Protein AF-A0A8H7N557-F1 (afdb_monomer)

Foldseek 3Di:
DAKQFFLAKAKDKDAAQKKKKWWPQAWFWKKFKWKADLQDRQWIFALVLQCVVVVDFFDDAQDFTGTVVRDGFKHFPDWPFPRAWGSPDAWDDPVNVVVLVDDDDDRTPLVRQQVNCCVPPVVRDDDNPDDHGTGIPQFHWDADPVRDTDGATGRTHRGTMIMMGGNHIIIMMMHRGNDQSTRGRPNHGGMMDMDIGRGPDDPDDPPDSPPVDPPPDDAADEAELQQQLCCVAPVPDPPDDPVRNVVSVCSLPPVLVVVLVVCVVVVCLLVYEYAYALCSCVVRVVSLLVSLVSNYAYAHEWHSLHAPVVDDLVRVLVRVVSRQVSNCVSNVDGHAEYEYRVLHDDPSNVVSCQVSHHAEYARDDPDDFDKDFDDPDDPDDDDPPVDPPVVPPDDDPVVPDDHDPPGDGYIYDHDDDYDPD

InterPro domains:
  IPR002509 NodB homology domain [PF01522] (258-358)
  IPR002509 NodB homology domain [PS51677] (242-421)
  IPR011330 Glycoside hydrolase/deacetylase, beta/alpha-barrel [SSF88713] (217-379)
  IPR018959 Domain of unknown function DUF1989 [PF09347] (3-171)

Secondary structure (DSSP, 8-state):
--EE-TT-EEEEEE-TT-EEEEE-SSS---EEEEEEETTEEEEEB-HHHHHHHHTSSS--TTPEEEBTTS-EEEEEEEE-S-S--BSSSPPP-HHHHHHTT--S----HHHHHHHHHHHH-TT----TT--PPPEEET-B--B-TTS-B--B-----TT-EEEEEESS-EEEEEEE----SSGGGTTS---EEEEEE------------------------EEE--TTHHHHTTT--TT--HHHHHHHHHIIIIIHHHHHHHHHHTT-GGG-EEEE-HHHHHHSHHHHHHHHHTT-EEEE--SSS--GGGS-HHHHHHHHHHHHHHHHHHHSS---EE--GGG---HHHHHHHHHTT--EE----SSSSS-EEPP-PPPPPPP-TTS-GGGT-S--GGGG--PPTTS---EE---------

Organism: Bionectria ochroleuca (NCBI:txid29856)

pLDDT: mean 89.38, std 15.56, range [27.75, 98.88]

Mean predicted aligned error: 15.0 Å

Nearest PDB structures (foldseek):
  3qbu-assembly1_B  TM=9.049E-01  e=1.544E-17  Helicobacter pylori G27
  3rxz-assembly1_B  TM=9.100E-01  e=2.858E-13  Mycolicibacterium smegmatis MC2 155
  7bkf-assembly1_A  TM=9.090E-01  e=1.576E-07  Bacillus anthracis
  6hm9-assembly1_A  TM=7.546E-01  e=8.687E-08  Bacillus anthracis
  2cc0-assembly1_B  TM=8.111E-01  e=2.040E-06  Streptomyces lividans

Sequence (421 aa):
MPIIPARQAVAFEVKAGQTVKVVNTFGQQVVDFWAFNPADPNDFLSMVHCRTILLKVAIAKGDKLYSTRRQPILTLVEDTSPGVHDMIWSACDKERYRMQGFQGYHDNCTDNMHKALKDNFPNFSIADDWVPDPLNLFMNIPIDHQGNISIKAPVSQKGQYVTFKAEKNLIIVMSSCPQDLDPVNGGTPMDCEYQIVDGDAPSTTLVPQLTLPSHKVKIAFSVDFDAVSHWLGTGCHKDNNMADYSSGVFAGQVGVFRLLRLFKKHDIANKMTWFIPGHTAETFPDAAKAVVEAGAEVALHGYAHEGIYQMTEEQEREVLLKCIDVATKLTGKKTKGYRAPMYTIRETTVKLLREHGFLYNSSLMHHDSQPYFTPNDPPINHIDWSRPASSWLQPSTIASRGYPEGQHPWLSYLAVGIMKI

Solvent-accessible surface area (backbone atoms only — not comparable to full-atom values): 23211 Å² total; per-residue (Å²): 119,58,68,24,50,48,46,30,37,43,50,49,79,43,50,51,44,24,30,44,35,45,29,26,55,73,12,28,45,24,32,38,34,46,40,31,32,83,85,38,75,81,37,25,50,25,38,74,48,28,31,68,72,70,71,44,72,60,69,53,72,73,38,67,37,22,18,67,78,73,42,70,40,36,29,33,72,39,61,69,44,90,62,52,37,32,46,77,65,67,64,47,38,67,64,57,44,43,76,73,66,52,83,83,89,62,73,26,36,46,61,24,47,54,50,24,40,47,75,70,35,76,90,59,69,73,62,94,94,60,75,75,54,23,41,27,39,38,25,32,64,56,67,50,100,85,68,51,74,47,84,34,50,26,82,38,46,64,62,28,34,40,29,32,34,26,66,35,58,28,35,39,35,39,19,19,38,40,52,55,90,50,42,47,14,64,48,51,50,40,50,30,32,40,47,80,42,86,45,96,56,74,89,70,75,78,70,73,80,70,70,69,69,88,71,84,78,86,82,85,62,56,42,59,51,41,34,54,21,33,52,69,23,71,59,50,54,95,82,69,49,72,69,58,53,48,49,14,49,40,28,45,76,48,44,50,66,52,51,50,52,53,29,51,75,66,76,38,32,53,73,28,39,34,30,36,12,35,48,30,41,70,74,29,47,69,44,48,46,50,44,49,75,47,50,24,47,68,22,42,17,43,31,38,24,46,39,55,90,81,48,56,74,66,53,48,52,53,41,50,53,52,29,52,51,49,49,28,71,74,66,77,43,88,62,42,42,37,31,46,26,92,45,40,79,53,74,66,51,55,51,52,42,55,77,72,59,36,47,35,37,49,36,53,75,94,38,84,80,50,73,42,68,67,76,93,68,77,81,84,79,75,84,63,83,92,52,65,66,83,81,64,78,62,84,79,75,79,88,76,69,80,84,73,86,94,62,84,81,40,35,29,28,37,75,79,69,78,68,83,107

Structure (mmCIF, N/CA/C/O backbone):
data_AF-A0A8H7N557-F1
#
_entry.id   AF-A0A8H7N557-F1
#
loop_
_atom_site.group_PDB
_atom_site.id
_atom_site.type_symbol
_atom_site.label_atom_id
_atom_site.label_alt_id
_atom_site.label_comp_id
_atom_site.label_asym_id
_atom_site.label_entity_id
_atom_site.label_seq_id
_atom_site.pdbx_PDB_ins_code
_atom_site.Cartn_x
_atom_site.Cartn_y
_atom_site.Cartn_z
_atom_site.occupancy
_atom_site.B_iso_or_equiv
_atom_site.auth_seq_id
_atom_site.auth_comp_id
_atom_site.auth_asym_id
_atom_site.auth_atom_id
_atom_site.pdbx_PDB_model_num
ATOM 1 N N . MET A 1 1 ? 4.904 -19.241 -35.740 1.00 73.44 1 MET A N 1
ATOM 2 C CA . MET A 1 1 ? 4.712 -19.531 -34.297 1.00 73.44 1 MET A CA 1
ATOM 3 C C . MET A 1 1 ? 3.747 -18.489 -33.732 1.00 73.44 1 MET A C 1
ATOM 5 O O . MET A 1 1 ? 3.387 -17.593 -34.491 1.00 73.44 1 MET A O 1
ATOM 9 N N . PRO A 1 2 ? 3.255 -18.585 -32.482 1.00 90.56 2 PRO A N 1
ATOM 10 C CA . PRO A 1 2 ? 2.623 -17.439 -31.829 1.00 90.56 2 PRO A CA 1
ATOM 11 C C . PRO A 1 2 ? 3.508 -16.189 -31.926 1.00 90.56 2 PRO A C 1
ATOM 13 O O . PRO A 1 2 ? 4.735 -16.290 -31.851 1.00 90.56 2 PRO A O 1
ATOM 16 N N . ILE A 1 3 ? 2.883 -15.028 -32.113 1.00 94.50 3 ILE A N 1
ATOM 17 C CA . ILE A 1 3 ? 3.573 -13.747 -32.296 1.00 94.50 3 ILE A CA 1
ATOM 18 C C . ILE A 1 3 ? 3.409 -12.854 -31.067 1.00 94.50 3 ILE A C 1
ATOM 20 O O . ILE A 1 3 ? 2.394 -12.922 -30.374 1.00 94.50 3 ILE A O 1
ATOM 24 N N . ILE A 1 4 ? 4.401 -12.002 -30.832 1.00 97.88 4 ILE A N 1
ATOM 25 C CA . ILE A 1 4 ? 4.341 -10.817 -29.979 1.00 97.88 4 ILE A CA 1
ATOM 26 C C . ILE A 1 4 ? 4.236 -9.631 -30.949 1.00 97.88 4 ILE A C 1
ATOM 28 O O . ILE A 1 4 ? 5.267 -9.227 -31.503 1.00 97.88 4 ILE A O 1
ATOM 32 N N . PRO A 1 5 ? 3.021 -9.123 -31.239 1.00 97.19 5 PRO A N 1
ATOM 33 C CA . PRO A 1 5 ? 2.847 -8.081 -32.244 1.00 97.19 5 PRO A CA 1
ATOM 34 C C . PRO A 1 5 ? 3.645 -6.828 -31.885 1.00 97.19 5 PRO A C 1
ATOM 36 O O . PRO A 1 5 ? 3.754 -6.474 -30.708 1.00 97.19 5 PRO A O 1
ATOM 39 N N . ALA A 1 6 ? 4.179 -6.145 -32.893 1.00 97.62 6 ALA A N 1
ATOM 40 C CA . ALA A 1 6 ? 4.882 -4.886 -32.730 1.00 97.62 6 ALA A CA 1
ATOM 41 C C . ALA A 1 6 ? 4.041 -3.921 -31.890 1.00 97.62 6 ALA A C 1
ATOM 43 O O . ALA A 1 6 ? 2.836 -3.766 -32.117 1.00 97.62 6 ALA A O 1
ATOM 44 N N . ARG A 1 7 ? 4.692 -3.251 -30.932 1.00 98.06 7 ARG A N 1
ATOM 45 C CA . ARG A 1 7 ? 4.076 -2.253 -30.045 1.00 98.06 7 ARG A CA 1
ATOM 46 C C . ARG A 1 7 ? 3.023 -2.808 -29.082 1.00 98.06 7 ARG A C 1
ATOM 48 O O . ARG A 1 7 ? 2.361 -2.016 -28.423 1.00 98.06 7 ARG A O 1
ATOM 55 N N . GLN A 1 8 ? 2.874 -4.127 -28.965 1.00 98.06 8 GLN A N 1
ATOM 56 C CA . GLN A 1 8 ? 1.914 -4.780 -28.072 1.00 98.06 8 GLN A CA 1
ATOM 57 C C . GLN A 1 8 ? 2.606 -5.796 -27.159 1.00 98.06 8 GLN A C 1
ATOM 59 O O . GLN A 1 8 ? 3.792 -6.098 -27.311 1.00 98.06 8 GLN A O 1
ATOM 64 N N . ALA A 1 9 ? 1.843 -6.343 -26.211 1.00 98.25 9 ALA A N 1
ATOM 65 C CA . ALA A 1 9 ? 2.292 -7.417 -25.339 1.00 98.25 9 ALA A CA 1
ATOM 66 C C . ALA A 1 9 ? 1.387 -8.646 -25.395 1.00 98.25 9 ALA A C 1
ATOM 68 O O . ALA A 1 9 ? 0.194 -8.563 -25.689 1.00 98.25 9 ALA A O 1
ATOM 69 N N . VAL A 1 10 ? 1.974 -9.785 -25.044 1.00 98.06 10 VAL A N 1
ATOM 70 C CA . VAL A 1 10 ? 1.274 -11.045 -24.781 1.00 98.06 10 VAL A CA 1
ATOM 71 C C . VAL A 1 10 ? 1.507 -11.463 -23.335 1.00 98.06 10 VAL A C 1
ATOM 73 O O . VAL A 1 10 ? 2.567 -11.184 -22.772 1.00 98.06 10 VAL A O 1
ATOM 76 N N . ALA A 1 11 ? 0.530 -12.150 -22.745 1.00 97.88 11 ALA A N 1
ATOM 77 C CA . ALA A 1 11 ? 0.649 -12.748 -21.422 1.00 97.88 11 ALA A CA 1
ATOM 78 C C . ALA A 1 11 ? 0.100 -14.179 -21.434 1.00 97.88 11 ALA A C 1
ATOM 80 O O . ALA A 1 11 ? -0.950 -14.428 -22.023 1.00 97.88 11 ALA A O 1
ATOM 81 N N . PHE A 1 12 ? 0.802 -15.119 -20.802 1.00 97.31 12 PHE A N 1
ATOM 82 C CA . PHE A 1 12 ? 0.408 -16.532 -20.764 1.00 97.31 12 PHE A CA 1
ATOM 83 C C . PHE A 1 12 ? 1.028 -17.273 -19.573 1.00 97.31 12 PHE A C 1
ATOM 85 O O . PHE A 1 12 ? 2.021 -16.833 -18.993 1.00 97.31 12 PHE A O 1
ATOM 92 N N . GLU A 1 13 ? 0.443 -18.417 -19.210 1.00 97.06 13 GLU A N 1
ATOM 93 C CA . GLU A 1 13 ? 0.981 -19.287 -18.160 1.00 97.06 13 GLU A CA 1
ATOM 94 C C . GLU A 1 13 ? 2.072 -20.218 -18.690 1.00 97.06 13 GLU A C 1
ATOM 96 O O . GLU A 1 13 ? 1.995 -20.734 -19.806 1.00 97.06 13 GLU A O 1
ATOM 101 N N . VAL A 1 14 ? 3.059 -20.485 -17.838 1.00 96.00 14 VAL A N 1
ATOM 102 C CA . VAL A 1 14 ? 4.131 -21.452 -18.065 1.00 96.00 14 VAL A CA 1
ATOM 103 C C . VAL A 1 14 ? 4.297 -22.288 -16.808 1.00 96.00 14 VAL A C 1
ATOM 105 O O . VAL A 1 14 ? 4.428 -21.759 -15.706 1.00 96.00 14 VAL A O 1
ATOM 108 N N . LYS A 1 15 ? 4.283 -23.608 -16.955 1.00 96.19 15 LYS A N 1
ATOM 109 C CA . LYS A 1 15 ? 4.455 -24.559 -15.857 1.00 96.19 15 LYS A CA 1
ATOM 110 C C . LYS A 1 15 ? 5.932 -24.795 -15.568 1.00 96.19 15 LYS A C 1
ATOM 112 O O . LYS A 1 15 ? 6.773 -24.732 -16.464 1.00 96.19 15 LYS A O 1
ATOM 117 N N . ALA A 1 16 ? 6.239 -25.144 -14.322 1.00 96.25 16 ALA A N 1
ATOM 118 C CA . ALA A 1 16 ? 7.581 -25.563 -13.935 1.00 96.25 16 ALA A CA 1
ATOM 119 C C . ALA A 1 16 ? 8.090 -26.688 -14.858 1.00 96.25 16 ALA A C 1
ATOM 121 O O . ALA A 1 16 ? 7.379 -27.653 -15.132 1.00 96.25 16 ALA A O 1
ATOM 122 N N . GLY A 1 17 ? 9.325 -26.558 -15.336 1.00 94.69 17 GLY A N 1
ATOM 123 C CA . GLY A 1 17 ? 9.956 -27.491 -16.268 1.00 94.69 17 GLY A CA 1
ATOM 124 C C . GLY A 1 17 ? 9.735 -27.176 -17.749 1.00 94.69 17 GLY A C 1
ATOM 125 O O . GLY A 1 17 ? 10.570 -27.587 -18.555 1.00 94.69 17 GLY A O 1
ATOM 126 N N . GLN A 1 18 ? 8.691 -26.421 -18.116 1.00 96.94 18 GLN A N 1
ATOM 127 C CA . GLN A 1 18 ? 8.513 -25.951 -19.492 1.00 96.94 18 GLN A CA 1
ATOM 128 C C . GLN A 1 18 ? 9.581 -24.917 -19.860 1.00 96.94 18 GLN A C 1
ATOM 130 O O . GLN A 1 18 ? 10.182 -24.264 -18.999 1.00 96.94 18 GLN A O 1
ATOM 135 N N . THR A 1 19 ? 9.810 -24.763 -21.160 1.00 97.62 19 THR A N 1
ATOM 136 C CA . THR A 1 19 ? 10.711 -23.744 -21.698 1.00 97.62 19 THR A CA 1
ATOM 137 C C . THR A 1 19 ? 9.960 -22.724 -22.534 1.00 97.62 19 THR A C 1
ATOM 139 O O . THR A 1 19 ? 8.954 -23.038 -23.168 1.00 97.62 19 THR A O 1
ATOM 142 N N . VAL A 1 20 ? 10.459 -21.493 -22.519 1.00 98.00 20 VAL A N 1
ATOM 143 C CA . VAL A 1 20 ? 9.915 -20.346 -23.241 1.00 98.00 20 VAL A CA 1
ATOM 144 C C . VAL A 1 20 ? 11.024 -19.810 -24.118 1.00 98.00 20 VAL A C 1
ATOM 146 O O . VAL A 1 20 ? 12.033 -19.306 -23.624 1.00 98.00 20 VAL A O 1
ATOM 149 N N . LYS A 1 21 ? 10.840 -19.962 -25.424 1.00 98.25 21 LYS A N 1
ATOM 150 C CA . LYS A 1 21 ? 11.754 -19.492 -26.457 1.00 98.25 21 LYS A CA 1
ATOM 151 C C . LYS A 1 21 ? 11.218 -18.193 -27.040 1.00 98.25 21 LYS A C 1
ATOM 153 O O . LYS A 1 21 ? 10.074 -18.166 -27.483 1.00 98.25 21 LYS A O 1
ATOM 158 N N . VAL A 1 22 ? 12.043 -17.151 -27.067 1.00 98.44 22 VAL A N 1
ATOM 159 C CA . VAL A 1 22 ? 11.730 -15.837 -27.647 1.00 98.44 22 VAL A CA 1
ATOM 160 C C . VAL A 1 22 ? 12.644 -15.613 -28.841 1.00 98.44 22 VAL A C 1
ATOM 162 O O . VAL A 1 22 ? 13.864 -15.564 -28.688 1.00 98.44 22 VAL A O 1
ATOM 165 N N . VAL A 1 23 ? 12.058 -15.513 -30.030 1.00 98.31 23 VAL A N 1
ATOM 166 C CA . VAL A 1 23 ? 12.762 -15.405 -31.309 1.00 98.31 23 VAL A CA 1
ATOM 167 C C . VAL A 1 23 ? 12.662 -13.976 -31.823 1.00 98.31 23 VAL A C 1
ATOM 169 O O . VAL A 1 23 ? 11.571 -13.454 -32.061 1.00 98.31 23 VAL A O 1
ATOM 172 N N . ASN A 1 24 ? 13.815 -13.355 -32.059 1.00 97.25 24 ASN A N 1
ATOM 173 C CA . ASN A 1 24 ? 13.900 -12.065 -32.723 1.00 97.25 24 ASN A CA 1
ATOM 174 C C . ASN A 1 24 ? 13.736 -12.259 -34.239 1.00 97.25 24 ASN A C 1
ATOM 176 O O . ASN A 1 24 ? 14.709 -12.324 -34.994 1.00 97.25 24 ASN A O 1
ATOM 180 N N . THR A 1 25 ? 12.487 -12.426 -34.683 1.00 94.19 25 THR A N 1
ATOM 181 C CA . THR A 1 25 ? 12.127 -12.854 -36.047 1.00 94.19 25 THR A CA 1
ATOM 182 C C . THR A 1 25 ? 12.738 -11.977 -37.136 1.00 94.19 25 THR A C 1
ATOM 184 O O . THR A 1 25 ? 13.163 -12.502 -38.166 1.00 94.19 25 THR A O 1
ATOM 187 N N . PHE A 1 26 ? 12.852 -10.668 -36.894 1.00 94.44 26 PHE A N 1
ATOM 188 C CA . PHE A 1 26 ? 13.449 -9.704 -37.827 1.00 94.44 26 PHE A CA 1
ATOM 189 C C . PHE A 1 26 ? 14.821 -9.173 -37.385 1.00 94.44 26 PHE A C 1
ATOM 191 O O . PHE A 1 26 ? 15.549 -8.611 -38.199 1.00 94.44 26 PHE A O 1
ATOM 198 N N . GLY A 1 27 ? 15.223 -9.430 -36.140 1.00 93.56 27 GLY A N 1
ATOM 199 C CA . GLY A 1 27 ? 16.602 -9.334 -35.668 1.00 93.56 27 GLY A CA 1
ATOM 200 C C . GLY A 1 27 ? 16.908 -8.165 -34.741 1.00 93.56 27 GLY A C 1
ATOM 201 O O . GLY A 1 27 ? 17.786 -8.316 -33.906 1.00 93.56 27 GLY A O 1
ATOM 202 N N . GLN A 1 28 ? 16.208 -7.034 -34.837 1.00 95.94 28 GLN A N 1
ATOM 203 C CA . GLN A 1 28 ? 16.535 -5.826 -34.059 1.00 95.94 28 GLN A CA 1
ATOM 204 C C . GLN A 1 28 ? 15.443 -5.400 -33.071 1.00 95.94 28 GLN A C 1
ATOM 206 O O . GLN A 1 28 ? 15.520 -4.310 -32.521 1.00 95.94 28 GLN A O 1
ATOM 211 N N . GLN A 1 29 ? 14.434 -6.236 -32.818 1.00 98.38 29 GLN A N 1
ATOM 212 C CA . GLN A 1 29 ? 13.376 -5.901 -31.864 1.00 98.38 29 GLN A CA 1
ATOM 213 C C . GLN A 1 29 ? 13.836 -6.125 -30.416 1.00 98.38 29 GLN A C 1
ATOM 215 O O . GLN A 1 29 ? 14.365 -7.191 -30.101 1.00 98.38 29 GLN A O 1
ATOM 220 N N . VAL A 1 30 ? 13.584 -5.161 -29.530 1.00 98.56 30 VAL A N 1
ATOM 221 C CA . VAL A 1 30 ? 13.737 -5.325 -28.076 1.00 98.56 30 VAL A CA 1
ATOM 222 C C . VAL A 1 30 ? 12.443 -5.838 -27.463 1.00 98.56 30 VAL A C 1
ATOM 224 O O . VAL A 1 30 ? 11.353 -5.373 -27.802 1.00 98.56 30 VAL A O 1
ATOM 227 N N . VAL A 1 31 ? 12.559 -6.798 -26.548 1.00 98.75 31 VAL A N 1
ATOM 228 C CA . VAL A 1 31 ? 11.407 -7.372 -25.849 1.00 98.75 31 VAL A CA 1
ATOM 229 C C . VAL A 1 31 ? 11.569 -7.163 -24.352 1.00 98.75 31 VAL A C 1
ATOM 231 O O . VAL A 1 31 ? 12.451 -7.766 -23.740 1.00 98.75 31 VAL A O 1
ATOM 234 N N . ASP A 1 32 ? 10.701 -6.345 -23.764 1.00 98.81 32 ASP A N 1
ATOM 235 C CA . ASP A 1 32 ? 10.607 -6.222 -22.311 1.00 98.81 32 ASP A CA 1
ATOM 236 C C . ASP A 1 32 ? 9.924 -7.488 -21.782 1.00 98.81 32 ASP A C 1
ATOM 238 O O . ASP A 1 32 ? 8.830 -7.853 -22.228 1.00 98.81 32 ASP A O 1
ATOM 242 N N . PHE A 1 33 ? 10.588 -8.183 -20.861 1.00 98.88 33 PHE A N 1
ATOM 243 C CA . PHE A 1 33 ? 10.182 -9.490 -20.361 1.00 98.88 33 PHE A CA 1
ATOM 244 C C . PHE A 1 33 ? 9.956 -9.454 -18.846 1.00 98.88 33 PHE A C 1
ATOM 246 O O . PHE A 1 33 ? 10.840 -9.062 -18.078 1.00 98.88 33 PHE A O 1
ATOM 253 N N . TRP A 1 34 ? 8.805 -9.965 -18.408 1.00 98.81 34 TRP A N 1
ATOM 254 C CA . TRP A 1 34 ? 8.457 -10.155 -17.000 1.00 98.81 34 TRP A CA 1
ATOM 255 C C . TRP A 1 34 ? 7.987 -11.580 -16.730 1.00 98.81 34 TRP A C 1
ATOM 257 O O . TRP A 1 34 ? 7.427 -12.251 -17.597 1.00 98.81 34 TRP A O 1
ATOM 267 N N . ALA A 1 35 ? 8.152 -12.015 -15.482 1.00 98.69 35 ALA A N 1
ATOM 268 C CA . ALA A 1 35 ? 7.537 -13.236 -14.985 1.00 98.69 35 ALA A CA 1
ATOM 269 C C . ALA A 1 35 ? 7.020 -13.037 -13.559 1.00 98.69 35 ALA A C 1
ATOM 271 O O . ALA A 1 35 ? 7.739 -12.522 -12.704 1.00 98.69 35 ALA A O 1
ATOM 272 N N . PHE A 1 36 ? 5.798 -13.481 -13.298 1.00 98.50 36 PHE A N 1
ATOM 273 C CA . PHE A 1 36 ? 5.116 -13.345 -12.017 1.00 98.50 36 PHE A CA 1
ATOM 274 C C . PHE A 1 36 ? 4.739 -14.714 -11.462 1.00 98.50 36 PHE A C 1
ATOM 276 O O . PHE A 1 36 ? 4.391 -15.627 -12.211 1.00 98.50 36 PHE A O 1
ATOM 283 N N . ASN A 1 37 ? 4.759 -14.854 -10.142 1.00 97.12 37 ASN A N 1
ATOM 284 C CA . ASN A 1 37 ? 4.133 -15.976 -9.465 1.00 97.12 37 ASN A CA 1
ATOM 285 C C . ASN A 1 37 ? 2.600 -15.808 -9.534 1.00 97.12 37 ASN A C 1
ATOM 287 O O . ASN A 1 37 ? 2.085 -14.823 -9.005 1.00 97.12 37 ASN A O 1
ATOM 291 N N . PRO A 1 38 ? 1.844 -16.756 -10.121 1.00 95.12 38 PRO A N 1
ATOM 292 C CA . PRO A 1 38 ? 0.388 -16.639 -10.248 1.00 95.12 38 PRO A CA 1
ATOM 293 C C . PRO A 1 38 ? -0.349 -16.572 -8.900 1.00 95.12 38 PRO A C 1
ATOM 295 O O . PRO A 1 38 ? -1.495 -16.134 -8.857 1.00 95.12 38 PRO A O 1
ATOM 298 N N . ALA A 1 39 ? 0.281 -17.012 -7.804 1.00 91.75 39 ALA A N 1
ATOM 299 C CA . ALA A 1 39 ? -0.315 -17.031 -6.469 1.00 91.75 39 ALA A CA 1
ATOM 300 C C . ALA A 1 39 ? 0.038 -15.809 -5.595 1.00 91.75 39 ALA A C 1
ATOM 302 O O . ALA A 1 39 ? -0.631 -15.583 -4.589 1.00 91.75 39 ALA A O 1
ATOM 303 N N . ASP A 1 40 ? 1.071 -15.033 -5.943 1.00 93.50 40 ASP A N 1
ATOM 304 C CA . ASP A 1 40 ? 1.475 -13.820 -5.211 1.00 93.50 40 ASP A CA 1
ATOM 305 C C . ASP A 1 40 ? 1.978 -12.759 -6.205 1.00 93.50 40 ASP A C 1
ATOM 307 O O . ASP A 1 40 ? 3.104 -12.880 -6.693 1.00 93.50 40 ASP A O 1
ATOM 311 N N . PRO A 1 41 ? 1.206 -11.689 -6.484 1.00 91.56 41 PRO A N 1
ATOM 312 C CA . PRO A 1 41 ? 1.626 -10.637 -7.410 1.00 91.56 41 PRO A CA 1
ATOM 313 C C . PRO A 1 41 ? 2.858 -9.849 -6.940 1.00 91.56 41 PRO A C 1
ATOM 315 O O . PRO A 1 41 ? 3.460 -9.133 -7.737 1.00 91.56 41 PRO A O 1
ATOM 318 N N . ASN A 1 42 ? 3.273 -9.993 -5.674 1.00 94.88 42 ASN A N 1
ATOM 319 C CA . ASN A 1 42 ? 4.495 -9.386 -5.141 1.00 94.88 42 ASN A CA 1
ATOM 320 C C . ASN A 1 42 ? 5.734 -10.292 -5.281 1.00 94.88 42 ASN A C 1
ATOM 322 O O . ASN A 1 42 ? 6.845 -9.865 -4.950 1.00 94.88 42 ASN A O 1
ATOM 326 N N . ASP A 1 43 ? 5.568 -11.535 -5.745 1.00 97.31 43 ASP A N 1
ATOM 327 C CA . ASP A 1 43 ? 6.644 -12.483 -6.046 1.00 97.31 43 ASP A CA 1
ATOM 328 C C . ASP A 1 43 ? 6.859 -12.564 -7.564 1.00 97.31 43 ASP A C 1
ATOM 330 O O . ASP A 1 43 ? 6.173 -13.288 -8.279 1.00 97.31 43 ASP A O 1
ATOM 334 N N . PHE A 1 44 ? 7.806 -11.783 -8.077 1.00 98.38 44 PHE A N 1
ATOM 335 C CA . PHE A 1 44 ? 8.049 -11.628 -9.515 1.00 98.38 44 PHE A CA 1
ATOM 336 C C . PHE A 1 44 ? 9.542 -11.555 -9.831 1.00 98.38 44 PHE A C 1
ATOM 338 O O . PHE A 1 44 ? 10.362 -11.295 -8.945 1.00 98.38 44 PHE A O 1
ATOM 345 N N . LEU A 1 45 ? 9.891 -11.780 -11.100 1.00 98.75 45 LEU A N 1
ATOM 346 C CA . LEU A 1 45 ? 11.234 -11.640 -11.658 1.00 98.75 45 LEU A CA 1
ATOM 347 C C . LEU A 1 45 ? 11.813 -10.270 -11.331 1.00 98.75 45 LEU A C 1
ATOM 349 O O . LEU A 1 45 ? 11.284 -9.253 -11.760 1.00 98.75 45 LEU A O 1
ATOM 353 N N . SER A 1 46 ? 12.918 -10.238 -10.591 1.00 98.44 46 SER A N 1
ATOM 354 C CA . SER A 1 46 ? 13.427 -8.990 -10.038 1.00 98.44 46 SER A CA 1
ATOM 355 C C . SER A 1 46 ? 14.868 -8.735 -10.445 1.00 98.44 46 SER A C 1
ATOM 357 O O . SER A 1 46 ? 15.795 -9.379 -9.945 1.00 98.44 46 SER A O 1
ATOM 359 N N . MET A 1 47 ? 15.067 -7.744 -11.317 1.00 98.38 47 MET A N 1
ATOM 360 C CA . MET A 1 47 ? 16.393 -7.377 -11.814 1.00 98.38 47 MET A CA 1
ATOM 361 C C . MET A 1 47 ? 17.329 -6.917 -10.692 1.00 98.38 47 MET A C 1
ATOM 363 O O . MET A 1 47 ? 18.474 -7.362 -10.635 1.00 98.38 47 MET A O 1
ATOM 367 N N . VAL A 1 48 ? 16.842 -6.121 -9.730 1.00 97.81 48 VAL A N 1
ATOM 368 C CA . VAL A 1 48 ? 17.638 -5.701 -8.558 1.00 97.81 48 VAL A CA 1
ATOM 369 C C . VAL A 1 48 ? 18.174 -6.902 -7.764 1.00 97.81 48 VAL A C 1
ATOM 371 O O . VAL A 1 48 ? 19.348 -6.920 -7.394 1.00 97.81 48 VAL A O 1
ATOM 374 N N . HIS A 1 49 ? 17.361 -7.946 -7.567 1.00 98.56 49 HIS A N 1
ATOM 375 C CA . HIS A 1 49 ? 17.779 -9.160 -6.863 1.00 98.56 49 HIS A CA 1
ATOM 376 C C . HIS A 1 49 ? 18.712 -10.019 -7.720 1.00 98.56 49 HIS A C 1
ATOM 378 O O . HIS A 1 49 ? 19.696 -10.541 -7.195 1.00 98.56 49 HIS A O 1
ATOM 384 N N . CYS A 1 50 ? 18.452 -10.123 -9.029 1.00 98.56 50 CYS A N 1
ATOM 385 C CA . CYS A 1 50 ? 19.341 -10.806 -9.969 1.00 98.56 50 CYS A CA 1
ATOM 386 C C . CYS A 1 50 ? 20.745 -10.192 -9.943 1.00 98.56 50 CYS A C 1
ATOM 388 O O . CYS A 1 50 ? 21.713 -10.927 -9.768 1.00 98.56 50 CYS A O 1
ATOM 390 N N . ARG A 1 51 ? 20.867 -8.858 -10.009 1.00 98.12 51 ARG A N 1
ATOM 391 C CA . ARG A 1 51 ? 22.165 -8.163 -9.949 1.00 98.12 51 ARG A CA 1
ATOM 392 C C . ARG A 1 51 ? 22.913 -8.440 -8.645 1.00 98.12 51 ARG A C 1
ATOM 394 O O . ARG A 1 51 ? 24.111 -8.705 -8.676 1.00 98.12 51 ARG A O 1
ATOM 401 N N . THR A 1 52 ? 22.217 -8.431 -7.503 1.00 97.94 52 THR A N 1
ATOM 402 C CA . THR A 1 52 ? 22.830 -8.751 -6.201 1.00 97.94 52 THR A CA 1
ATOM 403 C C . THR A 1 52 ? 23.303 -10.201 -6.112 1.00 97.94 52 THR A C 1
ATOM 405 O O . THR A 1 52 ? 24.357 -10.455 -5.543 1.00 97.94 52 THR A O 1
ATOM 408 N N . ILE A 1 53 ? 22.530 -11.157 -6.631 1.00 98.25 53 ILE A N 1
ATOM 409 C CA . ILE A 1 53 ? 22.832 -12.586 -6.466 1.00 98.25 53 ILE A CA 1
ATOM 410 C C . ILE A 1 53 ? 23.867 -13.060 -7.490 1.00 98.25 53 ILE A C 1
ATOM 412 O O . ILE A 1 53 ? 24.779 -13.802 -7.138 1.00 98.25 53 ILE A O 1
ATOM 416 N N . LEU A 1 54 ? 23.746 -12.621 -8.743 1.00 97.94 54 LEU A N 1
ATOM 417 C CA . LEU A 1 54 ? 24.667 -12.987 -9.819 1.00 97.94 54 LEU A CA 1
ATOM 418 C C . LEU A 1 54 ? 25.964 -12.164 -9.800 1.00 97.94 54 LEU A C 1
ATOM 420 O O . LEU A 1 54 ? 26.911 -12.525 -10.493 1.00 97.94 54 LEU A O 1
ATOM 424 N N . LEU A 1 55 ? 25.999 -11.060 -9.041 1.00 97.50 55 LEU A N 1
ATOM 425 C CA . LEU A 1 55 ? 27.109 -10.099 -8.985 1.00 97.50 55 LEU A CA 1
ATOM 426 C C . LEU A 1 55 ? 27.506 -9.555 -10.369 1.00 97.50 55 LEU A C 1
ATOM 428 O O . LEU A 1 55 ? 28.680 -9.323 -10.652 1.00 97.50 55 LEU A O 1
ATOM 432 N N . LYS A 1 56 ? 26.515 -9.348 -11.242 1.00 95.56 56 LYS A N 1
ATOM 433 C CA . LYS A 1 56 ? 26.702 -8.828 -12.603 1.00 95.56 56 LYS A CA 1
ATOM 434 C C . LYS A 1 56 ? 25.464 -8.108 -13.122 1.00 95.56 56 LYS A C 1
ATOM 436 O O . LYS A 1 56 ? 24.366 -8.269 -12.596 1.00 95.56 56 LYS A O 1
ATOM 441 N N . VAL A 1 57 ? 25.664 -7.327 -14.180 1.00 94.12 57 VAL A N 1
ATOM 442 C CA . VAL A 1 57 ? 24.637 -6.487 -14.823 1.00 94.12 57 VAL A CA 1
ATOM 443 C C . VAL A 1 57 ? 24.129 -7.035 -16.159 1.00 94.12 57 VAL A C 1
ATOM 445 O O . VAL A 1 57 ? 23.195 -6.476 -16.717 1.00 94.12 57 VAL A O 1
ATOM 448 N N . ALA A 1 58 ? 24.692 -8.147 -16.636 1.00 91.94 58 ALA A N 1
ATOM 449 C CA . ALA A 1 58 ? 24.265 -8.841 -17.848 1.00 91.94 58 ALA A CA 1
ATOM 450 C C . ALA A 1 58 ? 24.061 -10.335 -17.566 1.00 91.94 58 ALA A C 1
ATOM 452 O O . ALA A 1 58 ? 24.803 -10.928 -16.775 1.00 91.94 58 ALA A O 1
ATOM 453 N N . ILE A 1 59 ? 23.060 -10.935 -18.208 1.00 96.88 59 ILE A N 1
ATOM 454 C CA . ILE A 1 59 ? 22.785 -12.373 -18.120 1.00 96.88 59 ILE A CA 1
ATOM 455 C C . ILE A 1 59 ? 23.627 -13.147 -19.138 1.00 96.88 59 ILE A C 1
ATOM 457 O O . ILE A 1 59 ? 24.025 -12.614 -20.168 1.00 96.88 59 ILE A O 1
ATOM 461 N N . ALA A 1 60 ? 23.894 -14.412 -18.850 1.00 96.69 60 ALA A N 1
ATOM 462 C CA . ALA A 1 60 ? 24.581 -15.345 -19.728 1.00 96.69 60 ALA A CA 1
ATOM 463 C C . ALA A 1 60 ? 23.955 -16.738 -19.613 1.00 96.69 60 ALA A C 1
ATOM 465 O O . ALA A 1 60 ? 23.325 -17.082 -18.608 1.00 96.69 60 ALA A O 1
ATOM 466 N N . LYS A 1 61 ? 24.150 -17.566 -20.644 1.00 97.69 61 LYS A N 1
ATOM 467 C CA . LYS A 1 61 ? 23.712 -18.966 -20.633 1.00 97.69 61 LYS A CA 1
ATOM 468 C C . LYS A 1 61 ? 24.178 -19.677 -19.355 1.00 97.69 61 LYS A C 1
ATOM 470 O O . LYS A 1 61 ? 25.355 -19.642 -19.008 1.00 97.69 61 LYS A O 1
ATOM 475 N N . GLY A 1 62 ? 23.248 -20.367 -18.701 1.00 97.31 62 GLY A N 1
ATOM 476 C CA . GLY A 1 62 ? 23.445 -21.077 -17.438 1.00 97.31 62 GLY A CA 1
ATOM 477 C C . GLY A 1 62 ? 23.021 -20.284 -16.201 1.00 97.31 62 GLY A C 1
ATOM 478 O O . GLY A 1 62 ? 22.860 -20.884 -15.137 1.00 97.31 62 GLY A O 1
ATOM 479 N N . ASP A 1 63 ? 22.793 -18.975 -16.317 1.00 98.44 63 ASP A N 1
ATOM 480 C CA . ASP A 1 63 ? 22.322 -18.177 -15.190 1.00 98.44 63 ASP A CA 1
ATOM 481 C C . ASP A 1 63 ? 20.915 -18.558 -14.758 1.00 98.44 63 ASP A C 1
ATOM 483 O O . ASP A 1 63 ? 20.007 -18.735 -15.576 1.00 98.44 63 ASP A O 1
ATOM 487 N N . LYS A 1 64 ? 20.726 -18.561 -13.441 1.00 98.69 64 LYS A N 1
ATOM 488 C CA . LYS A 1 64 ? 19.405 -18.536 -12.824 1.00 98.69 64 LYS A CA 1
ATOM 489 C C . LYS A 1 64 ? 18.986 -17.091 -12.603 1.00 98.69 64 LYS A C 1
ATOM 491 O O . LYS A 1 64 ? 19.776 -16.277 -12.136 1.00 98.69 64 LYS A O 1
ATOM 496 N N . LEU A 1 65 ? 17.733 -16.789 -12.899 1.00 98.69 65 LEU A N 1
ATOM 497 C CA . LEU A 1 65 ? 17.099 -15.517 -12.595 1.00 98.69 65 LEU A CA 1
ATOM 498 C C . LEU A 1 65 ? 16.197 -15.675 -11.378 1.00 98.69 65 LEU A C 1
ATOM 500 O O . LEU A 1 65 ? 15.585 -16.726 -11.155 1.00 98.69 65 LEU A O 1
ATOM 504 N N . TYR A 1 66 ? 16.132 -14.617 -10.581 1.00 98.69 66 TYR A N 1
ATOM 505 C CA . TYR A 1 66 ? 15.605 -14.655 -9.228 1.00 98.69 66 TYR A CA 1
ATOM 506 C C . TYR A 1 66 ? 14.412 -13.727 -9.060 1.00 98.69 66 TYR A C 1
ATOM 508 O O . TYR A 1 66 ? 14.324 -12.652 -9.656 1.00 98.69 66 TYR A O 1
ATOM 516 N N . SER A 1 67 ? 13.505 -14.154 -8.193 1.00 98.56 67 SER A N 1
ATOM 517 C CA . SER A 1 67 ? 12.364 -13.357 -7.762 1.00 98.56 67 SER A CA 1
ATOM 518 C C . SER A 1 67 ? 12.707 -12.351 -6.658 1.00 98.56 67 SER A C 1
ATOM 520 O O . SER A 1 67 ? 13.790 -12.400 -6.064 1.00 98.56 67 SER A O 1
ATOM 522 N N . THR A 1 68 ? 11.742 -11.502 -6.289 1.00 98.31 68 THR A N 1
ATOM 523 C CA . THR A 1 68 ? 11.777 -10.677 -5.062 1.00 98.31 68 THR A CA 1
ATOM 524 C C . THR A 1 68 ? 11.981 -11.491 -3.779 1.00 98.31 68 THR A C 1
ATOM 526 O O . THR A 1 68 ? 12.450 -10.959 -2.774 1.00 98.31 68 THR A O 1
ATOM 529 N N . ARG A 1 69 ? 11.693 -12.800 -3.797 1.00 97.81 69 ARG A N 1
ATOM 530 C CA . ARG A 1 69 ? 11.938 -13.730 -2.681 1.00 97.81 69 ARG A CA 1
ATOM 531 C C . ARG A 1 69 ? 13.317 -14.394 -2.728 1.00 97.81 69 ARG A C 1
ATOM 533 O O . ARG A 1 69 ? 13.579 -15.310 -1.950 1.00 97.81 69 ARG A O 1
ATOM 540 N N . ARG A 1 70 ? 14.203 -13.962 -3.637 1.00 97.94 70 ARG A N 1
ATOM 541 C CA . ARG A 1 70 ? 15.555 -14.520 -3.850 1.00 97.94 70 ARG A CA 1
ATOM 542 C C . ARG A 1 70 ? 15.553 -16.013 -4.196 1.00 97.94 70 ARG A C 1
ATOM 544 O O . ARG A 1 70 ? 16.542 -16.707 -3.982 1.00 97.94 70 ARG A O 1
ATOM 551 N N . GLN A 1 71 ? 14.447 -16.510 -4.742 1.00 97.69 71 GLN A N 1
ATOM 552 C CA . GLN A 1 71 ? 14.325 -17.886 -5.217 1.00 97.69 71 GLN A CA 1
ATOM 553 C C . GLN A 1 71 ? 14.508 -17.921 -6.738 1.00 97.69 71 GLN A C 1
ATOM 555 O O . GLN A 1 71 ? 13.960 -17.034 -7.402 1.00 97.69 71 GLN A O 1
ATOM 560 N N . PRO A 1 72 ? 15.215 -18.921 -7.297 1.00 98.25 72 PRO A N 1
ATOM 561 C CA . PRO A 1 72 ? 15.251 -19.139 -8.739 1.00 98.25 72 PRO A CA 1
ATOM 562 C C . PRO A 1 72 ? 13.837 -19.303 -9.302 1.00 98.25 72 PRO A C 1
ATOM 564 O O . PRO A 1 72 ? 13.024 -20.033 -8.727 1.00 98.25 72 PRO A O 1
ATOM 567 N N . ILE A 1 73 ? 13.547 -18.626 -10.409 1.00 98.38 73 ILE A N 1
ATOM 568 C CA . ILE A 1 73 ? 12.263 -18.740 -11.118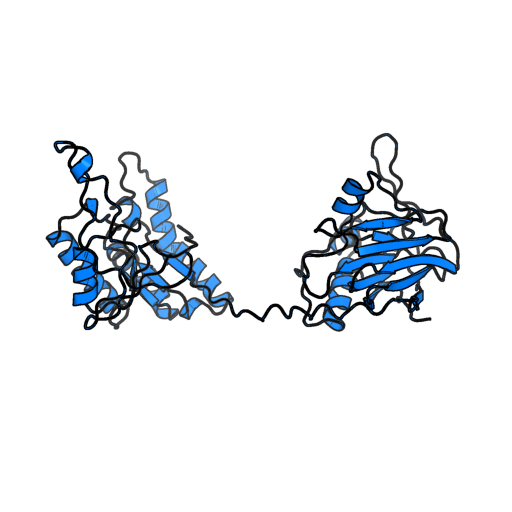 1.00 98.38 73 ILE A CA 1
ATOM 569 C C . ILE A 1 73 ? 12.434 -19.047 -12.607 1.00 98.38 73 ILE A C 1
ATOM 571 O O . ILE A 1 73 ? 11.573 -19.701 -13.187 1.00 98.38 73 ILE A O 1
ATOM 575 N N . LEU A 1 74 ? 13.553 -18.647 -13.211 1.00 98.75 74 LEU A N 1
ATOM 576 C CA . LEU A 1 74 ? 13.903 -18.950 -14.598 1.00 98.75 74 LEU A CA 1
ATOM 577 C C . LEU A 1 74 ? 15.382 -19.329 -14.679 1.00 98.75 74 LEU A C 1
ATOM 579 O O . LEU A 1 74 ? 16.180 -18.844 -13.881 1.00 98.75 74 LEU A O 1
ATOM 583 N N . THR A 1 75 ? 15.756 -20.127 -15.671 1.00 98.75 75 THR A N 1
ATOM 584 C CA . THR A 1 75 ? 17.156 -20.377 -16.042 1.00 98.75 75 THR A CA 1
ATOM 585 C C . THR A 1 75 ? 17.341 -20.083 -17.524 1.00 98.75 75 THR A C 1
ATOM 587 O O . THR A 1 75 ? 16.603 -20.633 -18.341 1.00 98.75 75 THR A O 1
ATOM 590 N N . LEU A 1 76 ? 18.318 -19.250 -17.893 1.00 98.62 76 LEU A N 1
ATOM 591 C CA . LEU A 1 76 ? 18.673 -19.017 -19.297 1.00 98.62 76 LEU A CA 1
ATOM 592 C C . LEU A 1 76 ? 19.411 -20.251 -19.829 1.00 98.62 76 LEU A C 1
ATOM 594 O O . LEU A 1 76 ? 20.587 -20.456 -19.533 1.00 98.62 76 LEU A O 1
ATOM 598 N N . VAL A 1 77 ? 18.724 -21.104 -20.588 1.00 98.25 77 VAL A N 1
ATOM 599 C CA . VAL A 1 77 ? 19.291 -22.376 -21.072 1.00 98.25 77 VAL A CA 1
ATOM 600 C C . VAL A 1 77 ? 19.956 -22.243 -22.436 1.00 98.25 77 VAL A C 1
ATOM 602 O O . VAL A 1 77 ? 20.855 -23.021 -22.762 1.00 98.25 77 VAL A O 1
ATOM 605 N N . GLU A 1 78 ? 19.564 -21.244 -23.221 1.00 98.25 78 GLU A N 1
ATOM 606 C CA . GLU A 1 78 ? 20.132 -20.998 -24.539 1.00 98.25 78 GLU A CA 1
ATOM 607 C C . GLU A 1 78 ? 20.014 -19.526 -24.921 1.00 98.25 78 GLU A C 1
ATOM 609 O O . GLU A 1 78 ? 19.007 -18.886 -24.637 1.00 98.25 78 GLU A O 1
ATOM 614 N N . ASP A 1 7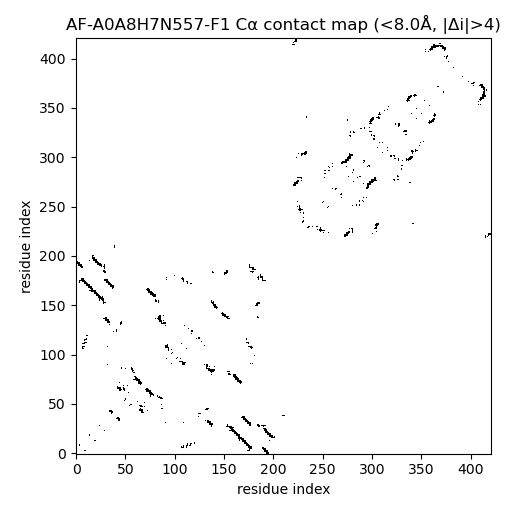9 ? 21.045 -19.018 -25.583 1.00 98.38 79 ASP A N 1
ATOM 615 C CA . ASP A 1 79 ? 21.077 -17.703 -26.206 1.00 98.38 79 ASP A CA 1
ATOM 616 C C . ASP A 1 79 ? 21.956 -17.819 -27.452 1.00 98.38 79 ASP A C 1
ATOM 618 O O . ASP A 1 79 ? 23.126 -18.198 -27.359 1.00 98.38 79 ASP A O 1
ATOM 622 N N . THR A 1 80 ? 21.369 -17.585 -28.623 1.00 98.25 80 THR A N 1
ATOM 623 C CA . THR A 1 80 ? 22.086 -17.640 -29.905 1.00 98.25 80 THR A CA 1
ATOM 624 C C . THR A 1 80 ? 22.541 -16.263 -30.377 1.00 98.25 80 THR A C 1
ATOM 626 O O . THR A 1 80 ? 23.070 -16.147 -31.484 1.00 98.25 80 THR A O 1
ATOM 629 N N . SER A 1 81 ? 22.258 -15.213 -29.605 1.00 97.44 81 SER A N 1
ATOM 630 C CA . SER A 1 81 ? 22.711 -13.850 -29.855 1.00 97.44 81 SER A CA 1
ATOM 631 C C . SER A 1 81 ? 24.131 -13.631 -29.308 1.00 97.44 81 SER A C 1
ATOM 633 O O . SER A 1 81 ? 24.704 -14.520 -28.676 1.00 97.44 81 SER A O 1
ATOM 635 N N . PRO A 1 82 ? 24.734 -12.449 -29.522 1.00 96.75 82 PRO A N 1
ATOM 636 C CA . PRO A 1 82 ? 25.992 -12.081 -28.871 1.00 96.75 82 PRO A CA 1
ATOM 637 C C . PRO A 1 82 ? 25.934 -11.927 -27.334 1.00 96.75 82 PRO A C 1
ATOM 639 O O . PRO A 1 82 ? 26.947 -11.542 -26.752 1.00 96.75 82 PRO A O 1
ATOM 642 N N . GLY A 1 83 ? 24.795 -12.179 -26.672 1.00 96.19 83 GLY A N 1
ATOM 643 C CA . GLY A 1 83 ? 24.663 -12.085 -25.211 1.00 96.19 83 GLY A CA 1
ATOM 644 C C . GLY A 1 83 ? 24.369 -10.685 -24.680 1.00 96.19 83 GLY A C 1
ATOM 645 O O . GLY A 1 83 ? 24.665 -10.387 -23.524 1.00 96.19 83 GLY A O 1
ATOM 646 N N . VAL A 1 84 ? 23.829 -9.797 -25.519 1.00 97.81 84 VAL A N 1
ATOM 647 C CA . VAL A 1 84 ? 23.552 -8.403 -25.151 1.00 97.81 84 VAL A CA 1
ATOM 648 C C . VAL A 1 84 ? 22.079 -8.249 -24.784 1.00 97.81 84 VAL A C 1
ATOM 650 O O . VAL A 1 84 ? 21.209 -8.174 -25.650 1.00 97.81 84 VAL A O 1
ATOM 653 N N . HIS A 1 85 ? 21.831 -8.206 -23.477 1.00 98.25 85 HIS A N 1
ATOM 654 C CA . HIS A 1 85 ? 20.533 -7.968 -22.846 1.00 98.25 85 HIS A CA 1
ATOM 655 C C . HIS A 1 85 ? 20.733 -6.989 -21.692 1.00 98.25 85 HIS A C 1
ATOM 657 O O . HIS A 1 85 ? 21.795 -6.992 -21.061 1.00 98.25 85 HIS A O 1
ATOM 663 N N . ASP A 1 86 ? 19.714 -6.198 -21.380 1.00 97.94 86 ASP A N 1
ATOM 664 C CA . ASP A 1 86 ? 19.786 -5.209 -20.310 1.00 97.94 86 ASP A CA 1
ATOM 665 C C . ASP A 1 86 ? 18.918 -5.601 -19.101 1.00 97.94 86 ASP A C 1
ATOM 667 O O . ASP A 1 86 ? 17.830 -6.159 -19.233 1.00 97.94 86 ASP A O 1
ATOM 671 N N . MET A 1 87 ? 19.442 -5.318 -17.906 1.00 96.75 87 MET A N 1
ATOM 672 C CA . MET A 1 87 ? 18.770 -5.524 -16.618 1.00 96.75 87 MET A CA 1
ATOM 673 C C . MET A 1 87 ? 18.636 -4.220 -15.818 1.00 96.75 87 MET A C 1
ATOM 675 O O . MET A 1 87 ? 18.388 -4.286 -14.615 1.00 96.75 87 MET A O 1
ATOM 679 N N . ILE A 1 88 ? 18.930 -3.051 -16.391 1.00 95.38 88 ILE A N 1
ATOM 680 C CA . ILE A 1 88 ? 19.052 -1.788 -15.641 1.00 95.38 88 ILE A CA 1
ATOM 681 C C . ILE A 1 88 ? 18.030 -0.759 -16.102 1.00 95.38 88 ILE A C 1
ATOM 683 O O . ILE A 1 88 ? 17.534 0.009 -15.280 1.00 95.38 88 ILE A O 1
ATOM 687 N N . TRP A 1 89 ? 17.747 -0.714 -17.397 1.00 94.81 89 TRP A N 1
ATOM 688 C CA . TRP A 1 89 ? 16.869 0.276 -17.986 1.00 94.81 89 TRP A CA 1
ATOM 689 C C . TRP A 1 89 ? 15.409 -0.023 -17.642 1.00 94.81 89 TRP A C 1
ATOM 691 O O . TRP A 1 89 ? 14.950 -1.164 -17.719 1.00 94.81 89 TRP A O 1
ATOM 701 N N . SER A 1 90 ? 14.666 1.010 -17.253 1.00 96.12 90 SER A N 1
ATOM 702 C CA . SER A 1 90 ? 13.241 0.872 -16.960 1.00 96.12 90 SER A CA 1
ATOM 703 C C . SER A 1 90 ? 12.447 0.586 -18.235 1.00 96.12 90 SER A C 1
ATOM 705 O O . SER A 1 90 ? 12.848 0.984 -19.334 1.00 96.12 90 SER A O 1
ATOM 707 N N . ALA A 1 91 ? 11.271 -0.022 -18.080 1.00 97.50 91 ALA A N 1
ATOM 708 C CA . ALA A 1 91 ? 10.298 -0.101 -19.163 1.00 97.50 91 ALA A CA 1
ATOM 709 C C . ALA A 1 91 ? 9.965 1.307 -19.682 1.00 97.50 91 ALA A C 1
ATOM 711 O O . ALA A 1 91 ? 9.954 2.277 -18.917 1.00 97.50 91 ALA A O 1
ATOM 712 N N . CYS A 1 92 ? 9.698 1.439 -20.984 1.00 97.31 92 CYS A N 1
ATOM 713 C CA . CYS A 1 92 ? 9.223 2.717 -21.507 1.00 97.31 92 CYS A CA 1
ATOM 714 C C . CYS A 1 92 ? 7.789 3.001 -21.037 1.00 97.31 92 CYS A C 1
ATOM 716 O O . CYS A 1 92 ? 6.952 2.098 -20.974 1.00 97.31 92 CYS A O 1
ATOM 718 N N . ASP A 1 93 ? 7.511 4.272 -20.757 1.00 97.00 93 ASP A N 1
ATOM 719 C CA . ASP A 1 93 ? 6.216 4.774 -20.306 1.00 97.00 93 ASP A CA 1
ATOM 720 C C . ASP A 1 93 ? 5.862 6.101 -21.000 1.00 97.00 93 ASP A C 1
ATOM 722 O O . ASP A 1 93 ? 6.659 6.684 -21.745 1.00 97.00 93 ASP A O 1
ATOM 726 N N . LYS A 1 94 ? 4.648 6.598 -20.748 1.00 95.38 94 LYS A N 1
ATOM 727 C CA . LYS A 1 94 ? 4.155 7.874 -21.290 1.00 95.38 94 LYS A CA 1
ATOM 728 C C . LYS A 1 94 ? 5.077 9.067 -20.999 1.00 95.38 94 LYS A C 1
ATOM 730 O O . LYS A 1 94 ? 5.177 9.972 -21.827 1.00 95.38 94 LYS A O 1
ATOM 735 N N . GLU A 1 95 ? 5.734 9.099 -19.840 1.00 95.62 95 GLU A N 1
ATOM 736 C CA . GLU A 1 95 ? 6.588 10.219 -19.446 1.00 95.62 95 GLU A CA 1
ATOM 737 C C . GLU A 1 95 ? 7.934 10.149 -20.172 1.00 95.62 95 GLU A C 1
ATOM 739 O O . GLU A 1 95 ? 8.438 11.182 -20.615 1.00 95.62 95 GLU A O 1
ATOM 744 N N . ARG A 1 96 ? 8.466 8.945 -20.424 1.00 95.38 96 ARG A N 1
ATOM 745 C CA . ARG A 1 96 ? 9.659 8.750 -21.257 1.00 95.38 96 ARG A CA 1
ATOM 746 C C . ARG A 1 96 ? 9.472 9.339 -22.656 1.00 95.38 96 ARG A C 1
ATOM 748 O O . ARG A 1 96 ? 10.345 10.077 -23.111 1.00 95.38 96 ARG A O 1
ATOM 755 N N . TYR A 1 97 ? 8.340 9.077 -23.310 1.00 97.25 97 TYR A N 1
ATOM 756 C CA . TYR A 1 97 ? 8.061 9.640 -24.639 1.00 97.25 97 TYR A CA 1
ATOM 757 C C . TYR A 1 97 ? 7.892 11.164 -24.607 1.00 97.25 97 TYR A C 1
ATOM 759 O O . TYR A 1 97 ? 8.384 11.861 -25.496 1.00 97.25 97 TYR A O 1
ATOM 767 N N . ARG A 1 98 ? 7.280 11.716 -23.550 1.00 96.25 98 ARG A N 1
ATOM 768 C CA . ARG A 1 98 ? 7.202 13.175 -23.359 1.00 96.25 98 ARG A CA 1
ATOM 769 C C . ARG A 1 98 ? 8.575 13.813 -23.175 1.00 96.25 98 ARG A C 1
ATOM 771 O O . ARG A 1 98 ? 8.828 14.866 -23.754 1.00 96.25 98 ARG A O 1
ATOM 778 N N . MET A 1 99 ? 9.477 13.177 -22.423 1.00 95.81 99 MET A N 1
ATOM 779 C CA . MET A 1 99 ? 10.865 13.639 -22.271 1.00 95.81 99 MET A CA 1
ATOM 780 C C . MET A 1 99 ? 11.619 13.668 -23.607 1.00 95.81 99 MET A C 1
ATOM 782 O O . MET A 1 99 ? 12.511 14.492 -23.783 1.00 95.81 99 MET A O 1
ATOM 786 N N . GLN A 1 100 ? 11.252 12.796 -24.548 1.00 95.69 100 GLN A N 1
ATOM 787 C CA . GLN A 1 100 ? 11.788 12.757 -25.914 1.00 95.69 100 GLN A CA 1
ATOM 788 C C . GLN A 1 100 ? 11.071 13.733 -26.871 1.00 95.69 100 GLN A C 1
ATOM 790 O O . GLN A 1 100 ? 11.392 13.786 -28.054 1.00 95.69 100 GLN A O 1
ATOM 795 N N . GLY A 1 101 ? 10.115 14.527 -26.373 1.00 95.38 101 GLY A N 1
ATOM 796 C CA . GLY A 1 101 ? 9.407 15.557 -27.136 1.00 95.38 101 GLY A CA 1
ATOM 797 C C . GLY A 1 101 ? 8.128 15.090 -27.836 1.00 95.38 101 GLY A C 1
ATOM 798 O O . GLY A 1 101 ? 7.475 15.908 -28.490 1.00 95.38 101 GLY A O 1
ATOM 799 N N . PHE A 1 102 ? 7.726 13.823 -27.688 1.00 95.56 102 PHE A N 1
ATOM 800 C CA . PHE A 1 102 ? 6.500 13.311 -28.300 1.00 95.56 102 PHE A CA 1
ATOM 801 C C . PHE A 1 102 ? 5.256 13.999 -27.719 1.00 95.56 102 PHE A C 1
ATOM 803 O O . PHE A 1 102 ? 5.134 14.181 -26.505 1.00 95.56 102 PHE A O 1
ATOM 810 N N . GLN A 1 103 ? 4.316 1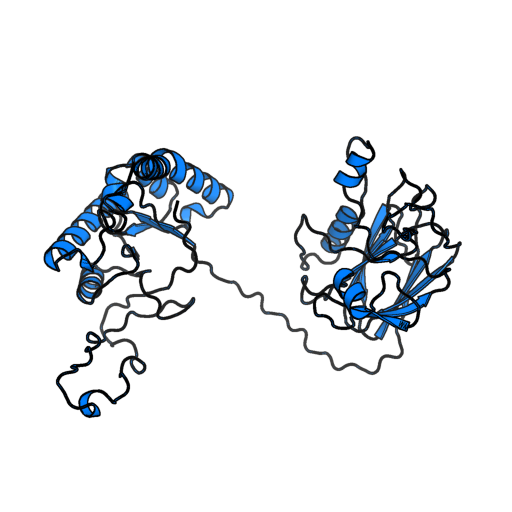4.372 -28.590 1.00 94.88 103 GLN A N 1
ATOM 811 C CA . GLN A 1 103 ? 3.061 15.018 -28.205 1.00 94.88 103 GLN A CA 1
ATOM 812 C C . GLN A 1 103 ? 1.903 14.024 -28.296 1.00 94.88 103 GLN A C 1
ATOM 814 O O . GLN A 1 103 ? 1.665 13.433 -29.345 1.00 94.88 103 GLN A O 1
ATOM 819 N N . GLY A 1 104 ? 1.142 13.884 -27.211 1.00 94.06 104 GLY A N 1
ATOM 820 C CA . GLY A 1 104 ? -0.008 12.980 -27.146 1.00 94.06 104 GLY A CA 1
ATOM 821 C C . GLY A 1 104 ? 0.332 11.603 -26.579 1.00 94.06 104 GLY A C 1
ATOM 822 O O . GLY A 1 104 ? 1.247 11.462 -25.767 1.00 94.06 104 GLY A O 1
ATOM 823 N N . TYR A 1 105 ? -0.470 10.606 -26.948 1.00 96.12 105 TYR A N 1
ATOM 824 C CA . TYR A 1 105 ? -0.297 9.224 -26.508 1.00 96.12 105 TYR A CA 1
ATOM 825 C C . TYR A 1 105 ? 0.644 8.471 -27.445 1.00 96.12 105 TYR A C 1
ATOM 827 O O . TYR A 1 105 ? 0.488 8.545 -28.663 1.00 96.12 105 TYR A O 1
ATOM 835 N N . HIS A 1 106 ? 1.566 7.713 -26.861 1.00 97.56 106 HIS A N 1
ATOM 836 C CA . HIS A 1 106 ? 2.411 6.768 -27.570 1.00 97.56 106 HIS A CA 1
ATOM 837 C C . HIS A 1 106 ? 2.323 5.412 -26.869 1.00 97.56 106 HIS A C 1
ATOM 839 O O . HIS A 1 106 ? 2.387 5.356 -25.634 1.00 97.56 106 HIS A O 1
ATOM 845 N N . ASP A 1 107 ? 2.198 4.334 -27.648 1.00 97.94 107 ASP A N 1
ATOM 846 C CA . ASP A 1 107 ? 2.247 2.973 -27.106 1.00 97.94 107 ASP A CA 1
ATOM 847 C C . ASP A 1 107 ? 3.528 2.804 -26.288 1.00 97.94 107 ASP A C 1
ATOM 849 O O . ASP A 1 107 ? 4.589 3.329 -26.642 1.00 97.94 107 ASP A O 1
ATOM 853 N N . ASN A 1 108 ? 3.447 2.093 -25.173 1.00 98.19 108 ASN A N 1
ATOM 854 C CA . ASN A 1 108 ? 4.574 1.941 -24.266 1.00 98.19 108 ASN A CA 1
ATOM 855 C C . ASN A 1 108 ? 4.499 0.608 -23.516 1.00 98.19 108 ASN A C 1
ATOM 857 O O . ASN A 1 108 ? 3.428 0.028 -23.350 1.00 98.19 108 ASN A O 1
ATOM 861 N N . CYS A 1 109 ? 5.658 0.103 -23.099 1.00 98.38 109 CYS A N 1
ATOM 862 C CA . CYS A 1 109 ? 5.792 -1.219 -22.496 1.00 98.38 109 CYS A CA 1
ATOM 863 C C . CYS A 1 109 ? 5.038 -1.340 -21.169 1.00 98.38 109 CYS A C 1
ATOM 865 O O . CYS A 1 109 ? 4.456 -2.393 -20.908 1.00 98.38 109 CYS A O 1
ATOM 867 N N . THR A 1 110 ? 5.004 -0.270 -20.371 1.00 97.81 110 THR A N 1
ATOM 868 C CA . THR A 1 110 ? 4.238 -0.217 -19.120 1.00 97.81 110 THR A CA 1
ATOM 869 C C . THR A 1 110 ? 2.748 -0.455 -19.375 1.00 97.81 110 THR A C 1
ATOM 871 O O . THR A 1 110 ? 2.177 -1.412 -18.848 1.00 97.81 110 THR A O 1
ATOM 874 N N . ASP A 1 111 ? 2.125 0.338 -20.252 1.00 97.38 111 ASP A N 1
ATOM 875 C CA . ASP A 1 111 ? 0.709 0.181 -20.604 1.00 97.38 111 ASP A CA 1
ATOM 876 C C . ASP A 1 111 ? 0.429 -1.184 -21.245 1.00 97.38 111 ASP A C 1
ATOM 878 O O . ASP A 1 111 ? -0.571 -1.833 -20.925 1.00 97.38 111 ASP A O 1
ATOM 882 N N . ASN A 1 112 ? 1.327 -1.649 -22.119 1.00 98.06 112 ASN A N 1
ATOM 883 C CA . ASN A 1 112 ? 1.211 -2.946 -22.779 1.00 98.06 112 ASN A CA 1
ATOM 884 C C . ASN A 1 112 ? 1.180 -4.096 -21.769 1.00 98.06 112 ASN A C 1
ATOM 886 O O . ASN A 1 112 ? 0.320 -4.973 -21.867 1.00 98.06 112 ASN A O 1
ATOM 890 N N . MET A 1 113 ? 2.083 -4.089 -20.784 1.00 97.62 113 MET A N 1
ATOM 891 C CA . MET A 1 113 ? 2.125 -5.112 -19.741 1.00 97.62 113 MET A CA 1
ATOM 892 C C . MET A 1 113 ? 0.847 -5.088 -18.891 1.00 97.62 113 MET A C 1
ATOM 894 O O . MET A 1 113 ? 0.238 -6.143 -18.692 1.00 97.62 113 MET A O 1
ATOM 898 N N . HIS A 1 114 ? 0.388 -3.910 -18.451 1.00 97.19 114 HIS A N 1
ATOM 899 C CA . HIS A 1 114 ? -0.851 -3.798 -17.670 1.00 97.19 114 HIS A CA 1
ATOM 900 C C . HIS A 1 114 ? -2.063 -4.287 -18.463 1.00 97.19 114 HIS A C 1
ATOM 902 O O . HIS A 1 114 ? -2.884 -5.047 -17.942 1.00 97.19 114 HIS A O 1
ATOM 908 N N . LYS A 1 115 ? -2.160 -3.901 -19.739 1.00 96.06 115 LYS A N 1
ATOM 909 C CA . LYS A 1 115 ? -3.228 -4.346 -20.632 1.00 96.06 115 LYS A CA 1
ATOM 910 C C . LYS A 1 115 ? -3.206 -5.864 -20.825 1.00 96.06 115 LYS A C 1
ATOM 912 O O . LYS A 1 115 ? -4.245 -6.501 -20.667 1.00 96.06 115 LYS A O 1
ATOM 917 N N . ALA A 1 116 ? -2.044 -6.452 -21.110 1.00 96.56 116 ALA A N 1
ATOM 918 C CA . ALA A 1 116 ? -1.917 -7.892 -21.323 1.00 96.56 116 ALA A CA 1
ATOM 919 C C . ALA A 1 116 ? -2.274 -8.703 -20.067 1.00 96.56 116 ALA A C 1
ATOM 921 O O . ALA A 1 116 ? -2.981 -9.706 -20.176 1.00 96.56 116 ALA A O 1
ATOM 922 N N . LEU A 1 117 ? -1.847 -8.259 -18.878 1.00 96.44 117 LEU A N 1
ATOM 923 C CA . LEU A 1 117 ? -2.236 -8.886 -17.610 1.00 96.44 117 LEU A CA 1
ATOM 924 C C . LEU A 1 117 ? -3.743 -8.787 -17.373 1.00 96.44 117 LEU A C 1
ATOM 926 O O . LEU A 1 117 ? -4.379 -9.797 -17.091 1.00 96.44 117 LEU A O 1
ATOM 930 N N . LYS A 1 118 ? -4.331 -7.600 -17.543 1.00 94.50 118 LYS A N 1
ATOM 931 C CA . LYS A 1 118 ? -5.765 -7.377 -17.324 1.00 94.50 118 LYS A CA 1
ATOM 932 C C . LYS A 1 118 ? -6.642 -8.216 -18.254 1.00 94.50 118 LYS A C 1
ATOM 934 O O . LYS A 1 118 ? -7.643 -8.771 -17.806 1.00 94.50 118 LYS A O 1
ATOM 939 N N . ASP A 1 119 ? -6.270 -8.302 -19.529 1.00 93.94 119 ASP A N 1
ATOM 940 C CA . ASP A 1 119 ? -7.060 -9.001 -20.543 1.00 93.94 119 ASP A CA 1
ATOM 941 C C . ASP A 1 119 ? -7.006 -10.530 -20.374 1.00 93.94 119 ASP A C 1
ATOM 943 O O . ASP A 1 119 ? -8.008 -11.205 -20.608 1.00 93.94 119 ASP A O 1
ATOM 947 N N . ASN A 1 120 ? -5.861 -11.082 -19.952 1.00 94.81 120 ASN A N 1
ATOM 948 C CA . ASN A 1 120 ? -5.649 -12.537 -19.878 1.00 94.81 120 ASN A CA 1
ATOM 949 C C . ASN A 1 120 ? -5.792 -13.108 -18.458 1.00 94.81 120 ASN A C 1
ATOM 951 O O . ASN A 1 120 ? -6.129 -14.279 -18.292 1.00 94.81 120 ASN A O 1
ATOM 955 N N . PHE A 1 121 ? -5.569 -12.288 -17.430 1.00 94.81 121 PHE A N 1
ATOM 956 C CA . PHE A 1 121 ? -5.575 -12.678 -16.020 1.00 94.81 121 PHE A CA 1
ATOM 957 C C . PHE A 1 121 ? -6.371 -11.670 -15.175 1.00 94.81 121 PHE A C 1
ATOM 959 O O . PHE A 1 121 ? -5.814 -11.036 -14.283 1.00 94.81 121 PHE A O 1
ATOM 966 N N . PRO A 1 122 ? -7.694 -11.530 -15.377 1.00 90.75 122 PRO A N 1
ATOM 967 C CA . PRO A 1 122 ? -8.503 -10.491 -14.723 1.00 90.75 122 PRO A CA 1
ATOM 968 C C . PRO A 1 122 ? -8.552 -10.586 -13.187 1.00 90.75 122 PRO A C 1
ATOM 970 O O . PRO A 1 122 ? -8.916 -9.621 -12.522 1.00 90.75 122 PRO A O 1
ATOM 973 N N . ASN A 1 123 ? -8.193 -11.743 -12.618 1.00 90.69 123 ASN A N 1
ATOM 974 C CA . ASN A 1 123 ? -8.101 -11.957 -11.169 1.00 90.69 123 ASN A CA 1
ATOM 975 C C . ASN A 1 123 ? -6.683 -11.730 -10.612 1.00 90.69 123 ASN A C 1
ATOM 977 O O . ASN A 1 123 ? -6.478 -11.847 -9.405 1.00 90.69 123 ASN A O 1
ATOM 981 N N . PHE A 1 124 ? -5.706 -11.446 -11.474 1.00 91.94 124 PHE A N 1
ATOM 982 C CA . PHE A 1 124 ? -4.335 -11.134 -11.102 1.00 91.94 124 PHE A CA 1
ATOM 983 C C . PHE A 1 124 ? -4.133 -9.620 -11.194 1.00 91.94 124 PHE A C 1
ATOM 985 O O . PHE A 1 124 ? -4.234 -9.035 -12.269 1.00 91.94 124 PHE A O 1
ATOM 992 N N . SER A 1 125 ? -3.860 -8.978 -10.058 1.00 85.81 125 SER A N 1
ATOM 993 C CA . SER A 1 125 ? -3.720 -7.523 -9.982 1.00 85.81 125 SER A CA 1
ATOM 994 C C . SER A 1 125 ? -2.346 -7.146 -9.451 1.00 85.81 125 SER A C 1
ATOM 996 O O . SER A 1 125 ? -1.932 -7.606 -8.388 1.00 85.81 125 SER A O 1
ATOM 998 N N . ILE A 1 126 ? -1.689 -6.245 -10.170 1.00 91.00 126 ILE A N 1
ATOM 999 C CA . ILE A 1 126 ? -0.574 -5.425 -9.684 1.00 91.00 126 ILE A CA 1
ATOM 1000 C C . ILE A 1 126 ? -1.071 -3.978 -9.546 1.00 91.00 126 ILE A C 1
ATOM 1002 O O . ILE A 1 126 ? -2.174 -3.671 -9.998 1.00 91.00 126 ILE A O 1
ATOM 1006 N N . ALA A 1 127 ? -0.317 -3.102 -8.882 1.00 89.62 127 ALA A N 1
ATOM 1007 C CA . ALA A 1 127 ? -0.721 -1.703 -8.722 1.00 89.62 127 ALA A CA 1
ATOM 1008 C C . ALA A 1 127 ? -0.711 -0.964 -10.077 1.00 89.62 127 ALA A C 1
ATOM 1010 O O . ALA A 1 127 ? 0.273 -1.058 -10.800 1.00 89.62 127 ALA A O 1
ATOM 1011 N N . ASP A 1 128 ? -1.782 -0.227 -10.399 1.00 79.94 128 ASP A N 1
ATOM 1012 C CA . ASP A 1 128 ? -2.028 0.354 -11.738 1.00 79.94 128 ASP A CA 1
ATOM 1013 C C . ASP A 1 128 ? -0.962 1.359 -12.221 1.00 79.94 128 ASP A C 1
ATOM 1015 O O . ASP A 1 128 ? -0.765 1.507 -13.421 1.00 79.94 128 ASP A O 1
ATOM 1019 N N . ASP A 1 129 ? -0.269 2.038 -11.303 1.00 81.00 129 ASP A N 1
ATOM 1020 C CA . ASP A 1 129 ? 0.771 3.036 -11.611 1.00 81.00 129 ASP A CA 1
ATOM 1021 C C . ASP A 1 129 ? 2.191 2.504 -11.332 1.00 81.00 129 ASP A C 1
ATOM 1023 O O . ASP A 1 129 ? 3.112 3.267 -11.027 1.00 81.00 129 ASP A O 1
ATOM 1027 N N . TRP A 1 130 ? 2.377 1.182 -11.353 1.00 90.88 130 TRP A N 1
ATOM 1028 C CA . TRP A 1 130 ? 3.646 0.560 -10.996 1.00 90.88 130 TRP A CA 1
ATOM 1029 C C . TRP A 1 130 ? 3.992 -0.619 -11.903 1.00 90.88 130 TRP A C 1
ATOM 1031 O O . TRP A 1 130 ? 3.194 -1.532 -12.104 1.00 90.88 130 TRP A O 1
ATOM 1041 N N . VAL A 1 131 ? 5.240 -0.634 -12.372 1.00 93.31 131 VAL A N 1
ATOM 1042 C CA . VAL A 1 131 ? 5.805 -1.692 -13.210 1.00 93.31 131 VAL A CA 1
ATOM 1043 C C . VAL A 1 131 ? 7.110 -2.202 -12.583 1.00 93.31 131 VAL A C 1
ATOM 1045 O O . VAL A 1 131 ? 7.935 -1.389 -12.155 1.00 93.31 131 VAL A O 1
ATOM 1048 N N . PRO A 1 132 ? 7.332 -3.527 -12.492 1.00 95.50 132 PRO A N 1
ATOM 1049 C CA . PRO A 1 132 ? 8.651 -4.052 -12.160 1.00 95.50 132 PRO A CA 1
ATOM 1050 C C . PRO A 1 132 ? 9.671 -3.710 -13.251 1.00 95.50 132 PRO A C 1
ATOM 1052 O O . PRO A 1 132 ? 9.319 -3.698 -14.430 1.00 95.50 132 PRO A O 1
ATOM 1055 N N . ASP A 1 133 ? 10.946 -3.546 -12.886 1.00 96.44 133 ASP A N 1
ATOM 1056 C CA . ASP A 1 133 ? 12.027 -3.459 -13.877 1.00 96.44 133 ASP A CA 1
ATOM 1057 C C . ASP A 1 133 ? 11.980 -4.690 -14.811 1.00 96.44 133 ASP A C 1
ATOM 1059 O O . ASP A 1 133 ? 12.076 -5.822 -14.312 1.00 96.44 133 ASP A O 1
ATOM 1063 N N . PRO A 1 134 ? 11.823 -4.505 -16.136 1.00 98.25 134 PRO A N 1
ATOM 1064 C CA . PRO A 1 134 ? 11.848 -5.608 -17.088 1.00 98.25 134 PRO A CA 1
ATOM 1065 C C . PRO A 1 134 ? 13.245 -6.217 -17.203 1.00 98.25 134 PRO A C 1
ATOM 1067 O O . PRO A 1 134 ? 14.262 -5.568 -16.957 1.00 98.25 134 PRO A O 1
ATOM 1070 N N . LEU A 1 135 ? 13.299 -7.464 -17.666 1.00 98.69 135 LEU A N 1
ATOM 1071 C CA . LEU A 1 135 ? 14.471 -7.948 -18.385 1.00 98.69 135 LEU A CA 1
ATOM 1072 C C . LEU A 1 135 ? 14.338 -7.510 -19.849 1.00 98.69 135 LEU A C 1
ATOM 1074 O O . LEU A 1 135 ? 13.465 -8.005 -20.559 1.00 98.69 135 LEU A O 1
ATOM 1078 N N . ASN A 1 136 ? 15.200 -6.609 -20.312 1.00 98.62 136 ASN A N 1
ATOM 1079 C CA . ASN A 1 136 ? 15.141 -6.067 -21.668 1.00 98.62 136 ASN A CA 1
ATOM 1080 C C . ASN A 1 136 ? 15.939 -6.960 -22.627 1.00 98.62 136 ASN A C 1
ATOM 1082 O O . ASN A 1 136 ? 17.158 -6.822 -22.795 1.00 98.62 136 ASN A O 1
ATOM 1086 N N . LEU A 1 137 ? 15.262 -7.918 -23.260 1.00 98.69 137 LEU A N 1
ATOM 1087 C CA . LEU A 1 137 ? 15.900 -8.858 -24.176 1.00 98.69 137 LEU A CA 1
ATOM 1088 C C . LEU A 1 137 ? 16.376 -8.143 -25.447 1.00 98.69 137 LEU A C 1
ATOM 1090 O O . LEU A 1 137 ? 15.622 -7.381 -26.049 1.00 98.69 137 LEU A O 1
ATOM 1094 N N . PHE A 1 138 ? 17.615 -8.431 -25.867 1.00 98.44 138 PHE A N 1
ATOM 1095 C CA . PHE A 1 138 ? 18.285 -7.885 -27.054 1.00 98.44 138 PHE A CA 1
ATOM 1096 C C . PHE A 1 138 ? 18.630 -6.388 -26.977 1.00 98.44 138 PHE A C 1
ATOM 1098 O O . PHE A 1 138 ? 19.233 -5.841 -27.902 1.00 98.44 138 PHE A O 1
ATOM 1105 N N . MET A 1 139 ? 18.285 -5.718 -25.875 1.00 98.12 139 MET A N 1
ATOM 1106 C CA . MET A 1 139 ? 18.533 -4.294 -25.694 1.00 98.12 139 MET A CA 1
ATOM 1107 C C . MET A 1 139 ? 20.018 -4.014 -25.441 1.00 98.12 139 MET A C 1
ATOM 1109 O O . MET A 1 139 ? 20.652 -4.647 -24.598 1.00 98.12 139 MET A O 1
ATOM 1113 N N . ASN A 1 140 ? 20.571 -3.038 -26.165 1.00 97.62 140 ASN A N 1
ATOM 1114 C CA . ASN A 1 140 ? 21.989 -2.690 -26.111 1.00 97.62 140 ASN A CA 1
ATOM 1115 C C . ASN A 1 140 ? 22.216 -1.362 -25.380 1.00 97.62 140 ASN A C 1
ATOM 1117 O O . ASN A 1 140 ? 22.193 -0.282 -25.978 1.00 97.62 140 ASN A O 1
ATOM 1121 N N . ILE A 1 141 ? 22.442 -1.477 -24.072 1.00 96.06 141 ILE A N 1
ATOM 1122 C CA . ILE A 1 141 ? 22.607 -0.360 -23.138 1.00 96.06 141 ILE A CA 1
ATOM 1123 C C . ILE A 1 141 ? 23.954 -0.508 -22.411 1.00 96.06 141 ILE A C 1
ATOM 1125 O O . ILE A 1 141 ? 24.009 -0.948 -21.263 1.00 96.06 141 ILE A O 1
ATOM 1129 N N . PRO A 1 142 ? 25.093 -0.238 -23.081 1.00 95.69 142 PRO A N 1
ATOM 1130 C CA . PRO A 1 142 ? 26.397 -0.437 -22.467 1.00 95.69 142 PRO A CA 1
ATOM 1131 C C . PRO A 1 142 ? 26.688 0.631 -21.412 1.00 95.69 142 PRO A C 1
ATOM 1133 O O . PRO A 1 142 ? 26.368 1.811 -21.594 1.00 95.69 142 PRO A O 1
ATOM 1136 N N . ILE A 1 143 ? 27.371 0.192 -20.355 1.00 96.12 143 ILE A N 1
ATOM 1137 C CA . ILE A 1 143 ? 27.876 1.020 -19.260 1.00 96.12 143 ILE A CA 1
ATOM 1138 C C . ILE A 1 143 ? 29.379 1.210 -19.458 1.00 96.12 143 ILE A C 1
ATOM 1140 O O . ILE A 1 143 ? 30.107 0.231 -19.646 1.00 96.12 143 ILE A O 1
ATOM 1144 N N . ASP A 1 144 ? 29.854 2.452 -19.435 1.00 95.19 144 ASP A N 1
ATOM 1145 C CA . ASP A 1 144 ? 31.285 2.741 -19.515 1.00 95.19 144 ASP A CA 1
ATOM 1146 C C . ASP A 1 144 ? 31.988 2.664 -18.143 1.00 95.19 144 ASP A C 1
ATOM 1148 O O . ASP A 1 144 ? 31.378 2.444 -17.097 1.00 95.19 144 ASP A O 1
ATOM 1152 N N . HIS A 1 145 ? 33.309 2.854 -18.136 1.00 94.56 145 HIS A N 1
ATOM 1153 C CA . HIS A 1 145 ? 34.139 2.806 -16.925 1.00 94.56 145 HIS A CA 1
ATOM 1154 C C . HIS A 1 145 ? 33.844 3.927 -15.908 1.00 94.56 145 HIS A C 1
ATOM 1156 O O . HIS A 1 145 ? 34.339 3.863 -14.786 1.00 94.56 145 HIS A O 1
ATOM 1162 N N . GLN A 1 146 ? 33.069 4.947 -16.288 1.00 95.94 146 GLN A N 1
ATOM 1163 C CA . GLN A 1 146 ? 32.616 6.032 -15.412 1.00 95.94 146 GLN A CA 1
ATOM 1164 C C . GLN A 1 146 ? 31.179 5.807 -14.920 1.00 95.94 146 GLN A C 1
ATOM 1166 O O . GLN A 1 146 ? 30.682 6.588 -14.113 1.00 95.94 146 GLN A O 1
ATOM 1171 N N . GLY A 1 147 ? 30.516 4.740 -15.376 1.00 92.81 147 GLY A N 1
ATOM 1172 C CA . GLY A 1 147 ? 29.125 4.449 -15.053 1.00 92.81 147 GLY A CA 1
ATOM 1173 C C . GLY A 1 147 ? 28.116 5.157 -15.959 1.00 92.81 147 GLY A C 1
ATOM 1174 O O . GLY A 1 147 ? 26.921 5.094 -15.671 1.00 92.81 147 GLY A O 1
ATOM 1175 N N . ASN A 1 148 ? 28.549 5.809 -17.045 1.00 96.12 148 ASN A N 1
ATOM 1176 C CA . ASN A 1 148 ? 27.615 6.403 -17.998 1.00 96.12 148 ASN A CA 1
ATOM 1177 C C . ASN A 1 148 ? 26.967 5.318 -18.849 1.00 96.12 148 ASN A C 1
ATOM 1179 O O . ASN A 1 148 ? 27.603 4.335 -19.232 1.00 96.12 148 ASN A O 1
ATOM 1183 N N . ILE A 1 149 ? 25.709 5.555 -19.202 1.00 95.19 149 ILE A N 1
ATOM 1184 C CA . ILE A 1 149 ? 24.906 4.653 -20.014 1.00 95.19 149 ILE A CA 1
ATOM 1185 C C . ILE A 1 149 ? 24.655 5.294 -21.381 1.00 95.19 149 ILE A C 1
ATOM 1187 O O . ILE A 1 149 ? 24.393 6.493 -21.470 1.00 95.19 149 ILE A O 1
ATOM 1191 N N . SER A 1 150 ? 24.715 4.500 -22.451 1.00 94.88 150 SER A N 1
ATOM 1192 C CA . SER A 1 150 ? 24.384 4.954 -23.809 1.00 94.88 150 SER A CA 1
ATOM 1193 C C . SER A 1 150 ? 23.349 4.051 -24.465 1.00 94.88 150 SER A C 1
ATOM 1195 O O . SER A 1 150 ? 23.320 2.854 -24.206 1.00 94.88 150 SER A O 1
ATOM 1197 N N . ILE A 1 151 ? 22.509 4.622 -25.329 1.00 95.12 151 ILE A N 1
ATOM 1198 C CA . ILE A 1 151 ? 21.506 3.875 -26.091 1.00 95.12 151 ILE A CA 1
ATOM 1199 C C . ILE A 1 151 ? 22.095 3.518 -27.452 1.00 95.12 151 ILE A C 1
ATOM 1201 O O . ILE A 1 151 ? 22.482 4.407 -28.213 1.00 95.12 151 ILE A O 1
ATOM 1205 N N . LYS A 1 152 ? 22.178 2.222 -27.764 1.00 96.62 152 LYS A N 1
ATOM 1206 C CA . LYS A 1 152 ? 22.682 1.721 -29.048 1.00 96.62 152 LYS A CA 1
ATOM 1207 C C . LYS A 1 152 ? 21.679 0.774 -29.695 1.00 96.62 152 LYS A C 1
ATOM 1209 O O . LYS A 1 152 ? 20.817 0.212 -29.027 1.00 96.62 152 LYS A O 1
ATOM 1214 N N . ALA A 1 153 ? 21.827 0.584 -31.003 1.00 96.94 153 ALA A N 1
ATOM 1215 C CA . ALA A 1 153 ? 21.058 -0.421 -31.721 1.00 96.94 153 ALA A CA 1
ATOM 1216 C C . ALA A 1 153 ? 21.378 -1.839 -31.206 1.00 96.94 153 ALA A C 1
ATOM 1218 O O . ALA A 1 153 ? 22.539 -2.110 -30.854 1.00 96.94 153 ALA A O 1
ATOM 1219 N N . PRO A 1 154 ? 20.387 -2.748 -31.174 1.00 97.75 154 PRO A N 1
ATOM 1220 C CA . PRO A 1 154 ? 20.599 -4.157 -30.882 1.00 97.75 154 PRO A CA 1
ATOM 1221 C C . PRO A 1 154 ? 21.646 -4.777 -31.798 1.00 97.75 154 PRO A C 1
ATOM 1223 O O . PRO A 1 154 ? 21.759 -4.437 -32.976 1.00 97.75 154 PRO A O 1
ATOM 1226 N N . VAL A 1 155 ? 22.409 -5.716 -31.246 1.00 97.75 155 VAL A N 1
ATOM 1227 C CA . VAL A 1 155 ? 23.407 -6.496 -31.999 1.00 97.75 155 VAL A CA 1
ATOM 1228 C C . VAL A 1 155 ? 22.884 -7.872 -32.409 1.00 97.75 155 VAL A C 1
ATOM 1230 O O . VAL A 1 155 ? 23.608 -8.648 -33.035 1.00 97.75 155 VAL A O 1
ATOM 1233 N N . SER A 1 156 ? 21.641 -8.189 -32.043 1.00 97.25 156 SER A N 1
ATOM 1234 C CA . SER A 1 156 ? 20.964 -9.400 -32.484 1.00 97.25 156 SER A CA 1
ATOM 1235 C C . SER A 1 156 ? 20.697 -9.370 -33.992 1.00 97.25 156 SER A C 1
ATOM 1237 O O . SER A 1 156 ? 20.595 -8.321 -34.630 1.00 97.25 156 SER A O 1
ATOM 1239 N N . GLN A 1 157 ? 20.614 -10.559 -34.575 1.00 96.81 157 GLN A N 1
ATOM 1240 C CA . GLN A 1 157 ? 20.354 -10.788 -35.989 1.00 96.81 157 GLN A CA 1
ATOM 1241 C C . GLN A 1 157 ? 19.066 -11.581 -36.175 1.00 96.81 157 GLN A C 1
ATOM 1243 O O . GLN A 1 157 ? 18.556 -12.222 -35.254 1.00 96.81 157 GLN A O 1
ATOM 1248 N N . LYS A 1 158 ? 18.549 -11.544 -37.404 1.00 97.81 158 LYS A N 1
ATOM 1249 C CA . LYS A 1 158 ? 17.323 -12.232 -37.806 1.00 97.81 158 LYS A CA 1
ATOM 1250 C C . LYS A 1 158 ? 17.318 -13.694 -37.346 1.00 97.81 158 LYS A C 1
ATOM 1252 O O . LYS A 1 158 ? 18.212 -14.460 -37.698 1.00 97.81 158 LYS A O 1
ATOM 1257 N N . GLY A 1 159 ? 16.277 -14.082 -36.613 1.00 96.19 159 GLY A N 1
ATOM 1258 C CA . GLY A 1 159 ? 16.043 -15.457 -36.173 1.00 96.19 159 GLY A CA 1
ATOM 1259 C C . GLY A 1 159 ? 16.865 -15.898 -34.960 1.00 96.19 159 GLY A C 1
ATOM 1260 O O . GLY A 1 159 ? 16.682 -17.028 -34.508 1.00 96.19 159 GLY A O 1
ATOM 1261 N N . GLN A 1 160 ? 17.736 -15.043 -34.410 1.00 98.31 160 GLN A N 1
ATOM 1262 C CA . GLN A 1 160 ? 18.383 -15.331 -33.130 1.00 98.31 160 GLN A CA 1
ATOM 1263 C C . GLN A 1 160 ? 17.358 -15.322 -31.996 1.00 98.31 160 GLN A C 1
ATOM 1265 O O . GLN A 1 160 ? 16.340 -14.630 -32.061 1.00 98.31 160 GLN A O 1
ATOM 1270 N N . TYR A 1 161 ? 17.616 -16.111 -30.960 1.00 98.50 161 TYR A N 1
ATOM 1271 C CA . TYR A 1 161 ? 16.659 -16.335 -29.891 1.00 98.50 161 TYR A CA 1
ATOM 1272 C C . TYR A 1 161 ? 17.329 -16.548 -28.540 1.00 98.50 161 TYR A C 1
ATOM 1274 O O . TYR A 1 161 ? 18.508 -16.895 -28.454 1.00 98.50 161 TYR A O 1
ATOM 1282 N N . VAL A 1 162 ? 16.517 -16.406 -27.497 1.00 98.50 162 VAL A N 1
ATOM 1283 C CA . VAL A 1 162 ? 16.817 -16.857 -26.137 1.00 98.50 162 VAL A CA 1
ATOM 1284 C C . VAL A 1 162 ? 15.788 -17.886 -25.696 1.00 98.50 162 VAL A C 1
ATOM 1286 O O . VAL A 1 162 ? 14.628 -17.823 -26.106 1.00 98.50 162 VAL A O 1
ATOM 1289 N N . THR A 1 163 ? 16.198 -18.820 -24.845 1.00 98.62 163 THR A N 1
ATOM 1290 C CA . THR A 1 163 ? 15.316 -19.832 -24.261 1.00 98.62 163 THR A CA 1
ATOM 1291 C C . THR A 1 163 ? 15.489 -19.851 -22.751 1.00 98.62 163 THR A C 1
ATOM 1293 O O . THR A 1 163 ? 16.592 -20.076 -22.245 1.00 98.62 163 THR A O 1
ATOM 1296 N N . PHE A 1 164 ? 14.389 -19.677 -22.022 1.00 98.69 164 PHE A N 1
ATOM 1297 C CA . PHE A 1 164 ? 14.348 -19.801 -20.569 1.00 98.69 164 PHE A CA 1
ATOM 1298 C C . PHE A 1 164 ? 13.629 -21.079 -20.156 1.00 98.69 164 PHE A C 1
ATOM 1300 O O . PHE A 1 164 ? 12.561 -21.381 -20.676 1.00 98.69 164 PHE A O 1
ATOM 1307 N N . LYS A 1 165 ? 14.174 -21.809 -19.185 1.00 98.50 165 LYS A N 1
ATOM 1308 C CA . LYS A 1 165 ? 13.456 -22.869 -18.473 1.00 98.50 165 LYS A CA 1
ATOM 1309 C C . LYS A 1 165 ? 12.761 -22.275 -17.254 1.00 98.50 165 LYS A C 1
ATOM 1311 O O . LYS A 1 165 ? 13.407 -21.588 -16.467 1.00 98.50 165 LYS A O 1
ATOM 1316 N N . ALA A 1 166 ? 11.476 -22.560 -17.080 1.00 98.38 166 ALA A N 1
ATOM 1317 C CA . ALA A 1 166 ? 10.729 -22.180 -15.892 1.00 98.38 166 ALA A CA 1
ATOM 1318 C C . ALA A 1 166 ? 11.082 -23.101 -14.715 1.00 98.38 166 ALA A C 1
ATOM 1320 O O . ALA A 1 166 ? 10.931 -24.320 -14.794 1.00 98.38 166 ALA A O 1
ATOM 1321 N N . GLU A 1 167 ? 11.536 -22.525 -13.605 1.00 98.00 167 GLU A N 1
ATOM 1322 C CA . GLU A 1 167 ? 11.814 -23.262 -12.360 1.00 98.00 167 GLU A CA 1
ATOM 1323 C C . GLU A 1 167 ? 10.558 -23.384 -11.479 1.00 98.00 167 GLU A C 1
ATOM 1325 O O . GLU A 1 167 ? 10.519 -24.170 -10.534 1.00 98.00 167 GLU A O 1
ATOM 1330 N N . LYS A 1 168 ? 9.515 -22.605 -11.790 1.00 96.19 168 LYS A N 1
ATOM 1331 C CA . LYS A 1 168 ? 8.220 -22.570 -11.101 1.00 96.19 168 LYS A CA 1
ATOM 1332 C C . LYS A 1 168 ? 7.085 -22.377 -12.108 1.00 96.19 168 LYS A C 1
ATOM 1334 O O . LYS A 1 168 ? 7.339 -22.082 -13.271 1.00 96.19 168 LYS A O 1
ATOM 1339 N N . ASN A 1 169 ? 5.841 -22.512 -11.651 1.00 97.50 169 ASN A N 1
ATOM 1340 C CA . ASN A 1 169 ? 4.690 -22.032 -12.415 1.00 97.50 169 ASN A CA 1
ATOM 1341 C C . ASN A 1 169 ? 4.709 -20.499 -12.429 1.00 97.50 169 ASN A C 1
ATOM 1343 O O . ASN A 1 169 ? 4.882 -19.887 -11.374 1.00 97.50 169 ASN A O 1
ATOM 1347 N N . LEU A 1 170 ? 4.552 -19.901 -13.604 1.00 98.44 170 LEU A N 1
ATOM 1348 C CA . LEU A 1 170 ? 4.710 -18.470 -13.835 1.00 98.44 170 LEU A CA 1
ATOM 1349 C C . LEU A 1 170 ? 3.633 -17.946 -14.783 1.00 98.44 170 LEU A C 1
ATOM 1351 O O . LEU A 1 170 ? 3.211 -18.648 -15.698 1.00 98.44 170 LEU A O 1
ATOM 1355 N N . ILE A 1 171 ? 3.262 -16.683 -14.603 1.00 98.56 171 ILE A N 1
ATOM 1356 C CA . ILE A 1 171 ? 2.651 -15.859 -15.648 1.00 98.56 171 ILE A CA 1
ATOM 1357 C C . ILE A 1 171 ? 3.788 -15.086 -16.307 1.00 98.56 171 ILE A C 1
ATOM 1359 O O . ILE A 1 171 ? 4.469 -14.314 -15.633 1.00 98.56 171 ILE A O 1
ATOM 1363 N N . ILE A 1 172 ? 4.013 -15.296 -17.600 1.00 98.56 172 ILE A N 1
ATOM 1364 C CA . ILE A 1 172 ? 5.000 -14.543 -18.378 1.00 98.56 172 ILE A CA 1
ATOM 1365 C C . ILE A 1 172 ? 4.288 -13.446 -19.150 1.00 98.56 172 ILE A C 1
ATOM 1367 O O . ILE A 1 172 ? 3.237 -13.691 -19.739 1.00 98.56 172 ILE A O 1
ATOM 1371 N N . VAL A 1 173 ? 4.887 -12.257 -19.163 1.00 98.62 173 VAL A N 1
ATOM 1372 C CA . VAL A 1 173 ? 4.454 -11.126 -19.984 1.00 98.62 173 VAL A CA 1
ATOM 1373 C C . VAL A 1 173 ? 5.627 -10.679 -20.840 1.00 98.62 173 VAL A C 1
ATOM 1375 O O . VAL A 1 173 ? 6.740 -10.531 -20.337 1.00 98.62 173 VAL A O 1
ATOM 1378 N N . MET A 1 174 ? 5.387 -10.471 -22.130 1.00 98.75 174 MET A N 1
ATOM 1379 C CA . MET A 1 174 ? 6.399 -9.980 -23.062 1.00 98.75 174 MET A CA 1
ATOM 1380 C C . MET A 1 174 ? 5.816 -8.869 -23.918 1.00 98.75 174 MET A C 1
ATOM 1382 O O . MET A 1 174 ? 4.788 -9.084 -24.558 1.00 98.75 174 MET A O 1
ATOM 1386 N N . SER A 1 175 ? 6.479 -7.715 -23.943 1.00 98.75 175 SER A N 1
ATOM 1387 C CA . SER A 1 175 ? 6.107 -6.559 -24.762 1.00 98.75 175 SER A CA 1
ATOM 1388 C C . SER A 1 175 ? 7.144 -6.335 -25.855 1.00 98.75 175 SER A C 1
ATOM 1390 O O . SER A 1 175 ? 8.313 -6.104 -25.550 1.00 98.75 175 SER A O 1
ATOM 1392 N N . SER A 1 176 ? 6.722 -6.344 -27.121 1.00 98.56 176 SER A N 1
ATOM 1393 C CA . SER A 1 176 ? 7.560 -5.866 -28.226 1.00 98.56 176 SER A CA 1
ATOM 1394 C C . SER A 1 176 ? 7.656 -4.346 -28.120 1.00 98.56 176 SER A C 1
ATOM 1396 O O . SER A 1 176 ? 6.709 -3.629 -28.458 1.00 98.56 176 SER A O 1
ATOM 1398 N N . CYS A 1 177 ? 8.786 -3.861 -27.595 1.00 98.44 177 CYS A N 1
ATOM 1399 C CA . CYS A 1 177 ? 8.999 -2.459 -27.262 1.00 98.44 177 CYS A CA 1
ATOM 1400 C C . CYS A 1 177 ? 8.658 -1.523 -28.439 1.00 98.44 177 CYS A C 1
ATOM 1402 O O . CYS A 1 177 ? 9.199 -1.704 -29.531 1.00 98.44 177 CYS A O 1
ATOM 1404 N N . PRO A 1 178 ? 7.796 -0.508 -28.238 1.00 98.12 178 PRO A N 1
ATOM 1405 C CA . PRO A 1 178 ? 7.374 0.410 -29.295 1.00 98.12 178 PRO A CA 1
ATOM 1406 C C . PRO A 1 178 ? 8.355 1.552 -29.593 1.00 98.12 178 PRO A C 1
ATOM 1408 O O . PRO A 1 178 ? 8.048 2.374 -30.447 1.00 98.12 178 PRO A O 1
ATOM 1411 N N . GLN A 1 179 ? 9.508 1.629 -28.919 1.00 97.44 179 GLN A N 1
ATOM 1412 C CA . GLN A 1 179 ? 10.441 2.753 -29.054 1.00 97.44 179 GLN A CA 1
ATOM 1413 C C . GLN A 1 179 ? 10.917 2.950 -30.504 1.00 97.44 179 GLN A C 1
ATOM 1415 O O . GLN A 1 179 ? 11.573 2.081 -31.079 1.00 97.44 179 GLN A O 1
ATOM 1420 N N . ASP A 1 180 ? 10.617 4.113 -31.072 1.00 96.06 180 ASP A N 1
ATOM 1421 C CA . ASP A 1 180 ? 10.904 4.502 -32.457 1.00 96.06 180 ASP A CA 1
ATOM 1422 C C . ASP A 1 180 ? 11.578 5.886 -32.576 1.00 96.06 180 ASP A C 1
ATOM 1424 O O . ASP A 1 180 ? 11.898 6.325 -33.680 1.00 96.06 180 ASP A O 1
ATOM 1428 N N . LEU A 1 181 ? 11.857 6.551 -31.449 1.00 93.62 181 LEU A N 1
ATOM 1429 C CA . LEU A 1 181 ? 12.532 7.854 -31.375 1.00 93.62 181 LEU A CA 1
ATOM 1430 C C . LEU A 1 181 ? 14.037 7.741 -31.085 1.00 93.62 181 LEU A C 1
ATOM 1432 O O . LEU A 1 181 ? 14.779 8.689 -31.323 1.00 93.62 181 LEU A O 1
ATOM 1436 N N . ASP A 1 182 ? 14.483 6.584 -30.591 1.00 90.44 182 ASP A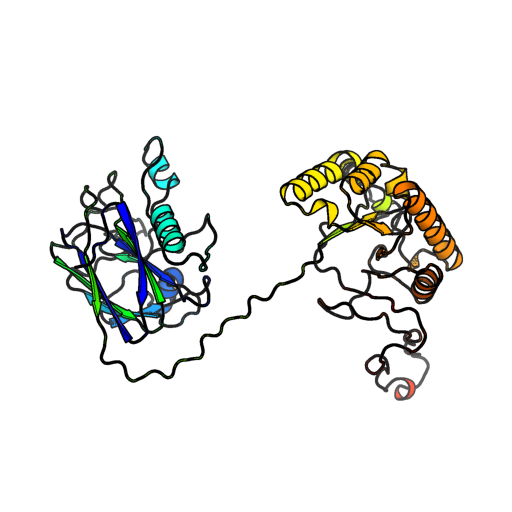 N 1
ATOM 1437 C CA . ASP A 1 182 ? 15.874 6.280 -30.245 1.00 90.44 182 ASP A CA 1
ATOM 1438 C C . ASP A 1 182 ? 16.328 4.955 -30.900 1.00 90.44 182 ASP A C 1
ATOM 1440 O O . ASP A 1 182 ? 15.496 4.149 -31.323 1.00 90.44 182 ASP A O 1
ATOM 1444 N N . PRO A 1 183 ? 17.640 4.643 -30.930 1.00 92.62 183 PRO A N 1
ATOM 1445 C CA . PRO A 1 183 ? 18.165 3.441 -31.591 1.00 92.62 183 PRO A CA 1
ATOM 1446 C C . PRO A 1 183 ? 17.705 2.070 -31.047 1.00 92.62 183 PRO A C 1
ATOM 1448 O O . PRO A 1 183 ? 18.093 1.059 -31.624 1.00 92.62 183 PRO A O 1
ATOM 1451 N N . VAL A 1 184 ? 16.910 2.001 -29.969 1.00 91.00 184 VAL A N 1
ATOM 1452 C CA . VAL A 1 184 ? 16.574 0.776 -29.203 1.00 91.00 184 VAL A CA 1
ATOM 1453 C C . VAL A 1 184 ? 16.084 -0.390 -30.067 1.00 91.00 184 VAL A C 1
ATOM 1455 O O . VAL A 1 184 ? 16.483 -1.512 -29.802 1.00 91.00 184 VAL A O 1
ATOM 1458 N N . ASN A 1 185 ? 15.269 -0.147 -31.098 1.00 93.38 185 ASN A N 1
ATOM 1459 C CA . ASN A 1 185 ? 14.720 -1.194 -31.978 1.00 93.38 185 ASN A CA 1
ATOM 1460 C C . ASN A 1 185 ? 15.341 -1.206 -33.386 1.00 93.38 185 ASN A C 1
ATOM 1462 O O . ASN A 1 185 ? 14.714 -1.645 -34.349 1.00 93.38 185 ASN A O 1
ATOM 1466 N N . GLY A 1 186 ? 16.513 -0.588 -33.566 1.00 88.44 186 GLY A N 1
ATOM 1467 C CA . GLY A 1 186 ? 17.017 -0.314 -34.917 1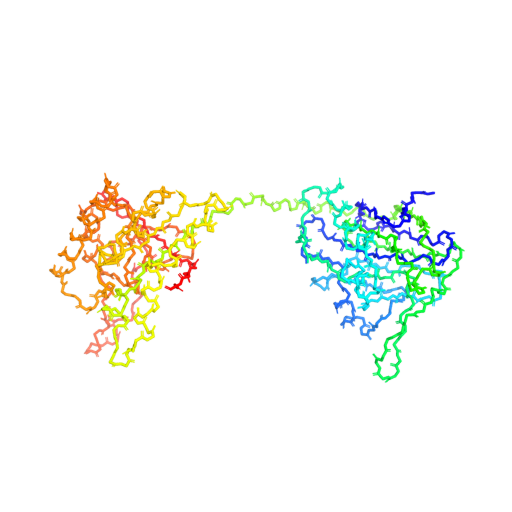.00 88.44 186 GLY A CA 1
ATOM 1468 C C . GLY A 1 186 ? 16.193 0.727 -35.687 1.00 88.44 186 GLY A C 1
ATOM 1469 O O . GLY A 1 186 ? 16.340 0.857 -36.899 1.00 88.44 186 GLY A O 1
ATOM 1470 N N . GLY A 1 187 ? 15.324 1.465 -34.986 1.00 84.69 187 GLY A N 1
ATOM 1471 C CA . GLY A 1 187 ? 14.482 2.535 -35.526 1.00 84.69 187 GLY A CA 1
ATOM 1472 C C . GLY A 1 187 ? 13.094 2.107 -36.011 1.00 84.69 187 GLY A C 1
ATOM 1473 O O . GLY A 1 187 ? 12.304 2.965 -36.389 1.00 84.69 187 GLY A O 1
ATOM 1474 N N . THR A 1 188 ? 12.748 0.816 -36.020 1.00 91.62 188 THR A N 1
ATOM 1475 C CA . THR A 1 188 ? 11.396 0.371 -36.407 1.00 91.62 188 THR A CA 1
ATOM 1476 C C . THR A 1 188 ? 10.936 -0.784 -35.521 1.00 91.62 188 THR A C 1
ATOM 1478 O O . THR A 1 188 ? 11.527 -1.860 -35.596 1.00 91.62 188 THR A O 1
ATOM 1481 N N . PRO A 1 189 ? 9.883 -0.596 -34.704 1.00 96.25 189 PRO A N 1
ATOM 1482 C CA . PRO A 1 189 ? 9.263 -1.684 -33.959 1.00 96.25 189 PRO A CA 1
ATOM 1483 C C . PRO A 1 189 ? 8.709 -2.763 -34.898 1.00 96.25 189 PRO A C 1
ATOM 1485 O O . PRO A 1 189 ? 8.038 -2.464 -35.885 1.00 96.25 189 PRO A O 1
ATOM 1488 N N . MET A 1 190 ? 8.981 -4.021 -34.579 1.00 96.50 190 MET A N 1
ATOM 1489 C CA . MET A 1 190 ? 8.669 -5.209 -35.368 1.00 96.50 190 MET A CA 1
ATOM 1490 C C . MET A 1 190 ? 8.109 -6.321 -34.477 1.00 96.50 190 MET A C 1
ATOM 1492 O O . MET A 1 190 ? 8.226 -6.289 -33.251 1.00 96.50 190 MET A O 1
ATOM 1496 N N . ASP A 1 191 ? 7.501 -7.323 -35.106 1.00 96.81 191 ASP A N 1
ATOM 1497 C CA . ASP A 1 191 ? 7.003 -8.495 -34.394 1.00 96.81 191 ASP A CA 1
ATOM 1498 C C . ASP A 1 191 ? 8.161 -9.392 -33.925 1.00 96.81 191 ASP A C 1
ATOM 1500 O O . ASP A 1 191 ? 9.193 -9.531 -34.591 1.00 96.81 191 ASP A O 1
ATOM 1504 N N . CYS A 1 192 ? 7.941 -10.084 -32.812 1.00 97.44 192 CYS A N 1
ATOM 1505 C CA . CYS A 1 192 ? 8.732 -11.243 -32.409 1.00 97.44 192 CYS A CA 1
ATOM 1506 C C . CYS A 1 192 ? 7.867 -12.501 -32.436 1.00 97.44 192 CYS A C 1
ATOM 1508 O O . CYS A 1 192 ? 6.641 -12.436 -32.387 1.00 97.44 192 CYS A O 1
ATOM 1510 N N . GLU A 1 193 ? 8.501 -13.665 -32.462 1.00 98.19 193 GLU A N 1
ATOM 1511 C CA . GLU A 1 193 ? 7.817 -14.939 -32.265 1.00 98.19 193 GLU A CA 1
ATOM 1512 C C . GLU A 1 193 ? 8.204 -15.546 -30.923 1.00 98.19 193 GLU A C 1
ATOM 1514 O O . GLU A 1 193 ? 9.299 -15.318 -30.407 1.00 98.19 193 GLU A O 1
ATOM 1519 N N . TYR A 1 194 ? 7.319 -16.363 -30.363 1.00 97.81 194 TYR A N 1
ATOM 1520 C CA . TYR A 1 194 ? 7.637 -17.147 -29.180 1.00 97.81 194 TYR A CA 1
ATOM 1521 C C . TYR A 1 194 ? 7.107 -18.572 -29.283 1.00 97.81 194 TYR A C 1
ATOM 1523 O O . TYR A 1 194 ? 6.195 -18.877 -30.053 1.00 97.81 194 TYR A O 1
ATOM 1531 N N . GLN A 1 195 ? 7.693 -19.462 -28.492 1.00 96.62 195 GLN A N 1
ATOM 1532 C CA . GLN A 1 195 ? 7.278 -20.852 -28.391 1.00 96.62 195 GLN A CA 1
ATOM 1533 C C . GLN A 1 195 ? 7.360 -21.314 -26.938 1.00 96.62 195 GLN A C 1
ATOM 1535 O O . GLN A 1 195 ? 8.350 -21.054 -26.257 1.00 96.62 195 GLN A O 1
ATOM 1540 N N . ILE A 1 196 ? 6.335 -22.037 -26.492 1.00 94.88 196 ILE A N 1
ATOM 1541 C CA . ILE A 1 196 ? 6.352 -22.782 -25.233 1.00 94.88 196 ILE A CA 1
ATOM 1542 C C . ILE A 1 196 ? 6.585 -24.247 -25.594 1.00 94.88 196 ILE A C 1
ATOM 1544 O O . ILE A 1 196 ? 5.871 -24.788 -26.440 1.00 94.88 196 ILE A O 1
ATOM 1548 N N . VAL A 1 197 ? 7.597 -24.871 -24.999 1.00 89.06 197 VAL A N 1
ATOM 1549 C CA . VAL A 1 197 ? 7.921 -26.282 -25.238 1.00 89.06 197 VAL A CA 1
ATOM 1550 C C . VAL A 1 197 ? 7.866 -27.032 -23.918 1.00 89.06 197 VAL A C 1
ATOM 1552 O O . VAL A 1 197 ? 8.486 -26.617 -22.932 1.00 89.06 197 VAL A O 1
ATOM 1555 N N . ASP A 1 198 ? 7.133 -28.141 -23.913 1.00 83.25 198 ASP A N 1
ATOM 1556 C CA . ASP A 1 198 ? 7.113 -29.080 -22.799 1.00 83.25 198 ASP A CA 1
ATOM 1557 C C . ASP A 1 198 ? 8.512 -29.677 -22.607 1.00 83.25 198 ASP A C 1
ATOM 1559 O O . ASP A 1 198 ? 9.104 -30.217 -23.540 1.00 83.25 198 ASP A O 1
ATOM 1563 N N . GLY A 1 199 ? 9.071 -29.538 -21.405 1.00 63.88 199 GLY A N 1
ATOM 1564 C CA . GLY A 1 199 ? 10.282 -30.263 -21.031 1.00 63.88 199 GLY A CA 1
ATOM 1565 C C . GLY A 1 199 ? 9.957 -31.703 -20.628 1.00 63.88 199 GLY A C 1
ATOM 1566 O O . GLY A 1 199 ? 8.813 -32.005 -20.284 1.00 63.88 199 GLY A O 1
ATOM 1567 N N . ASP A 1 200 ? 10.976 -32.567 -20.577 1.00 50.94 200 ASP A N 1
ATOM 1568 C CA . ASP A 1 200 ? 10.923 -33.851 -19.862 1.00 50.94 200 ASP A CA 1
ATOM 1569 C C . ASP A 1 200 ? 10.757 -33.580 -18.354 1.00 50.94 200 ASP A C 1
ATOM 1571 O O . ASP A 1 200 ? 11.712 -33.603 -17.574 1.00 50.94 200 ASP A O 1
ATOM 1575 N N . ALA A 1 201 ? 9.554 -33.211 -17.925 1.00 43.06 201 ALA A N 1
ATOM 1576 C CA . ALA A 1 201 ? 9.270 -32.964 -16.524 1.00 43.06 201 ALA A CA 1
ATOM 1577 C C . ALA A 1 201 ? 9.042 -34.310 -15.813 1.00 43.06 201 ALA A C 1
ATOM 1579 O O . ALA A 1 201 ? 8.148 -35.065 -16.204 1.00 43.06 201 ALA A O 1
ATOM 1580 N N . PRO A 1 202 ? 9.768 -34.615 -14.719 1.00 40.12 202 PRO A N 1
ATOM 1581 C CA . PRO A 1 202 ? 9.238 -35.531 -13.724 1.00 40.12 202 PRO A CA 1
ATOM 1582 C C . PRO A 1 202 ? 7.907 -34.952 -13.247 1.00 40.12 202 PRO A C 1
ATOM 1584 O O . PRO A 1 202 ? 7.811 -33.742 -13.035 1.00 40.12 202 PRO A O 1
ATOM 1587 N N . SER A 1 203 ? 6.901 -35.810 -13.075 1.00 38.03 203 SER A N 1
ATOM 1588 C CA . SER A 1 203 ? 5.637 -35.458 -12.429 1.00 38.03 203 SER A CA 1
ATOM 1589 C C . SER A 1 203 ? 5.936 -34.757 -11.103 1.00 38.03 203 SER A C 1
ATOM 1591 O O . SER A 1 203 ? 6.275 -35.391 -10.105 1.00 38.03 203 SER A O 1
ATOM 1593 N N . THR A 1 204 ? 5.873 -33.428 -11.098 1.00 39.97 204 THR A N 1
ATOM 1594 C CA . THR A 1 204 ? 5.854 -32.668 -9.864 1.00 39.97 204 THR A CA 1
ATOM 1595 C C . THR A 1 204 ? 4.465 -32.851 -9.299 1.00 39.97 204 THR A C 1
ATOM 1597 O O . THR A 1 204 ? 3.458 -32.491 -9.912 1.00 39.97 204 THR A O 1
ATOM 1600 N N . THR A 1 205 ? 4.423 -33.484 -8.130 1.00 37.44 205 THR A N 1
ATOM 1601 C CA . THR A 1 205 ? 3.260 -33.518 -7.259 1.00 37.44 205 THR A CA 1
ATOM 1602 C C . THR A 1 205 ? 2.670 -32.120 -7.254 1.00 37.44 205 THR A C 1
ATOM 1604 O O . THR A 1 205 ? 3.382 -31.165 -6.936 1.00 37.44 205 THR A O 1
ATOM 1607 N N . LEU A 1 206 ? 1.406 -32.004 -7.667 1.00 34.56 206 LEU A N 1
ATOM 1608 C CA . LEU A 1 206 ? 0.615 -30.793 -7.514 1.00 34.56 206 LEU A CA 1
ATOM 1609 C C . LEU A 1 206 ? 0.844 -30.303 -6.086 1.00 34.56 206 LEU A C 1
ATOM 1611 O O . LEU A 1 206 ? 0.317 -30.887 -5.140 1.00 34.56 206 LEU A O 1
ATOM 1615 N N . VAL A 1 207 ? 1.669 -29.268 -5.917 1.00 37.47 207 VAL A N 1
ATOM 1616 C CA . VAL A 1 207 ? 1.593 -28.470 -4.703 1.00 37.47 207 VAL A CA 1
ATOM 1617 C C . VAL A 1 207 ? 0.162 -27.963 -4.753 1.00 37.47 207 VAL A C 1
ATOM 1619 O O . VAL A 1 207 ? -0.189 -27.336 -5.761 1.00 37.47 207 VAL A O 1
ATOM 1622 N N . PRO A 1 208 ? -0.694 -28.321 -3.777 1.00 35.44 208 PRO A N 1
ATOM 1623 C CA . PRO A 1 208 ? -2.061 -27.850 -3.769 1.00 35.44 208 PRO A CA 1
ATOM 1624 C C . PRO A 1 208 ? -1.990 -26.357 -3.999 1.00 35.44 208 PRO A C 1
ATOM 1626 O O . PRO A 1 208 ? -1.213 -25.671 -3.328 1.00 35.44 208 PRO A O 1
ATOM 1629 N N . GLN A 1 209 ? -2.721 -25.888 -5.005 1.00 35.56 209 GLN A N 1
ATOM 1630 C CA . GLN A 1 209 ? -2.933 -24.475 -5.211 1.00 35.56 209 GLN A CA 1
ATOM 1631 C C . GLN A 1 209 ? -3.377 -23.960 -3.846 1.00 35.56 209 GLN A C 1
ATOM 1633 O O . GLN A 1 209 ? -4.470 -24.287 -3.382 1.00 35.56 209 GLN A O 1
ATOM 1638 N N . LEU A 1 210 ? -2.493 -23.247 -3.145 1.00 37.72 210 LEU A N 1
ATOM 1639 C CA . LEU A 1 210 ? -2.908 -22.440 -2.022 1.00 37.72 210 LEU A CA 1
ATOM 1640 C C . LEU A 1 210 ? -3.723 -21.348 -2.700 1.00 37.72 210 LEU A C 1
ATOM 1642 O O . LEU A 1 210 ? -3.220 -20.286 -3.048 1.00 37.72 210 LEU A O 1
ATOM 1646 N N . THR A 1 211 ? -4.998 -21.645 -2.947 1.00 37.66 211 THR A N 1
ATOM 1647 C CA . THR A 1 211 ? -6.030 -20.638 -2.851 1.00 37.66 211 THR A CA 1
ATOM 1648 C C . THR A 1 211 ? -5.836 -20.077 -1.461 1.00 37.66 211 THR A C 1
ATOM 1650 O O . THR A 1 211 ? -6.352 -20.634 -0.490 1.00 37.66 211 THR A O 1
ATOM 1653 N N . LEU A 1 212 ? -5.018 -19.025 -1.352 1.00 42.66 212 LEU A N 1
ATOM 1654 C CA . LEU A 1 212 ? -5.165 -18.095 -0.256 1.00 42.66 212 LEU A CA 1
ATOM 1655 C C . LEU A 1 212 ? -6.653 -17.782 -0.288 1.00 42.66 212 LEU A C 1
ATOM 1657 O O . LEU A 1 212 ? -7.149 -17.333 -1.331 1.00 42.66 212 LEU A O 1
ATOM 1661 N N . PRO A 1 213 ? -7.404 -18.156 0.757 1.00 43.72 213 PRO A N 1
ATOM 1662 C CA . PRO A 1 213 ? -8.806 -17.828 0.789 1.00 43.72 213 PRO A CA 1
ATOM 1663 C C . PRO A 1 213 ? -8.906 -16.342 0.466 1.00 43.72 213 PRO A C 1
ATOM 1665 O O . PRO A 1 213 ? -8.089 -15.547 0.939 1.00 43.72 213 PRO A O 1
ATOM 1668 N N . SER A 1 214 ? -9.875 -15.961 -0.364 1.00 50.06 214 SER A N 1
ATOM 1669 C CA . SER A 1 214 ? -10.308 -14.570 -0.416 1.00 50.06 214 SER A CA 1
ATOM 1670 C C . SER A 1 214 ? -10.773 -14.225 0.998 1.00 50.06 214 SER A C 1
ATOM 1672 O O . SER A 1 214 ? -11.918 -14.457 1.390 1.00 50.06 214 SER A O 1
ATOM 1674 N N . HIS A 1 215 ? -9.835 -13.783 1.828 1.00 60.28 215 HIS A N 1
ATOM 1675 C CA . HIS A 1 215 ? -10.117 -13.386 3.181 1.00 60.28 215 HIS A CA 1
ATOM 1676 C C . HIS A 1 215 ? -10.748 -12.016 3.050 1.00 60.28 215 HIS A C 1
ATOM 1678 O O . HIS A 1 215 ? -10.084 -11.021 2.766 1.00 60.28 215 HIS A O 1
ATOM 1684 N N . LYS A 1 216 ? -12.067 -11.964 3.225 1.00 65.44 216 LYS A N 1
ATOM 1685 C CA . LYS A 1 216 ? -12.749 -10.697 3.453 1.00 65.44 216 LYS A CA 1
ATOM 1686 C C . LYS A 1 216 ? -12.232 -10.135 4.773 1.00 65.44 216 LYS A C 1
ATOM 1688 O O . LYS A 1 216 ? -12.699 -10.528 5.841 1.00 65.44 216 LYS A O 1
ATOM 1693 N N . VAL A 1 217 ? -11.251 -9.242 4.696 1.00 73.56 217 VAL A N 1
ATOM 1694 C CA . VAL A 1 217 ? -10.770 -8.485 5.850 1.00 73.56 217 VAL A CA 1
ATOM 1695 C C . VAL A 1 217 ? -11.815 -7.422 6.169 1.00 73.56 217 VAL A C 1
ATOM 1697 O O . VAL A 1 217 ? -12.205 -6.637 5.305 1.00 73.56 217 VAL A O 1
ATOM 1700 N N . LYS A 1 218 ? -12.305 -7.415 7.409 1.00 75.88 218 LYS A N 1
ATOM 1701 C CA . LYS A 1 218 ? -13.133 -6.321 7.919 1.00 75.88 218 LYS A CA 1
ATOM 1702 C C . LYS A 1 218 ? -12.202 -5.281 8.524 1.00 75.88 218 LYS A C 1
ATOM 1704 O O . LYS A 1 218 ? -11.407 -5.617 9.394 1.00 75.88 218 LYS A O 1
ATOM 1709 N N . ILE A 1 219 ? -12.312 -4.042 8.065 1.00 79.62 219 ILE A N 1
ATOM 1710 C CA . ILE A 1 219 ? -11.530 -2.914 8.572 1.00 79.62 219 ILE A CA 1
ATOM 1711 C C . ILE A 1 219 ? -12.482 -2.008 9.348 1.00 79.62 219 ILE A C 1
ATOM 1713 O O . ILE A 1 219 ? -13.536 -1.638 8.832 1.00 79.62 219 ILE A O 1
ATOM 1717 N N . ALA A 1 220 ? -12.116 -1.666 10.581 1.00 81.56 220 ALA A N 1
ATOM 1718 C CA . ALA A 1 220 ? -12.788 -0.634 11.358 1.00 81.56 220 ALA A CA 1
ATOM 1719 C C . ALA A 1 220 ? -11.984 0.662 11.227 1.00 81.56 220 ALA A C 1
ATOM 1721 O O . ALA A 1 220 ? -10.820 0.711 11.616 1.00 81.56 220 ALA A O 1
ATOM 1722 N N . PHE A 1 221 ? -12.601 1.697 10.663 1.00 86.88 221 PHE A N 1
ATOM 1723 C CA . PHE A 1 221 ? -11.991 3.013 10.512 1.00 86.88 221 PHE A CA 1
ATOM 1724 C C . PHE A 1 221 ? -12.849 4.046 11.248 1.00 86.88 221 PHE A C 1
ATOM 1726 O O . PHE A 1 221 ? -14.074 4.043 11.128 1.00 86.88 221 PHE A O 1
ATOM 1733 N N . SER A 1 222 ? -12.214 4.909 12.040 1.00 92.44 222 SER A N 1
ATOM 1734 C CA . SER A 1 222 ? -12.897 5.893 12.889 1.00 92.44 222 SER A CA 1
ATOM 1735 C C . SER A 1 222 ? -12.121 7.200 12.960 1.00 92.44 222 SER A C 1
ATOM 1737 O O . SER A 1 222 ? -10.914 7.196 12.727 1.00 92.44 222 SER A O 1
ATOM 1739 N N . VAL A 1 223 ? -12.798 8.286 13.324 1.00 95.94 223 VAL A N 1
ATOM 1740 C CA . VAL A 1 223 ? -12.190 9.613 13.486 1.00 95.94 223 VAL A CA 1
ATOM 1741 C C . VAL A 1 223 ? -12.423 10.119 14.903 1.00 95.94 223 VAL A C 1
ATOM 1743 O O . VAL A 1 223 ? -13.555 10.071 15.381 1.00 95.94 223 VAL A O 1
ATOM 1746 N N . ASP A 1 224 ? -11.372 10.634 15.534 1.00 95.81 224 ASP A N 1
ATOM 1747 C CA . ASP A 1 224 ? -11.474 11.405 16.773 1.00 95.81 224 ASP A CA 1
ATOM 1748 C C . ASP A 1 224 ? -11.513 12.886 16.376 1.00 95.81 224 ASP A C 1
ATOM 1750 O O . ASP A 1 224 ? -10.574 13.406 15.769 1.00 95.81 224 ASP A O 1
ATOM 1754 N N . PHE A 1 225 ? -12.649 13.546 16.607 1.00 97.06 225 PHE A N 1
ATOM 1755 C CA . PHE A 1 225 ? -12.842 14.956 16.269 1.00 97.06 225 PHE A CA 1
ATOM 1756 C C . PHE A 1 225 ? -12.701 15.802 17.528 1.00 97.06 225 PHE A C 1
ATOM 1758 O O . PHE A 1 225 ? -13.689 16.276 18.081 1.00 97.06 225 PHE A O 1
ATOM 1765 N N . ASP A 1 226 ? -11.458 15.977 17.973 1.00 96.06 226 ASP A N 1
ATOM 1766 C CA . ASP A 1 226 ? -11.159 16.650 19.238 1.00 96.06 226 ASP A CA 1
ATOM 1767 C C . ASP A 1 226 ? -11.268 18.167 19.121 1.00 96.06 226 ASP A C 1
ATOM 1769 O O . ASP A 1 226 ? -11.822 18.822 19.998 1.00 96.06 226 ASP A O 1
ATOM 1773 N N . ALA A 1 227 ? -10.775 18.751 18.027 1.00 96.31 227 ALA A N 1
ATOM 1774 C CA . ALA A 1 227 ? -10.704 20.201 17.853 1.00 96.31 227 ALA A CA 1
ATOM 1775 C C . ALA A 1 227 ? -10.097 20.902 19.091 1.00 96.31 227 ALA A C 1
ATOM 1777 O O . ALA A 1 227 ? -9.136 20.423 19.688 1.00 96.31 227 ALA A O 1
ATOM 1778 N N . VAL A 1 228 ? -10.653 22.051 19.493 1.00 95.75 228 VAL A N 1
ATOM 1779 C CA . VAL A 1 228 ? -10.121 22.869 20.597 1.00 95.75 228 VAL A CA 1
ATOM 1780 C C . VAL A 1 228 ? -10.188 22.160 21.955 1.00 95.75 228 VAL A C 1
ATOM 1782 O O . VAL A 1 228 ? -9.391 22.480 22.836 1.00 95.75 228 VAL A O 1
ATOM 1785 N N . SER A 1 229 ? -11.073 21.169 22.142 1.00 96.31 229 SER A N 1
ATOM 1786 C CA . SER A 1 229 ? -11.188 20.504 23.444 1.00 96.31 229 SER A CA 1
ATOM 1787 C C . SER A 1 229 ? -9.918 19.760 23.841 1.00 96.31 229 SER A C 1
ATOM 1789 O O . SER A 1 229 ? -9.656 19.639 25.031 1.00 96.31 229 SER A O 1
ATOM 1791 N N . HIS A 1 230 ? -9.096 19.323 22.880 1.00 94.44 230 HIS A N 1
ATOM 1792 C CA . HIS A 1 230 ? -7.823 18.664 23.171 1.00 94.44 230 HIS A CA 1
ATOM 1793 C C . HIS A 1 230 ? -6.965 19.464 24.166 1.00 94.44 230 HIS A C 1
ATOM 1795 O O . HIS A 1 230 ? -6.492 18.907 25.157 1.00 94.44 230 HIS A O 1
ATOM 1801 N N . TRP A 1 231 ? -6.824 20.777 23.951 1.00 95.19 231 TRP A N 1
ATOM 1802 C CA . TRP A 1 231 ? -6.018 21.656 24.809 1.00 95.19 231 TRP A CA 1
ATOM 1803 C C . TRP A 1 231 ? -6.735 22.123 26.078 1.00 95.19 231 TRP A C 1
ATOM 1805 O O . TRP A 1 231 ? -6.097 22.715 26.941 1.00 95.19 231 TRP A O 1
ATOM 1815 N N . LEU A 1 232 ? -8.038 21.860 26.220 1.00 93.62 232 LEU A N 1
ATOM 1816 C CA . LEU A 1 232 ? -8.745 22.068 27.488 1.00 93.62 232 LEU A CA 1
ATOM 1817 C C . LEU A 1 232 ? -8.488 20.911 28.458 1.00 93.62 232 LEU A C 1
ATOM 1819 O O . LEU A 1 232 ? -8.344 21.133 29.659 1.00 93.62 232 LEU A O 1
ATOM 1823 N N . GLY A 1 233 ? -8.427 19.689 27.931 1.00 92.56 233 GLY A N 1
ATOM 1824 C CA . GLY A 1 233 ? -8.221 18.473 28.704 1.00 92.56 233 GLY A CA 1
ATOM 1825 C C . GLY A 1 233 ? -6.778 17.979 28.662 1.00 92.56 233 GLY A C 1
ATOM 1826 O O . GLY A 1 233 ? -5.857 18.644 29.134 1.00 92.56 233 GLY A O 1
ATOM 1827 N N . THR A 1 234 ? -6.556 16.775 28.135 1.00 92.19 234 THR A N 1
ATOM 1828 C CA . THR A 1 234 ? -5.252 16.093 28.254 1.00 92.19 234 THR A CA 1
ATOM 1829 C C . THR A 1 234 ? -4.105 16.744 27.480 1.00 92.19 234 THR A C 1
ATOM 1831 O O . THR A 1 234 ? -2.950 16.432 27.751 1.00 92.19 234 THR A O 1
ATOM 1834 N N . GLY A 1 235 ? -4.394 17.591 26.492 1.00 91.12 235 GLY A N 1
ATOM 1835 C CA . GLY A 1 235 ? -3.395 18.361 25.748 1.00 91.12 235 GLY A CA 1
ATOM 1836 C C . GLY A 1 235 ? -3.017 19.685 26.412 1.00 91.12 235 GLY A C 1
ATOM 1837 O O . GLY A 1 235 ? -2.166 20.392 25.878 1.00 91.12 235 GLY A O 1
ATOM 1838 N N . CYS A 1 236 ? -3.644 20.029 27.543 1.00 91.94 236 CYS A N 1
ATOM 1839 C CA . CYS A 1 236 ? -3.403 21.275 28.260 1.00 91.94 236 CYS A CA 1
ATOM 1840 C C . CYS A 1 236 ? -1.966 21.341 28.791 1.00 91.94 236 CYS A C 1
ATOM 1842 O O . CYS A 1 236 ? -1.534 20.525 29.610 1.00 91.94 236 CYS A O 1
ATOM 1844 N N . HIS A 1 237 ? -1.229 22.349 28.338 1.00 94.62 237 HIS A N 1
ATOM 1845 C CA . HIS A 1 237 ? 0.137 22.629 28.735 1.00 94.62 237 HIS A CA 1
ATOM 1846 C C . HIS A 1 237 ? 0.373 24.140 28.821 1.00 94.62 237 HIS A C 1
ATOM 1848 O O . HIS A 1 237 ? -0.134 24.918 28.016 1.00 94.62 237 HIS A O 1
ATOM 1854 N N . LYS A 1 238 ? 1.216 24.568 29.767 1.00 95.19 238 LYS A N 1
ATOM 1855 C CA . LYS A 1 238 ? 1.543 25.993 29.977 1.00 95.19 238 LYS A CA 1
ATOM 1856 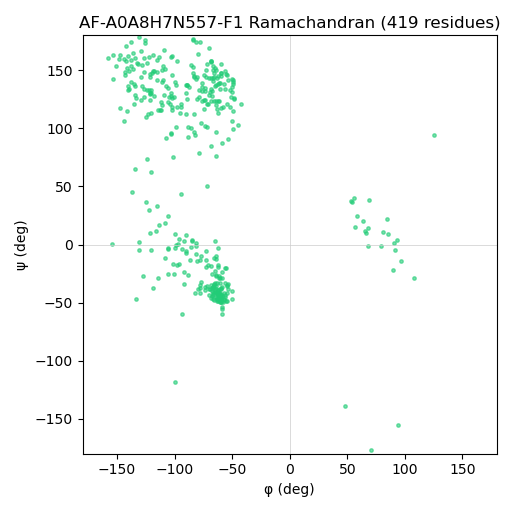C C . LYS A 1 238 ? 2.165 26.684 28.752 1.00 95.19 238 LYS A C 1
ATOM 1858 O O . LYS A 1 238 ? 2.084 27.901 28.645 1.00 95.19 238 LYS A O 1
ATOM 1863 N N . ASP A 1 239 ? 2.774 25.906 27.858 1.00 96.69 239 ASP A N 1
ATOM 1864 C CA . ASP A 1 239 ? 3.450 26.400 26.652 1.00 96.69 239 ASP A CA 1
ATOM 1865 C C . ASP A 1 239 ? 2.552 26.337 25.401 1.00 96.69 239 ASP A C 1
ATOM 1867 O O . ASP A 1 239 ? 3.021 26.623 24.295 1.00 96.69 239 ASP A O 1
ATOM 1871 N N . ASN A 1 240 ? 1.271 25.961 25.545 1.00 95.69 240 ASN A N 1
ATOM 1872 C CA . ASN A 1 240 ? 0.342 26.019 24.422 1.00 95.69 240 ASN A CA 1
ATOM 1873 C C . ASN A 1 240 ? 0.190 27.453 23.917 1.00 95.69 240 ASN A C 1
ATOM 1875 O O . ASN A 1 240 ? 0.089 28.407 24.690 1.00 95.69 240 ASN A O 1
ATOM 1879 N N . ASN A 1 241 ? 0.151 27.601 22.599 1.00 95.81 241 ASN A N 1
ATOM 1880 C CA . ASN A 1 241 ? 0.154 28.898 21.939 1.00 95.81 241 ASN A CA 1
ATOM 1881 C C . ASN A 1 241 ? -0.954 29.001 20.880 1.00 95.81 241 ASN A C 1
ATOM 1883 O O . ASN A 1 241 ? -1.714 28.071 20.632 1.00 95.81 241 ASN A O 1
ATOM 1887 N N . MET A 1 242 ? -1.055 30.163 20.234 1.00 95.62 242 MET A N 1
ATOM 1888 C CA . MET A 1 242 ? -2.114 30.433 19.256 1.00 95.62 242 MET A CA 1
ATOM 1889 C C . MET A 1 242 ? -2.135 29.460 18.071 1.00 95.62 242 MET A C 1
ATOM 1891 O O . MET A 1 242 ? -3.207 29.234 17.511 1.00 95.62 242 MET A O 1
ATOM 1895 N N . ALA A 1 243 ? -0.994 28.882 17.679 1.00 95.19 243 ALA A N 1
ATOM 1896 C CA . ALA A 1 243 ? -0.951 27.904 16.596 1.00 95.19 243 ALA A CA 1
ATOM 1897 C C . ALA A 1 243 ? -1.668 26.602 16.983 1.00 95.19 243 ALA A C 1
ATOM 1899 O O . ALA A 1 243 ? -2.391 26.046 16.156 1.00 95.19 243 ALA A O 1
ATOM 1900 N N . ASP A 1 244 ? -1.540 26.178 18.244 1.00 92.62 244 ASP A N 1
ATOM 1901 C CA . ASP A 1 244 ? -2.234 25.009 18.783 1.00 92.62 244 ASP A CA 1
ATOM 1902 C C . ASP A 1 244 ? -3.750 25.196 18.659 1.00 92.62 244 ASP A C 1
ATOM 1904 O O . ASP A 1 244 ? -4.414 24.482 17.910 1.00 92.62 244 ASP A O 1
ATOM 1908 N N . TYR A 1 245 ? -4.296 26.248 19.274 1.00 95.00 245 TYR A N 1
ATOM 1909 C CA . TYR A 1 245 ? -5.735 26.526 19.229 1.00 95.00 245 TYR A CA 1
ATOM 1910 C C . TYR A 1 245 ? -6.252 26.733 17.799 1.00 95.00 245 TYR A C 1
ATOM 1912 O O . TYR A 1 245 ? -7.349 26.281 17.461 1.00 95.00 245 TYR A O 1
ATOM 1920 N N . SER A 1 246 ? -5.453 27.374 16.939 1.00 96.88 246 SER A N 1
ATOM 1921 C CA . SER A 1 246 ? -5.775 27.567 15.521 1.00 96.88 246 SER A CA 1
ATOM 1922 C C . SER A 1 246 ? -5.957 26.237 14.784 1.00 96.88 246 SER A C 1
ATOM 1924 O O . SER A 1 246 ? -6.878 26.112 13.976 1.00 96.88 246 SER A O 1
ATOM 1926 N N . SER A 1 247 ? -5.156 25.212 15.097 1.00 95.31 247 SER A N 1
ATOM 1927 C CA . SER A 1 247 ? -5.313 23.883 14.491 1.00 95.31 247 SER A CA 1
ATOM 1928 C C . SER A 1 247 ? -6.650 23.222 14.863 1.00 95.31 247 SER A C 1
ATOM 1930 O O . SER A 1 247 ? -7.334 22.685 13.991 1.00 95.31 247 SER A O 1
ATOM 1932 N N . GLY A 1 248 ? -7.121 23.385 16.104 1.00 95.06 248 GLY A N 1
ATOM 1933 C CA . GLY A 1 248 ? -8.454 22.922 16.506 1.00 95.06 248 GLY A CA 1
ATOM 1934 C C . GLY A 1 248 ? -9.593 23.665 15.825 1.00 95.06 248 GLY A C 1
ATOM 1935 O O . GLY A 1 248 ? -10.578 23.057 15.405 1.00 95.06 248 GLY A O 1
ATOM 1936 N N . VAL A 1 249 ? -9.455 24.985 15.681 1.00 97.56 249 VAL A N 1
ATOM 1937 C CA . VAL A 1 249 ? -10.416 25.799 14.925 1.00 97.56 249 VAL A CA 1
ATOM 1938 C C . VAL A 1 249 ? -10.450 25.354 13.463 1.00 97.56 249 VAL A C 1
ATOM 1940 O O . VAL A 1 249 ? -11.533 25.193 12.898 1.00 97.56 249 VAL A O 1
ATOM 1943 N N . PHE A 1 250 ? -9.291 25.074 12.864 1.00 98.19 250 PHE A N 1
ATOM 1944 C CA . PHE A 1 250 ? -9.202 24.523 11.515 1.00 98.19 250 PHE A CA 1
ATOM 1945 C C . PHE A 1 250 ? -9.895 23.161 11.404 1.00 98.19 250 PHE A C 1
ATOM 1947 O O . PHE A 1 250 ? -10.636 22.945 10.441 1.00 98.19 250 PHE A O 1
ATOM 1954 N N . ALA A 1 251 ? -9.709 22.259 12.372 1.00 96.50 251 ALA A N 1
ATOM 1955 C CA . ALA A 1 251 ? -10.380 20.962 12.384 1.00 96.50 251 ALA A CA 1
ATOM 1956 C C . ALA A 1 251 ? -11.908 21.130 12.294 1.00 96.50 251 ALA A C 1
ATOM 1958 O O . ALA A 1 251 ? -12.537 20.535 11.415 1.00 96.50 251 ALA A O 1
ATOM 1959 N N . GLY A 1 252 ? -12.484 22.011 13.121 1.00 96.44 252 GLY A N 1
ATOM 1960 C CA . GLY A 1 252 ? -13.925 22.266 13.152 1.00 96.44 252 GLY A CA 1
ATOM 1961 C C . GLY A 1 252 ? -14.472 23.072 11.970 1.00 96.44 252 GLY A C 1
ATOM 1962 O O . GLY A 1 252 ? -15.563 22.784 11.489 1.00 96.44 252 GLY A O 1
ATOM 1963 N N . GLN A 1 253 ? -13.732 24.055 11.452 1.00 97.94 253 GLN A N 1
ATOM 1964 C CA . GLN A 1 253 ? -14.217 24.920 10.365 1.00 97.94 253 GLN A CA 1
ATOM 1965 C C . GLN A 1 253 ? -13.924 24.374 8.962 1.00 97.94 253 GLN A C 1
ATOM 1967 O O . GLN A 1 253 ? -14.624 24.706 8.007 1.00 97.94 253 GLN A O 1
ATOM 1972 N N . VAL A 1 254 ? -12.883 23.550 8.809 1.00 98.25 254 VAL A N 1
ATOM 1973 C CA . VAL A 1 254 ? -12.371 23.123 7.496 1.00 98.25 254 VAL A CA 1
ATOM 1974 C C . VAL A 1 254 ? -12.124 21.615 7.430 1.00 98.25 254 VAL A C 1
ATOM 1976 O O . VAL A 1 254 ? -12.522 20.977 6.449 1.00 98.25 254 VAL A O 1
ATOM 1979 N N . GLY A 1 255 ? -11.460 21.047 8.440 1.00 97.75 255 GLY A N 1
ATOM 1980 C CA . GLY A 1 255 ? -10.992 19.658 8.462 1.00 97.75 255 GLY A CA 1
ATOM 1981 C C . GLY A 1 255 ? -12.120 18.640 8.300 1.00 97.75 255 GLY A C 1
ATOM 1982 O O . GLY A 1 255 ? -12.089 17.836 7.364 1.00 97.75 255 GLY A O 1
ATOM 1983 N N . VAL A 1 256 ? -13.160 18.734 9.137 1.00 98.25 256 VAL A N 1
ATOM 1984 C CA . VAL A 1 256 ? -14.327 17.832 9.097 1.00 98.25 256 VAL A CA 1
ATOM 1985 C C . VAL A 1 256 ? -14.965 17.799 7.709 1.00 98.25 256 VAL A C 1
ATOM 1987 O O . VAL A 1 256 ? -15.152 16.729 7.132 1.00 98.25 256 VAL A O 1
ATOM 1990 N N . PHE A 1 257 ? -15.233 18.956 7.101 1.00 98.44 257 PHE A N 1
ATOM 1991 C CA . PHE A 1 257 ? -15.874 19.010 5.784 1.00 98.44 257 PHE A CA 1
ATOM 1992 C C . PHE A 1 257 ? -15.010 18.403 4.669 1.00 98.44 257 PHE A C 1
ATOM 1994 O O . PHE A 1 257 ? -15.545 17.828 3.718 1.00 98.44 257 PHE A O 1
ATOM 2001 N N . ARG A 1 258 ? -13.676 18.516 4.759 1.00 98.38 258 ARG A N 1
ATOM 2002 C CA . ARG A 1 258 ? -12.746 17.866 3.819 1.00 98.38 258 ARG A CA 1
ATOM 2003 C C . ARG A 1 258 ? -12.769 16.349 3.973 1.00 98.38 258 ARG A C 1
ATOM 2005 O O . ARG A 1 258 ? -12.891 15.657 2.962 1.00 98.38 258 ARG A O 1
ATOM 2012 N N . LEU A 1 259 ? -12.716 15.850 5.209 1.00 97.94 259 LEU A N 1
ATOM 2013 C CA . LEU A 1 259 ? -12.826 14.419 5.491 1.00 97.94 259 LEU A CA 1
ATOM 2014 C C . LEU A 1 259 ? -14.155 13.850 4.997 1.00 97.94 259 LEU A C 1
ATOM 2016 O O . LEU A 1 259 ? -14.165 12.842 4.298 1.00 97.94 259 LEU A O 1
ATOM 2020 N N . LEU A 1 260 ? -15.272 14.531 5.257 1.00 98.06 260 LEU A N 1
ATOM 2021 C CA . LEU A 1 260 ? -16.579 14.089 4.772 1.00 98.06 260 LEU A CA 1
ATOM 2022 C C . LEU A 1 260 ? -16.639 14.027 3.239 1.00 98.06 260 LEU A C 1
ATOM 2024 O O . LEU A 1 260 ? -17.220 13.088 2.698 1.00 98.06 260 LEU A O 1
ATOM 2028 N N . ARG A 1 261 ? -16.013 14.968 2.512 1.00 98.25 261 ARG A N 1
ATOM 2029 C CA . ARG A 1 261 ? -15.903 14.880 1.041 1.00 98.25 261 ARG A CA 1
ATOM 2030 C C . ARG A 1 261 ? -15.093 13.665 0.594 1.00 98.25 261 ARG A C 1
ATOM 2032 O O . ARG A 1 261 ? -15.505 12.989 -0.345 1.00 98.25 261 ARG A O 1
ATOM 2039 N N . LEU A 1 262 ? -13.979 13.374 1.266 1.00 97.75 262 LEU A N 1
ATOM 2040 C CA . LEU A 1 262 ? -13.164 12.191 0.988 1.00 97.75 262 LEU A CA 1
ATOM 2041 C C . LEU A 1 262 ? -13.958 10.902 1.247 1.00 97.75 262 LEU A C 1
ATOM 2043 O O . LEU A 1 262 ? -14.033 10.038 0.381 1.00 97.75 262 LEU A O 1
ATOM 2047 N N . PHE A 1 263 ? -14.621 10.793 2.396 1.00 97.44 263 PHE A N 1
ATOM 2048 C CA . PHE A 1 263 ? -15.402 9.607 2.747 1.00 97.44 263 PHE A CA 1
ATOM 2049 C C . PHE A 1 263 ? -16.609 9.407 1.828 1.00 97.44 263 PHE A C 1
ATOM 2051 O O . PHE A 1 263 ? -16.947 8.269 1.507 1.00 97.44 263 PHE A O 1
ATOM 2058 N N . LYS A 1 264 ? -17.234 10.492 1.349 1.00 97.31 264 LYS A N 1
ATOM 2059 C CA . LYS A 1 264 ? -18.291 10.430 0.327 1.00 97.31 264 LYS A CA 1
ATOM 2060 C C . LYS A 1 264 ? -17.747 9.951 -1.020 1.00 97.31 264 LYS A C 1
ATOM 2062 O O . LYS A 1 264 ? -18.369 9.096 -1.637 1.00 97.31 264 LYS A O 1
ATOM 2067 N N . LYS A 1 265 ? -16.572 10.436 -1.446 1.00 97.62 265 LYS A N 1
ATOM 2068 C CA . LYS A 1 265 ? -15.900 9.981 -2.680 1.00 97.62 265 LYS A CA 1
ATOM 2069 C C . LYS A 1 265 ? -15.662 8.465 -2.686 1.00 97.62 265 LYS A C 1
ATOM 2071 O O . LYS A 1 265 ? -15.712 7.855 -3.747 1.00 97.62 265 LYS A O 1
ATOM 2076 N N . HIS A 1 266 ? -15.419 7.875 -1.517 1.00 95.94 266 HIS A N 1
ATOM 2077 C CA . HIS A 1 266 ? -15.155 6.443 -1.358 1.00 95.94 266 HIS A CA 1
ATOM 2078 C C . HIS A 1 266 ? -16.370 5.615 -0.895 1.00 95.94 266 HIS A C 1
ATOM 2080 O O . HIS A 1 266 ? -16.194 4.445 -0.576 1.00 95.94 266 HIS A O 1
ATOM 2086 N N . ASP A 1 267 ? -17.582 6.183 -0.846 1.00 95.94 267 ASP A N 1
ATOM 2087 C CA . ASP A 1 267 ? -18.804 5.496 -0.378 1.00 95.94 267 ASP A CA 1
ATOM 2088 C C . ASP A 1 267 ? -18.669 4.851 1.024 1.00 95.94 267 ASP A C 1
ATOM 2090 O O . ASP A 1 267 ? -19.162 3.755 1.313 1.00 95.94 267 ASP A O 1
ATOM 2094 N N . ILE A 1 268 ? -17.956 5.533 1.926 1.00 96.12 268 ILE A N 1
ATOM 2095 C CA . ILE A 1 268 ? -17.772 5.089 3.318 1.00 96.12 268 ILE A CA 1
ATOM 2096 C C . ILE A 1 268 ? -18.292 6.083 4.353 1.00 96.12 268 ILE A C 1
ATOM 2098 O O . ILE A 1 268 ? -18.302 5.753 5.530 1.00 96.12 268 ILE A O 1
ATOM 2102 N N . ALA A 1 269 ? -18.762 7.270 3.956 1.00 96.50 269 ALA A N 1
ATOM 2103 C CA . ALA A 1 269 ? -19.174 8.320 4.896 1.00 96.50 269 ALA A CA 1
ATOM 2104 C C . ALA A 1 269 ? -20.215 7.859 5.934 1.00 96.50 269 ALA A C 1
ATOM 2106 O O . ALA A 1 269 ? -20.059 8.151 7.115 1.00 96.50 269 ALA A O 1
ATOM 2107 N N . ASN A 1 270 ? -21.214 7.078 5.518 1.00 96.44 270 ASN A N 1
ATOM 2108 C CA . ASN A 1 270 ? -22.253 6.518 6.390 1.00 96.44 270 ASN A CA 1
ATOM 2109 C C . ASN A 1 270 ? -21.831 5.240 7.145 1.00 96.44 270 ASN A C 1
ATOM 2111 O O . ASN A 1 270 ? -22.627 4.665 7.882 1.00 96.44 270 ASN A O 1
ATOM 2115 N N . LYS A 1 271 ? -20.602 4.762 6.928 1.00 94.50 271 LYS A N 1
ATOM 2116 C CA . LYS A 1 271 ? -20.006 3.589 7.590 1.00 94.50 271 LYS A CA 1
ATOM 2117 C C . LYS A 1 271 ? -18.967 3.994 8.641 1.00 94.50 271 LYS A C 1
ATOM 2119 O O . LYS A 1 271 ? -18.418 3.125 9.310 1.00 94.50 271 LYS A O 1
ATOM 2124 N N . MET A 1 272 ? -18.685 5.292 8.767 1.00 95.25 272 MET A N 1
ATOM 2125 C CA . MET A 1 272 ? -17.714 5.835 9.712 1.00 95.25 272 MET A CA 1
ATOM 2126 C C . MET A 1 272 ? -18.313 6.016 11.104 1.00 95.25 272 MET A C 1
ATOM 2128 O O . MET A 1 272 ? -19.450 6.470 11.239 1.00 95.25 272 MET A O 1
ATOM 2132 N N . THR A 1 273 ? -17.494 5.779 12.127 1.00 95.56 273 THR A N 1
ATOM 2133 C CA . THR A 1 273 ? -17.752 6.232 13.499 1.00 95.56 273 THR A CA 1
ATOM 2134 C C . THR A 1 273 ? -16.879 7.447 13.805 1.00 95.56 273 THR A C 1
ATOM 2136 O O . THR A 1 273 ? -15.663 7.417 13.598 1.00 95.56 273 THR A O 1
ATOM 2139 N N . TRP A 1 274 ? -17.498 8.500 14.326 1.00 97.56 274 TRP A N 1
ATOM 2140 C CA . TRP A 1 274 ? -16.838 9.706 14.809 1.00 97.56 274 TRP A CA 1
ATOM 2141 C C . TRP A 1 274 ? -16.966 9.787 16.325 1.00 97.56 274 TRP A C 1
ATOM 2143 O O . TRP A 1 274 ? -18.076 9.841 16.853 1.00 97.56 274 TRP A O 1
ATOM 2153 N N . PHE A 1 275 ? -15.838 9.801 17.022 1.00 97.56 275 PHE A N 1
ATOM 2154 C CA . PHE A 1 275 ? -15.777 10.040 18.455 1.00 97.56 275 PHE A CA 1
ATOM 2155 C C . PHE A 1 275 ? -15.628 11.546 18.663 1.00 97.56 275 PHE A C 1
ATOM 2157 O O . PHE A 1 275 ? -14.630 12.138 18.256 1.00 97.56 275 PHE A O 1
ATOM 2164 N N . ILE A 1 276 ? -16.664 12.180 19.214 1.00 97.94 276 ILE A N 1
ATOM 2165 C CA . ILE A 1 276 ? -16.746 13.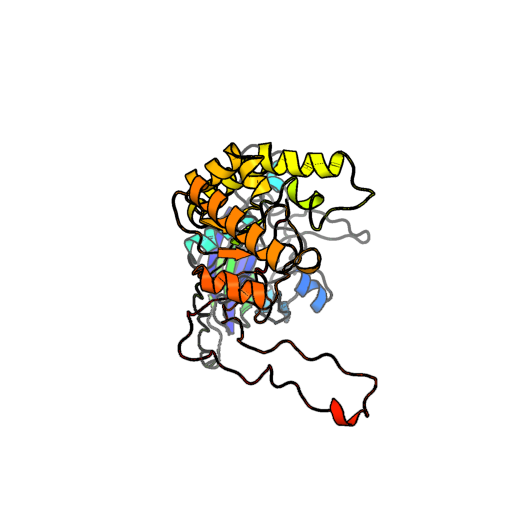642 19.310 1.00 97.94 276 ILE A CA 1
ATOM 2166 C C . ILE A 1 276 ? -16.880 14.036 20.785 1.00 97.94 276 ILE A C 1
ATOM 2168 O O . ILE A 1 276 ? -17.820 13.573 21.445 1.00 97.94 276 ILE A O 1
ATOM 2172 N N . PRO A 1 277 ? -15.988 14.891 21.319 1.00 98.25 277 PRO A N 1
ATOM 2173 C CA . PRO A 1 277 ? -16.167 15.467 22.640 1.00 98.25 277 PRO A CA 1
ATOM 2174 C C . PRO A 1 277 ? -17.417 16.349 22.707 1.00 98.25 277 PRO A C 1
ATOM 2176 O O . PRO A 1 277 ? -17.733 17.070 21.756 1.00 98.25 277 PRO A O 1
ATOM 2179 N N . GLY A 1 278 ? -18.123 16.337 23.839 1.00 98.12 278 GLY A N 1
ATOM 2180 C CA . GLY A 1 278 ? -19.335 17.147 24.026 1.00 98.12 278 GLY A CA 1
ATOM 2181 C C . GLY A 1 278 ? -19.102 18.647 23.795 1.00 98.12 278 GLY A C 1
ATOM 2182 O O . GLY A 1 278 ? -19.858 19.281 23.061 1.00 98.12 278 GLY A O 1
ATOM 2183 N N . HIS A 1 279 ? -17.996 19.186 24.316 1.00 98.50 279 HIS A N 1
ATOM 2184 C CA . HIS A 1 279 ? -17.547 20.558 24.073 1.00 98.50 279 HIS A CA 1
ATOM 2185 C C . HIS A 1 279 ? -17.381 20.840 22.577 1.00 98.50 279 HIS A C 1
ATOM 2187 O O . HIS A 1 279 ? -17.813 21.882 22.088 1.00 98.50 279 HIS A O 1
ATOM 2193 N N . THR A 1 280 ? -16.765 19.923 21.832 1.00 98.50 280 THR A N 1
ATOM 2194 C CA . THR A 1 280 ? -16.504 20.099 20.398 1.00 98.50 280 THR A CA 1
ATOM 2195 C C . THR A 1 280 ? -17.784 20.064 19.577 1.00 98.50 280 THR A C 1
ATOM 2197 O O . THR A 1 280 ? -17.945 20.890 18.678 1.00 98.50 280 THR A O 1
ATOM 2200 N N . ALA A 1 281 ? -18.736 19.201 19.937 1.00 98.25 281 ALA A N 1
ATOM 2201 C CA . ALA A 1 281 ? -20.063 19.196 19.330 1.00 98.25 281 ALA A CA 1
ATOM 2202 C C . ALA A 1 281 ? -20.827 20.514 19.569 1.00 98.25 281 ALA A C 1
ATOM 2204 O O . ALA A 1 281 ? -21.487 21.008 18.656 1.00 98.25 281 ALA A O 1
ATOM 2205 N N . GLU A 1 282 ? -20.721 21.103 20.765 1.00 98.31 282 GLU A N 1
ATOM 2206 C CA . GLU A 1 282 ? -21.366 22.384 21.095 1.00 98.31 282 GLU A CA 1
ATOM 2207 C C . GLU A 1 282 ? -20.624 23.599 20.501 1.00 98.31 282 GLU A C 1
ATOM 2209 O O . GLU A 1 282 ? -21.264 24.576 20.118 1.00 98.31 282 GLU A O 1
ATOM 2214 N N . THR A 1 283 ? -19.295 23.534 20.365 1.00 98.44 283 THR A N 1
ATOM 2215 C CA . THR A 1 283 ? -18.460 24.625 19.817 1.00 98.44 283 THR A CA 1
ATOM 2216 C C . THR A 1 283 ? -18.524 24.700 18.292 1.00 98.44 283 THR A C 1
ATOM 2218 O O . THR A 1 283 ? -18.543 25.792 17.726 1.00 98.44 283 THR A O 1
ATOM 2221 N N . PHE A 1 284 ? -18.577 23.549 17.612 1.00 98.44 284 PHE A N 1
ATOM 2222 C CA . PHE A 1 284 ? -18.638 23.452 16.150 1.00 98.44 284 PHE A CA 1
ATOM 2223 C C . PHE A 1 284 ? -19.914 22.722 15.695 1.00 98.44 284 PHE A C 1
ATOM 2225 O O . PHE A 1 284 ? -19.836 21.664 15.058 1.00 98.44 284 PHE A O 1
ATOM 2232 N N . PRO A 1 285 ? -21.108 23.274 15.990 1.00 98.19 285 PRO A N 1
ATOM 2233 C CA . PRO A 1 285 ? -22.374 22.575 15.785 1.00 98.19 285 PRO A CA 1
ATOM 2234 C C . PRO A 1 285 ? -22.642 22.248 14.314 1.00 98.19 285 PRO A C 1
ATOM 2236 O O . PRO A 1 285 ? -23.218 21.204 14.022 1.00 98.19 285 PRO A O 1
ATOM 2239 N N . ASP A 1 286 ? -22.200 23.089 13.377 1.00 98.50 286 ASP A N 1
ATOM 2240 C CA . ASP A 1 286 ? -22.395 22.847 11.942 1.00 98.50 286 ASP A CA 1
ATOM 2241 C C . ASP A 1 286 ? -21.548 21.674 11.436 1.00 98.50 286 ASP A C 1
ATOM 2243 O O . ASP A 1 286 ? -22.021 20.855 10.649 1.00 98.50 286 ASP A O 1
ATOM 2247 N N . ALA A 1 287 ? -20.316 21.536 11.934 1.00 98.50 287 ALA A N 1
ATOM 2248 C CA . ALA A 1 287 ? -19.455 20.403 11.610 1.00 98.50 287 ALA A CA 1
ATOM 2249 C C . ALA A 1 287 ? -20.011 19.100 12.199 1.00 98.50 287 ALA A C 1
ATOM 2251 O O . ALA A 1 287 ? -20.098 18.090 11.500 1.00 98.50 287 ALA A O 1
ATOM 2252 N N . ALA A 1 288 ? -20.455 19.137 13.458 1.00 98.31 288 ALA A N 1
ATOM 2253 C CA . ALA A 1 288 ? -21.073 17.993 14.120 1.00 98.31 288 ALA A CA 1
ATOM 2254 C C . ALA A 1 288 ? -22.374 17.555 13.416 1.00 98.31 288 ALA A C 1
ATOM 2256 O O . ALA A 1 288 ? -22.577 16.364 13.177 1.00 98.31 288 ALA A O 1
ATOM 2257 N N . LYS A 1 289 ? -23.226 18.504 13.000 1.00 98.44 289 LYS A N 1
ATOM 2258 C CA . LYS A 1 289 ? -24.423 18.220 12.189 1.00 98.44 289 LYS A CA 1
ATOM 2259 C C . LYS A 1 289 ? -24.066 17.612 10.838 1.00 98.44 289 LYS A C 1
ATOM 2261 O O . LYS A 1 289 ? -24.673 16.618 10.456 1.00 98.44 289 LYS A O 1
ATOM 2266 N N . ALA A 1 290 ? -23.050 18.133 10.151 1.00 98.62 290 ALA A N 1
ATOM 2267 C CA . ALA A 1 290 ? -22.620 17.596 8.862 1.00 98.62 290 ALA A CA 1
ATOM 2268 C C . ALA A 1 290 ? -22.156 16.129 8.951 1.00 98.62 290 ALA A C 1
ATOM 2270 O O . ALA A 1 290 ? -22.376 15.358 8.014 1.00 98.62 290 ALA A O 1
ATOM 2271 N N . VAL A 1 291 ? -21.547 15.723 10.074 1.00 98.31 291 VAL A N 1
ATOM 2272 C CA . VAL A 1 291 ? -21.212 14.314 10.351 1.00 98.31 291 VAL A CA 1
ATOM 2273 C C . VAL A 1 291 ? -22.481 13.459 10.441 1.00 98.31 291 VAL A C 1
ATOM 2275 O O . VAL A 1 291 ? -22.562 12.416 9.790 1.00 98.31 291 VAL A O 1
ATOM 2278 N N . VAL A 1 292 ? -23.500 13.920 11.176 1.00 98.06 292 VAL A N 1
ATOM 2279 C CA . VAL A 1 292 ? -24.796 13.223 11.292 1.00 98.06 292 VAL A CA 1
ATOM 2280 C C . VAL A 1 292 ? -25.520 13.146 9.946 1.00 98.06 292 VAL A C 1
ATOM 2282 O O . VAL A 1 292 ? -26.004 12.082 9.565 1.00 98.06 292 VAL A O 1
ATOM 2285 N N . GLU A 1 293 ? -25.560 14.243 9.190 1.00 98.12 293 GLU A N 1
ATOM 2286 C CA . GLU A 1 293 ? -26.182 14.316 7.861 1.00 98.12 293 GLU A CA 1
ATOM 2287 C C . GLU A 1 293 ? -25.486 13.419 6.829 1.00 98.12 293 GLU A C 1
ATOM 2289 O O . GLU A 1 293 ? -26.118 12.941 5.888 1.00 98.12 293 GLU A O 1
ATOM 2294 N N . ALA A 1 294 ? -24.190 13.140 7.005 1.00 97.44 294 ALA A N 1
ATOM 2295 C CA . ALA A 1 294 ? -23.468 12.163 6.194 1.00 97.44 294 ALA A CA 1
ATOM 2296 C C . ALA A 1 294 ? -23.853 10.702 6.510 1.00 97.44 294 ALA A C 1
ATOM 2298 O O . ALA A 1 294 ? -23.400 9.791 5.816 1.00 97.44 294 ALA A O 1
ATOM 2299 N N . GLY A 1 295 ? -24.684 10.480 7.534 1.00 96.75 295 GLY A N 1
ATOM 2300 C CA . GLY A 1 295 ? -25.135 9.168 7.985 1.00 96.75 295 GLY A CA 1
ATOM 2301 C C . GLY A 1 295 ? -24.135 8.438 8.879 1.00 96.75 295 GLY A C 1
ATOM 2302 O O . GLY A 1 295 ? -24.319 7.246 9.115 1.00 96.75 295 GLY A O 1
ATOM 2303 N N . ALA A 1 296 ? -23.079 9.114 9.340 1.00 96.62 296 ALA A N 1
ATOM 2304 C CA . ALA A 1 296 ? -22.060 8.525 10.200 1.00 96.62 296 ALA A CA 1
ATOM 2305 C C . ALA A 1 296 ? -22.592 8.271 11.623 1.00 96.62 296 ALA A C 1
ATOM 2307 O O . ALA A 1 296 ? -23.516 8.939 12.095 1.00 96.62 296 ALA A O 1
ATOM 2308 N N . GLU A 1 297 ? -21.986 7.321 12.334 1.00 96.69 297 GLU A N 1
ATOM 2309 C CA . GLU A 1 297 ? -22.219 7.150 13.768 1.00 96.69 297 GLU A CA 1
ATOM 2310 C C . GLU A 1 297 ? -21.476 8.237 14.553 1.00 96.69 297 GLU A C 1
ATOM 2312 O O . GLU A 1 297 ? -20.298 8.488 14.306 1.00 96.69 297 GLU A O 1
ATOM 2317 N N . VAL A 1 298 ? -22.145 8.831 15.544 1.00 97.69 298 VAL A N 1
ATOM 2318 C CA . VAL A 1 298 ? -21.506 9.676 16.559 1.00 97.69 298 VAL A CA 1
ATOM 2319 C C . VAL A 1 298 ? -21.410 8.886 17.862 1.00 97.69 298 VAL A C 1
ATOM 2321 O O . VAL A 1 298 ? -22.423 8.444 18.408 1.00 97.69 298 VAL A O 1
ATOM 2324 N N . ALA A 1 299 ? -20.187 8.717 18.349 1.00 97.31 299 ALA A N 1
ATOM 2325 C CA . ALA A 1 299 ? -19.838 8.073 19.606 1.00 97.31 299 ALA A CA 1
ATOM 2326 C C . ALA A 1 299 ? -19.201 9.091 20.567 1.00 97.31 299 ALA A C 1
ATOM 2328 O O . ALA A 1 299 ? -18.718 10.145 20.152 1.00 97.31 299 ALA A O 1
ATOM 2329 N N . LEU A 1 300 ? -19.222 8.793 21.867 1.00 97.50 300 LEU A N 1
ATOM 2330 C CA . LEU A 1 300 ? -18.748 9.737 22.885 1.00 97.50 300 LEU A CA 1
ATOM 2331 C C . LEU A 1 300 ? -17.222 9.729 23.025 1.00 97.50 300 LEU A C 1
ATOM 2333 O O . LEU A 1 300 ? -16.614 8.656 22.974 1.00 97.50 300 LEU A O 1
ATOM 2337 N N . HIS A 1 301 ? -16.645 10.909 23.284 1.00 96.94 301 HIS A N 1
ATOM 2338 C CA . HIS A 1 301 ? -15.207 11.100 23.507 1.00 96.94 301 HIS A CA 1
ATOM 2339 C C . HIS A 1 301 ? -14.862 12.039 24.678 1.00 96.94 301 HIS A C 1
ATOM 2341 O O . HIS A 1 301 ? -14.031 12.937 24.558 1.00 96.94 301 HIS A O 1
ATOM 2347 N N . GLY A 1 302 ? -15.540 11.869 25.814 1.00 95.25 302 GLY A N 1
ATOM 2348 C CA . GLY A 1 302 ? -15.466 12.831 26.920 1.00 95.25 302 GLY A CA 1
ATOM 2349 C C . GLY A 1 302 ? -16.162 14.155 26.590 1.00 95.25 302 GLY A C 1
ATOM 2350 O O . GLY A 1 302 ? -16.779 14.301 25.531 1.00 95.25 302 GLY A O 1
ATOM 2351 N N . TYR A 1 303 ? -16.109 15.126 27.498 1.00 97.69 303 TYR A N 1
ATOM 2352 C CA . TYR A 1 303 ? -16.710 16.439 27.268 1.00 97.69 303 TYR A CA 1
ATOM 2353 C C . TYR A 1 303 ? -15.693 17.422 26.697 1.00 97.69 303 TYR A C 1
ATOM 2355 O O . TYR A 1 303 ? -15.872 17.906 25.587 1.00 97.69 303 TYR A O 1
ATOM 2363 N N . ALA A 1 304 ? -14.616 17.683 27.424 1.00 96.56 304 ALA A N 1
ATOM 2364 C CA . ALA A 1 304 ? -13.534 18.597 27.092 1.00 96.56 304 ALA A CA 1
ATOM 2365 C C . ALA A 1 304 ? -12.199 17.850 26.897 1.00 96.56 304 ALA A C 1
ATOM 2367 O O . ALA A 1 304 ? -11.140 18.389 27.203 1.00 96.56 304 ALA A O 1
ATOM 2368 N N . HIS A 1 305 ? -12.249 16.613 26.387 1.00 95.75 305 HIS A N 1
ATOM 2369 C CA . HIS A 1 305 ? -11.087 15.735 26.204 1.00 95.75 305 HIS A CA 1
ATOM 2370 C C . HIS A 1 305 ? -10.300 15.501 27.516 1.00 95.75 305 HIS A C 1
ATOM 2372 O O . HIS A 1 305 ? -9.069 15.495 27.550 1.00 95.75 305 HIS A O 1
ATOM 2378 N N . GLU A 1 306 ? -11.011 15.339 28.627 1.00 94.12 306 GLU A N 1
ATOM 2379 C CA . GLU A 1 306 ? -10.465 15.062 29.956 1.00 94.12 306 GLU A CA 1
ATOM 2380 C C . GLU A 1 306 ? -10.009 13.604 30.134 1.00 94.12 306 GLU A C 1
ATOM 2382 O O . GLU A 1 306 ? -10.663 12.657 29.700 1.00 94.12 306 GLU A O 1
ATOM 2387 N N . GLY A 1 307 ? -8.868 13.417 30.796 1.00 91.06 307 GLY A N 1
ATOM 2388 C CA . GLY A 1 307 ? -8.345 12.106 31.167 1.00 91.06 307 GLY A CA 1
ATOM 2389 C C . GLY A 1 307 ? -8.954 11.612 32.475 1.00 91.06 307 GLY A C 1
ATOM 2390 O O . GLY A 1 307 ? -9.212 12.395 33.389 1.00 91.06 307 GLY A O 1
ATOM 2391 N N . ILE A 1 308 ? -9.120 10.295 32.617 1.00 88.12 308 ILE A N 1
ATOM 2392 C CA . ILE A 1 308 ? -9.790 9.717 33.794 1.00 88.12 308 ILE A CA 1
ATOM 2393 C C . ILE A 1 308 ? -9.075 10.032 35.120 1.00 88.12 308 ILE A C 1
ATOM 2395 O O . ILE A 1 308 ? -9.710 10.146 36.163 1.00 88.12 308 ILE A O 1
ATOM 2399 N N . TYR A 1 309 ? -7.753 10.226 35.078 1.00 86.19 309 TYR A N 1
ATOM 2400 C CA . TYR A 1 309 ? -6.926 10.591 36.233 1.00 86.19 309 TYR A CA 1
ATOM 2401 C C . TYR A 1 309 ? -7.115 12.049 36.685 1.00 86.19 309 TYR A C 1
ATOM 2403 O O . TYR A 1 309 ? -6.655 12.413 37.764 1.00 86.19 309 TYR A O 1
ATOM 2411 N N . GLN A 1 310 ? -7.759 12.889 35.867 1.00 89.75 310 GLN A N 1
ATOM 2412 C CA . GLN A 1 310 ? -8.032 14.299 36.166 1.00 89.75 310 GLN A CA 1
ATOM 2413 C C . GLN A 1 310 ? -9.380 14.494 36.876 1.00 89.75 310 GLN A C 1
ATOM 2415 O O . GLN A 1 310 ? -9.677 15.609 37.297 1.00 89.75 310 GLN A O 1
ATOM 2420 N N . MET A 1 311 ? -10.193 13.437 36.993 1.00 93.12 311 MET A N 1
ATOM 2421 C CA . MET A 1 311 ? -11.573 13.513 37.471 1.00 93.12 311 MET A CA 1
ATOM 2422 C C . MET A 1 311 ? -11.835 12.645 38.702 1.00 93.12 311 MET A C 1
ATOM 2424 O O . MET A 1 311 ? -11.378 11.499 38.788 1.00 93.12 311 MET A O 1
ATOM 2428 N N . THR A 1 312 ? -12.689 13.138 39.601 1.00 94.81 312 THR A N 1
ATOM 2429 C CA . THR A 1 312 ? -13.369 12.298 40.602 1.00 94.81 312 THR A CA 1
ATOM 2430 C C . THR A 1 312 ? -14.423 11.395 39.945 1.00 94.81 312 THR A C 1
ATOM 2432 O O . THR A 1 312 ? -14.724 11.532 38.755 1.00 94.81 312 THR A O 1
ATOM 2435 N N . GLU A 1 313 ? -14.968 10.423 40.679 1.00 91.94 313 GLU A N 1
ATOM 2436 C CA . GLU A 1 313 ? -16.041 9.544 40.176 1.00 91.94 313 GLU A CA 1
ATOM 2437 C C . GLU A 1 313 ? -17.345 10.303 39.910 1.00 91.94 313 GLU A C 1
ATOM 2439 O O . GLU A 1 313 ? -18.058 10.013 38.948 1.00 91.94 313 GLU A O 1
ATOM 2444 N N . GLU A 1 314 ? -17.636 11.313 40.725 1.00 95.38 314 GLU A N 1
ATOM 2445 C CA . GLU A 1 314 ? -18.790 12.192 40.557 1.00 95.38 314 GLU A CA 1
ATOM 2446 C C . GLU A 1 314 ? -18.658 13.016 39.276 1.00 95.38 314 GLU A C 1
ATOM 2448 O O . GLU A 1 314 ? -19.577 13.023 38.458 1.00 95.38 314 GLU A O 1
ATOM 2453 N N . GLN A 1 315 ? -17.488 13.629 39.056 1.00 95.94 315 GLN A N 1
ATOM 2454 C CA . GLN A 1 315 ? -17.202 14.392 37.839 1.00 95.94 315 GLN A CA 1
ATOM 2455 C C . GLN A 1 315 ? -17.326 13.519 36.588 1.00 95.94 315 GLN A C 1
ATOM 2457 O O . GLN A 1 315 ? -17.946 13.927 35.611 1.00 95.94 315 GLN A O 1
ATOM 2462 N N . GLU A 1 316 ? -16.802 12.294 36.626 1.00 94.62 316 GLU A N 1
ATOM 2463 C CA . GLU A 1 316 ? -16.942 11.339 35.526 1.00 94.62 316 GLU A CA 1
ATOM 2464 C C . GLU A 1 316 ? -18.414 11.027 35.209 1.00 94.62 316 GLU A C 1
ATOM 2466 O O . GLU A 1 316 ? -18.809 11.008 34.039 1.00 94.62 316 GLU A O 1
ATOM 2471 N N . ARG A 1 317 ? -19.243 10.794 36.238 1.00 95.62 317 ARG A N 1
ATOM 2472 C CA . ARG A 1 317 ? -20.678 10.539 36.053 1.00 95.62 317 ARG A CA 1
ATOM 2473 C C . ARG A 1 317 ? -21.369 11.746 35.419 1.00 95.62 317 ARG A C 1
ATOM 2475 O O . ARG A 1 317 ? -22.134 11.571 34.471 1.00 95.62 317 ARG A O 1
ATOM 2482 N N . GLU A 1 318 ? -21.107 12.950 35.918 1.00 97.25 318 GLU A N 1
ATOM 2483 C CA . GLU A 1 318 ? -21.684 14.193 35.390 1.00 97.25 318 GLU A CA 1
ATOM 2484 C C . GLU A 1 318 ? -21.282 14.434 33.930 1.00 97.25 318 GLU A C 1
ATOM 2486 O O . GLU A 1 318 ? -22.137 14.706 33.083 1.00 97.25 318 GLU A O 1
ATOM 2491 N N . VAL A 1 319 ? -19.997 14.253 33.619 1.00 97.00 319 VAL A N 1
ATOM 2492 C CA . VAL A 1 319 ? -19.442 14.359 32.266 1.00 97.00 319 VAL A CA 1
ATOM 2493 C C . VAL A 1 319 ? -20.103 13.362 31.321 1.00 97.00 319 VAL A C 1
ATOM 2495 O O . VAL A 1 319 ? -20.541 13.750 30.235 1.00 97.00 319 VAL A O 1
ATOM 2498 N N . LEU A 1 320 ? -20.230 12.090 31.716 1.00 96.19 320 LEU A N 1
ATOM 2499 C CA . LEU A 1 320 ? -20.868 11.079 30.876 1.00 96.19 320 LEU A CA 1
ATOM 2500 C C . LEU A 1 320 ? -22.330 11.439 30.591 1.00 96.19 320 LEU A C 1
ATOM 2502 O O . LEU A 1 320 ? -22.760 11.385 29.438 1.00 96.19 320 LEU A O 1
ATOM 2506 N N . LEU A 1 321 ? -23.087 11.837 31.617 1.00 97.44 321 LEU A N 1
ATOM 2507 C CA . LEU A 1 321 ? -24.491 12.227 31.475 1.00 97.44 321 LEU A CA 1
ATOM 2508 C C . LEU A 1 321 ? -24.656 13.445 30.558 1.00 97.44 321 LEU A C 1
ATOM 2510 O O . LEU A 1 321 ? -25.517 13.434 29.674 1.00 97.44 321 LEU A O 1
ATOM 2514 N N . LYS A 1 322 ? -23.800 14.462 30.706 1.00 98.12 322 LYS A N 1
ATOM 2515 C CA . LYS A 1 322 ? -23.775 15.630 29.816 1.00 98.12 322 LYS A CA 1
ATOM 2516 C C . LYS A 1 322 ? -23.461 15.226 28.374 1.00 98.12 322 LYS A C 1
ATOM 2518 O O . LYS A 1 322 ? -24.137 15.683 27.455 1.00 98.12 322 LYS A O 1
ATOM 2523 N N . CYS A 1 323 ? -22.488 14.345 28.157 1.00 97.88 323 CYS A N 1
ATOM 2524 C CA . CYS A 1 323 ? -22.144 13.862 26.819 1.00 97.88 323 CYS A CA 1
ATOM 2525 C C . CYS A 1 323 ? -23.282 13.056 26.174 1.00 97.88 323 CYS A C 1
ATOM 2527 O O . CYS A 1 323 ? -23.547 13.223 24.982 1.00 97.88 323 CYS A O 1
ATOM 2529 N N . ILE A 1 324 ? -23.989 12.223 26.948 1.00 97.94 324 ILE A N 1
ATOM 2530 C CA . ILE A 1 324 ? -25.189 11.509 26.482 1.00 97.94 324 ILE A CA 1
ATOM 2531 C C . ILE A 1 324 ? -26.265 12.507 26.043 1.00 97.94 324 ILE A C 1
ATOM 2533 O O . ILE A 1 324 ? -26.832 12.339 24.963 1.00 97.94 324 ILE A O 1
ATOM 2537 N N . ASP A 1 325 ? -26.534 13.544 26.840 1.00 98.25 325 ASP A N 1
ATOM 2538 C CA . ASP A 1 325 ? -27.515 14.584 26.509 1.00 98.25 325 ASP A CA 1
ATOM 2539 C C . ASP A 1 325 ? -27.149 15.321 25.209 1.00 98.25 325 ASP A C 1
ATOM 2541 O O . ASP A 1 325 ? -27.969 15.395 24.291 1.00 98.25 325 ASP A O 1
ATOM 2545 N N . VAL A 1 326 ? -25.901 15.785 25.082 1.00 98.31 326 VAL A N 1
ATOM 2546 C CA . VAL A 1 326 ? -25.409 16.482 23.880 1.00 98.31 326 VAL A CA 1
ATOM 2547 C C . VAL A 1 326 ? -25.521 15.594 22.637 1.00 98.31 326 VAL A C 1
ATOM 2549 O O . VAL A 1 326 ? -26.093 16.012 21.628 1.00 98.31 326 VAL A O 1
ATOM 2552 N N . ALA A 1 327 ? -25.043 14.349 22.703 1.00 97.69 327 ALA A N 1
ATOM 2553 C CA . ALA A 1 327 ? -25.099 13.426 21.570 1.00 97.69 327 ALA A CA 1
ATOM 2554 C C . ALA A 1 327 ? -26.539 13.029 21.203 1.00 97.69 327 ALA A C 1
ATOM 2556 O O . ALA A 1 327 ? -26.868 12.918 20.020 1.00 97.69 327 ALA A O 1
ATOM 2557 N N . THR A 1 328 ? -27.419 12.862 22.195 1.00 97.31 328 THR A N 1
ATOM 2558 C CA . THR A 1 328 ? -28.836 12.547 21.960 1.00 97.31 328 THR A CA 1
ATOM 2559 C C . THR A 1 328 ? -29.543 13.714 21.276 1.00 97.31 328 THR A C 1
ATOM 2561 O O . THR A 1 328 ? -30.271 13.499 20.308 1.00 97.31 328 THR A O 1
ATOM 2564 N N . LYS A 1 329 ? -29.288 14.955 21.712 1.00 97.81 329 LYS A N 1
ATOM 2565 C CA . LYS A 1 329 ? -29.816 16.168 21.063 1.00 97.81 329 LYS A CA 1
ATOM 2566 C C . LYS A 1 329 ? -29.312 16.326 19.631 1.00 97.81 329 LYS A C 1
ATOM 2568 O O . LYS A 1 329 ? -30.084 16.713 18.760 1.00 97.81 329 LYS A O 1
ATOM 2573 N N . LEU A 1 330 ? -28.041 16.010 19.384 1.00 97.62 330 LEU A N 1
ATOM 2574 C CA . LEU A 1 330 ? -27.429 16.114 18.060 1.00 97.62 330 LEU A CA 1
ATOM 2575 C C . LEU A 1 330 ? -27.958 15.053 17.079 1.00 97.62 330 LEU A C 1
ATOM 2577 O O . LEU A 1 330 ? -28.210 15.357 15.917 1.00 97.62 330 LEU A O 1
ATOM 2581 N N . THR A 1 331 ? -28.103 13.804 17.527 1.00 96.94 331 THR A N 1
ATOM 2582 C CA . THR A 1 331 ? -28.378 12.657 16.639 1.00 96.94 331 THR A CA 1
ATOM 2583 C C . THR A 1 331 ? -29.839 12.207 16.625 1.00 96.94 331 THR A C 1
ATOM 2585 O O . THR A 1 331 ? -30.235 11.432 15.751 1.00 96.94 331 THR A O 1
ATOM 2588 N N . GLY A 1 332 ? -30.634 12.616 17.619 1.00 96.19 332 GLY A N 1
ATOM 2589 C CA . GLY A 1 332 ? -31.981 12.095 17.863 1.00 96.19 332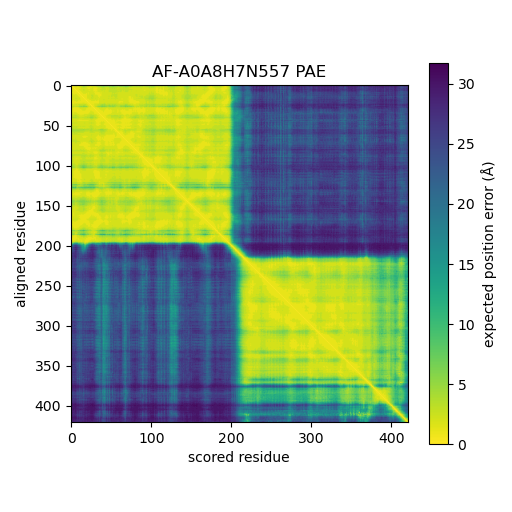 GLY A CA 1
ATOM 2590 C C . GLY A 1 332 ? -32.013 10.616 18.272 1.00 96.19 332 GLY A C 1
ATOM 2591 O O . GLY A 1 332 ? -33.078 9.998 18.257 1.00 96.19 332 GLY A O 1
ATOM 2592 N N . LYS A 1 333 ? -30.861 10.014 18.594 1.00 93.62 333 LYS A N 1
ATOM 2593 C CA . LYS A 1 333 ? -30.715 8.586 18.900 1.00 93.62 333 LYS A CA 1
ATOM 2594 C C . LYS A 1 333 ? -29.907 8.394 20.177 1.00 93.62 333 LYS A C 1
ATOM 2596 O O . LYS A 1 333 ? -29.074 9.215 20.540 1.00 93.62 333 LYS A O 1
ATOM 2601 N N . LYS A 1 334 ? -30.126 7.256 20.836 1.00 92.81 334 LYS A N 1
ATOM 2602 C CA . LYS A 1 334 ? -29.289 6.824 21.957 1.00 92.81 334 LYS A CA 1
ATOM 2603 C C . LYS A 1 334 ? -27.901 6.418 21.449 1.00 92.81 334 LYS A C 1
ATOM 2605 O O . LYS A 1 334 ? -27.802 5.588 20.541 1.00 92.81 334 LYS A O 1
ATOM 2610 N N . THR A 1 335 ? -26.853 6.961 22.061 1.00 92.12 335 THR A N 1
ATOM 2611 C CA . THR A 1 335 ? -25.458 6.642 21.731 1.00 92.12 335 THR A CA 1
ATOM 2612 C C . THR A 1 335 ? -25.101 5.199 22.092 1.00 92.12 335 THR A C 1
ATOM 2614 O O . THR A 1 335 ? -25.563 4.669 23.102 1.00 92.12 335 THR A O 1
ATOM 2617 N N . LYS A 1 336 ? -24.278 4.556 21.255 1.00 93.06 336 LYS A N 1
ATOM 2618 C CA . LYS A 1 336 ? -23.894 3.137 21.390 1.00 93.06 336 LYS A CA 1
ATOM 2619 C C . LYS A 1 336 ? -22.410 2.928 21.685 1.00 93.06 336 LYS A C 1
ATOM 2621 O O . LYS A 1 336 ? -22.065 1.932 22.319 1.00 93.06 336 LYS A O 1
ATOM 2626 N N . GLY A 1 337 ? -21.562 3.846 21.230 1.00 94.12 337 GLY A N 1
ATOM 2627 C CA . GLY A 1 337 ? -20.110 3.762 21.333 1.00 94.12 337 GLY A CA 1
ATOM 2628 C C . GLY A 1 337 ? -19.494 4.778 22.281 1.00 94.12 337 GLY A C 1
ATOM 2629 O O . GLY A 1 337 ? -19.995 5.895 22.430 1.00 94.12 337 GLY A O 1
ATOM 2630 N N . TYR A 1 338 ? -18.369 4.394 22.877 1.00 94.69 338 TYR A N 1
ATOM 2631 C CA . TYR A 1 338 ? -17.548 5.252 23.726 1.00 94.69 338 TYR A CA 1
ATOM 2632 C C . TYR A 1 338 ? -16.056 5.044 23.433 1.00 94.69 338 TYR A C 1
ATOM 2634 O O . TYR A 1 338 ? -15.595 3.916 23.255 1.00 94.69 338 TYR A O 1
ATOM 2642 N N . ARG A 1 339 ? -15.272 6.117 23.417 1.00 94.19 339 ARG A N 1
ATOM 2643 C CA . ARG A 1 339 ? -13.807 6.062 23.466 1.00 94.19 339 ARG A CA 1
ATOM 2644 C C . ARG A 1 339 ? -13.360 7.109 24.466 1.00 94.19 339 ARG A C 1
ATOM 2646 O O . ARG A 1 339 ? -13.660 8.273 24.282 1.00 94.19 339 ARG A O 1
ATOM 2653 N N . ALA A 1 340 ? -12.655 6.726 25.516 1.00 93.06 340 ALA A N 1
ATOM 2654 C CA . ALA A 1 340 ? -12.065 7.693 26.427 1.00 93.06 340 ALA A CA 1
ATOM 2655 C C . ALA A 1 340 ? -10.931 8.481 25.757 1.00 93.06 340 ALA A C 1
ATOM 2657 O O . ALA A 1 340 ? -10.121 7.875 25.039 1.00 93.06 340 ALA A O 1
ATOM 2658 N N . PRO A 1 341 ? -10.802 9.779 26.071 1.00 92.50 341 PRO A N 1
ATOM 2659 C CA . PRO A 1 341 ? -9.562 10.513 25.870 1.00 92.50 341 PRO A CA 1
ATOM 2660 C C . PRO A 1 341 ? -8.359 9.751 26.447 1.00 92.50 341 PRO A C 1
ATOM 2662 O O . PRO A 1 341 ? -8.433 9.118 27.509 1.00 92.50 341 PRO A O 1
ATOM 2665 N N . MET A 1 342 ? -7.241 9.774 25.714 1.00 87.19 342 MET A N 1
ATOM 2666 C CA . MET A 1 342 ? -5.990 9.081 26.070 1.00 87.19 342 MET A CA 1
ATOM 2667 C C . MET A 1 342 ? -6.107 7.561 26.291 1.00 87.19 342 MET A C 1
ATOM 2669 O O . MET A 1 342 ? -5.183 6.969 26.840 1.00 87.19 342 MET A O 1
ATOM 2673 N N . TYR A 1 343 ? -7.196 6.908 25.863 1.00 86.81 343 TYR A N 1
ATOM 2674 C CA . TYR A 1 343 ? -7.404 5.464 26.075 1.00 86.81 343 TYR A CA 1
ATOM 2675 C C . TYR A 1 343 ? -7.508 5.068 27.559 1.00 86.81 343 TYR A C 1
ATOM 2677 O O . TYR A 1 343 ? -7.342 3.903 27.914 1.00 86.81 343 TYR A O 1
ATOM 2685 N N . THR A 1 344 ? -7.811 6.026 28.441 1.00 84.88 344 THR A N 1
ATOM 2686 C CA . THR A 1 344 ? -7.819 5.797 29.892 1.00 84.88 344 THR A CA 1
ATOM 2687 C C . THR A 1 344 ? -9.238 5.634 30.434 1.00 84.88 344 THR A C 1
ATOM 2689 O O . THR A 1 344 ? -10.050 6.549 30.345 1.00 84.88 344 THR A O 1
ATOM 2692 N N . ILE A 1 345 ? -9.547 4.469 31.010 1.00 86.81 345 ILE A N 1
ATOM 2693 C CA . ILE A 1 345 ? -10.806 4.196 31.724 1.00 86.81 345 ILE A CA 1
ATOM 2694 C C . ILE A 1 345 ? -10.519 3.486 33.048 1.00 86.81 345 ILE A C 1
ATOM 2696 O O . ILE A 1 345 ? -9.456 2.885 33.201 1.00 86.81 345 ILE A O 1
ATOM 2700 N N . ARG A 1 346 ? -11.473 3.528 33.981 1.00 85.12 346 ARG A N 1
ATOM 2701 C CA . ARG A 1 346 ? -11.446 2.779 35.249 1.00 85.12 346 ARG A CA 1
ATOM 2702 C C . ARG A 1 346 ? -12.711 1.935 35.415 1.00 85.12 346 ARG A C 1
ATOM 2704 O O . ARG A 1 346 ? -13.627 1.983 34.593 1.00 85.12 346 ARG A O 1
ATOM 2711 N N . GLU A 1 347 ? -12.782 1.153 36.482 1.00 84.50 347 GLU A N 1
ATOM 2712 C CA . GLU A 1 347 ? -13.888 0.234 36.768 1.00 84.50 347 GLU A CA 1
ATOM 2713 C C . GLU A 1 347 ? -15.233 0.967 36.865 1.00 84.50 347 GLU A C 1
ATOM 2715 O O . GLU A 1 347 ? -16.258 0.464 36.394 1.00 84.50 347 GLU A O 1
ATOM 2720 N N . THR A 1 348 ? -15.238 2.184 37.411 1.00 87.06 348 THR A N 1
ATOM 2721 C CA . THR A 1 348 ? -16.444 3.016 37.464 1.00 87.06 348 THR A CA 1
ATOM 2722 C C . THR A 1 348 ? -16.890 3.491 36.088 1.00 87.06 348 THR A C 1
ATOM 2724 O O . THR A 1 348 ? -18.093 3.459 35.828 1.00 87.06 348 THR A O 1
ATOM 2727 N N . THR A 1 349 ? -15.970 3.773 35.159 1.00 88.69 349 THR A N 1
ATOM 2728 C CA . THR A 1 349 ? -16.302 4.032 33.749 1.00 88.69 349 THR A CA 1
ATOM 2729 C C . THR A 1 349 ? -17.045 2.850 33.145 1.00 88.69 349 THR A C 1
ATOM 2731 O O . THR A 1 349 ? -18.113 3.003 32.555 1.00 88.69 349 THR A O 1
ATOM 2734 N N . VAL A 1 350 ? -16.509 1.639 33.325 1.00 85.75 350 VAL A N 1
ATOM 2735 C CA . VAL A 1 350 ? -17.113 0.410 32.792 1.00 85.75 350 VAL A CA 1
ATOM 2736 C C . VAL A 1 350 ? -18.511 0.199 33.375 1.00 85.75 350 VAL A C 1
ATOM 2738 O O . VAL A 1 350 ? -19.452 -0.102 32.637 1.00 85.75 350 VAL A O 1
ATOM 2741 N N . LYS A 1 351 ? -18.671 0.402 34.688 1.00 85.62 351 LYS A N 1
ATOM 2742 C CA . LYS A 1 351 ? -19.967 0.326 35.370 1.00 85.62 351 LYS A CA 1
ATOM 2743 C C . LYS A 1 351 ? -20.962 1.339 34.798 1.00 85.62 351 LYS A C 1
ATOM 2745 O O . LYS A 1 351 ? -22.066 0.950 34.429 1.00 85.62 351 LYS A O 1
ATOM 2750 N N . LEU A 1 352 ? -20.564 2.603 34.664 1.00 90.06 352 LEU A N 1
ATOM 2751 C CA . LEU A 1 352 ? -21.403 3.677 34.133 1.00 90.06 352 LEU A CA 1
ATOM 2752 C C . LEU A 1 352 ? -21.841 3.414 32.686 1.00 90.06 352 LEU A C 1
ATOM 2754 O O . LEU A 1 352 ? -23.016 3.582 32.354 1.00 90.06 352 LEU A O 1
ATOM 2758 N N . LEU A 1 353 ? -20.930 2.960 31.824 1.00 90.06 353 LEU A N 1
ATOM 2759 C CA . LEU A 1 353 ? -21.241 2.644 30.428 1.00 90.06 353 LEU A CA 1
ATOM 2760 C C . LEU A 1 353 ? -22.210 1.455 30.320 1.00 90.06 353 LEU A C 1
ATOM 2762 O O . LEU A 1 353 ? -23.120 1.478 29.488 1.00 90.06 353 LEU A O 1
ATOM 2766 N N . ARG A 1 354 ? -22.089 0.452 31.200 1.00 86.44 354 ARG A N 1
ATOM 2767 C CA . ARG A 1 354 ? -23.067 -0.644 31.311 1.00 86.44 354 ARG A CA 1
ATOM 2768 C C . ARG A 1 354 ? -24.427 -0.154 31.817 1.00 86.44 354 ARG A C 1
ATOM 2770 O O . ARG A 1 354 ? -25.435 -0.488 31.202 1.00 86.44 354 ARG A O 1
ATOM 2777 N N . GLU A 1 355 ? -24.462 0.663 32.875 1.00 89.56 355 GLU A N 1
ATOM 2778 C CA . GLU A 1 355 ? -25.694 1.259 33.432 1.00 89.56 355 GLU A CA 1
ATOM 2779 C C . GLU A 1 355 ? -26.497 2.011 32.360 1.00 89.56 355 GLU A C 1
ATOM 2781 O O . GLU A 1 355 ? -27.723 1.921 32.311 1.00 89.56 355 GLU A O 1
ATOM 2786 N N . HIS A 1 356 ? -25.805 2.701 31.453 1.00 91.44 356 HIS A N 1
ATOM 2787 C CA . HIS A 1 356 ? -26.433 3.474 30.383 1.00 91.44 356 HIS A CA 1
ATOM 2788 C C . HIS A 1 356 ? -26.615 2.678 29.082 1.00 91.44 356 HIS A C 1
ATOM 2790 O O . HIS A 1 356 ? -27.157 3.207 28.110 1.00 91.44 356 HIS A O 1
ATOM 2796 N N . GLY A 1 357 ? -26.255 1.392 29.053 1.00 89.31 357 GLY A N 1
ATOM 2797 C CA . GLY A 1 357 ? -26.501 0.483 27.932 1.00 89.31 357 GLY A CA 1
ATOM 2798 C C . GLY A 1 357 ? -25.688 0.794 26.673 1.00 89.31 357 GLY A C 1
ATOM 2799 O O . GLY A 1 357 ? -26.224 0.690 25.569 1.00 89.31 357 GLY A O 1
ATOM 2800 N N . PHE A 1 358 ? -24.426 1.203 26.828 1.00 91.19 358 PHE A N 1
ATOM 2801 C CA . PHE A 1 358 ? -23.478 1.269 25.712 1.00 91.19 358 PHE A CA 1
ATOM 2802 C C . PHE A 1 358 ? -23.189 -0.140 25.181 1.00 91.19 358 PHE A C 1
ATOM 2804 O O . PHE A 1 358 ? -23.173 -1.109 25.937 1.00 91.19 358 PHE A O 1
ATOM 2811 N N . LEU A 1 359 ? -22.936 -0.257 23.876 1.00 89.81 359 LEU A N 1
ATOM 2812 C CA . LEU A 1 359 ? -22.650 -1.537 23.223 1.00 89.81 359 LEU A CA 1
ATOM 2813 C C . LEU A 1 359 ? -21.152 -1.838 23.168 1.00 89.81 359 LEU A C 1
ATOM 2815 O O . LEU A 1 359 ? -20.764 -3.003 23.274 1.00 89.81 359 LEU A O 1
ATOM 2819 N N . TYR A 1 360 ? -20.316 -0.806 23.014 1.00 89.75 360 TYR A N 1
ATOM 2820 C CA . TYR A 1 360 ? -18.873 -0.999 22.910 1.00 89.75 360 TYR A CA 1
ATOM 2821 C C . TYR A 1 360 ? -18.033 0.150 23.485 1.00 89.75 360 TYR A C 1
ATOM 2823 O O . TYR A 1 360 ? -18.506 1.287 23.583 1.00 89.75 360 TYR A O 1
ATOM 2831 N N . ASN A 1 361 ? -16.761 -0.144 23.794 1.00 88.69 361 ASN A N 1
ATOM 2832 C CA . ASN A 1 361 ? -15.693 0.857 23.828 1.00 88.69 361 ASN A CA 1
ATOM 2833 C C . ASN A 1 361 ? -14.524 0.538 22.902 1.00 88.69 361 ASN A C 1
ATOM 2835 O O . ASN A 1 361 ? -14.315 -0.602 22.501 1.00 88.69 361 ASN A O 1
ATOM 2839 N N . SER A 1 362 ? -13.740 1.572 22.613 1.00 90.31 362 SER A N 1
ATOM 2840 C CA . SER A 1 362 ? -12.529 1.473 21.804 1.00 90.31 362 SER A CA 1
ATOM 2841 C C . SER A 1 362 ? -11.291 2.030 22.525 1.00 90.31 362 SER A C 1
ATOM 2843 O O . SER A 1 362 ? -10.454 2.679 21.898 1.00 90.31 362 SER A O 1
ATOM 2845 N N . SER A 1 363 ? -11.199 1.836 23.843 1.00 88.31 363 SER A N 1
ATOM 2846 C CA . SER A 1 363 ? -10.138 2.386 24.696 1.00 88.31 363 SER A CA 1
ATOM 2847 C C . SER A 1 363 ? -9.093 1.372 25.154 1.00 88.31 363 SER A C 1
ATOM 2849 O O . SER A 1 363 ? -7.975 1.765 25.440 1.00 88.31 363 SER A O 1
ATOM 2851 N N . LEU A 1 364 ? -9.413 0.081 25.235 1.00 84.81 364 LEU A N 1
ATOM 2852 C CA . LEU A 1 364 ? -8.508 -0.920 25.814 1.00 84.81 364 LEU A CA 1
ATOM 2853 C C . LEU A 1 364 ? -7.784 -1.771 24.744 1.00 84.81 364 LEU A C 1
ATOM 2855 O O . LEU A 1 364 ? -8.213 -1.837 23.592 1.00 84.81 364 LEU A O 1
ATOM 2859 N N . MET A 1 365 ? -6.688 -2.440 25.139 1.00 82.19 365 MET A N 1
ATOM 2860 C CA . MET A 1 365 ? -5.713 -3.080 24.232 1.00 82.19 365 MET A CA 1
ATOM 2861 C C . MET A 1 365 ? -5.508 -4.600 24.446 1.00 82.19 365 MET A C 1
ATOM 2863 O O . MET A 1 365 ? -4.410 -5.102 24.228 1.00 82.19 365 MET A O 1
ATOM 2867 N N . HIS A 1 366 ? -6.508 -5.363 24.907 1.00 76.31 366 HIS A N 1
ATOM 2868 C CA . HIS A 1 366 ? -6.295 -6.790 25.244 1.00 76.31 366 HIS A CA 1
ATOM 2869 C C . HIS A 1 366 ? -6.084 -7.697 24.021 1.00 76.31 366 HIS A C 1
ATOM 2871 O O . HIS A 1 366 ? -5.604 -8.816 24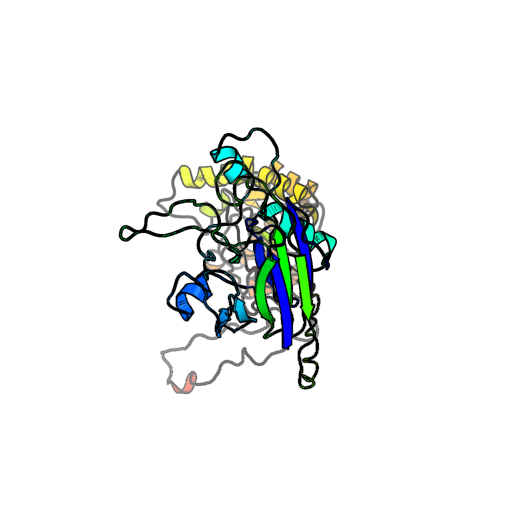.174 1.00 76.31 366 HIS A O 1
ATOM 2877 N N . HIS A 1 367 ? -6.458 -7.242 22.824 1.00 72.44 367 HIS A N 1
ATOM 2878 C CA . HIS A 1 367 ? -6.309 -7.992 21.581 1.00 72.44 367 HIS A CA 1
ATOM 2879 C C . HIS A 1 367 ? -5.940 -7.037 20.438 1.00 72.44 367 HIS A C 1
ATOM 2881 O O . HIS A 1 367 ? -6.358 -5.880 20.432 1.00 72.44 367 HIS A O 1
ATOM 2887 N N . ASP A 1 368 ? -5.172 -7.528 19.467 1.00 68.81 368 ASP A N 1
ATOM 2888 C CA . ASP A 1 368 ? -4.677 -6.760 18.316 1.00 68.81 368 ASP A CA 1
ATOM 2889 C C . ASP A 1 368 ? -5.774 -6.310 17.327 1.00 68.81 368 ASP A C 1
ATOM 2891 O O . ASP A 1 368 ? -5.711 -5.208 16.787 1.00 68.81 368 ASP A O 1
ATOM 2895 N N . SER A 1 369 ? -6.765 -7.159 17.041 1.00 69.06 369 SER A N 1
ATOM 2896 C CA . SER A 1 369 ? -7.746 -6.951 15.966 1.00 69.06 369 SER A CA 1
ATOM 2897 C C . SER A 1 369 ? -9.091 -7.658 16.188 1.00 69.06 369 SER A C 1
ATOM 2899 O O . SER A 1 369 ? -9.980 -7.552 15.341 1.00 69.06 369 SER A O 1
ATOM 2901 N N . GLN A 1 370 ? -9.280 -8.372 17.305 1.00 71.69 370 GLN A N 1
ATOM 2902 C CA . GLN A 1 370 ? -10.560 -9.001 17.648 1.00 71.69 370 GLN A CA 1
ATOM 2903 C C . GLN A 1 370 ? -11.261 -8.232 18.774 1.00 71.69 370 GLN A C 1
ATOM 2905 O O . GLN A 1 370 ? -10.623 -7.900 19.775 1.00 71.69 370 GLN A O 1
ATOM 2910 N N . PRO A 1 371 ? -12.575 -7.961 18.657 1.00 75.19 371 PRO A N 1
ATOM 2911 C CA . PRO A 1 371 ? -13.357 -7.509 19.794 1.00 75.19 371 PRO A CA 1
ATOM 2912 C C . PRO A 1 371 ? -13.336 -8.555 20.909 1.00 75.19 371 PRO A C 1
ATOM 2914 O O . PRO A 1 371 ? -13.485 -9.749 20.655 1.00 75.19 371 PRO A O 1
ATOM 2917 N N . TYR A 1 372 ? -13.206 -8.100 22.145 1.00 73.94 372 TYR A N 1
ATOM 2918 C CA . TYR A 1 372 ? -13.203 -8.934 23.339 1.00 73.94 372 TYR A CA 1
ATOM 2919 C C . TYR A 1 372 ? -14.136 -8.337 24.388 1.00 73.94 372 TYR A C 1
ATOM 2921 O O . TYR A 1 372 ? -14.417 -7.140 24.386 1.00 73.94 372 TYR A O 1
ATOM 2929 N N . PHE A 1 373 ? -14.639 -9.154 25.305 1.00 74.94 373 PHE A N 1
ATOM 2930 C CA . PHE A 1 373 ? -15.429 -8.627 26.412 1.00 74.94 373 PHE A CA 1
ATOM 2931 C C . PHE A 1 373 ? -14.522 -7.975 27.445 1.00 74.94 373 PHE A C 1
ATOM 2933 O O . PHE A 1 373 ? -13.532 -8.577 27.860 1.00 74.94 373 PHE A O 1
ATOM 2940 N N . THR A 1 374 ? -14.866 -6.767 27.894 1.00 69.62 374 THR A N 1
ATOM 2941 C CA . THR A 1 374 ? -14.117 -6.135 28.985 1.00 69.62 374 THR A CA 1
ATOM 2942 C C . THR A 1 374 ? -14.224 -7.011 30.234 1.00 69.62 374 THR A C 1
ATOM 2944 O O . THR A 1 374 ? -15.355 -7.286 30.666 1.00 69.62 374 THR A O 1
ATOM 2947 N N . PRO A 1 375 ? -13.093 -7.451 30.816 1.00 61.97 375 PRO A N 1
ATOM 2948 C CA . PRO A 1 375 ? -13.115 -8.332 31.969 1.00 61.97 375 PRO A CA 1
ATOM 2949 C C . PRO A 1 375 ? -13.842 -7.694 33.149 1.00 61.97 375 PRO A C 1
ATOM 2951 O O . PRO A 1 375 ? -13.827 -6.478 33.333 1.00 61.97 375 PRO A O 1
ATOM 2954 N N . ASN A 1 376 ? -14.493 -8.526 33.955 1.00 60.97 376 ASN A N 1
ATOM 2955 C CA . ASN A 1 376 ? -15.096 -8.111 35.220 1.00 60.97 376 ASN A CA 1
ATOM 2956 C C . ASN A 1 376 ? -14.115 -8.363 36.373 1.00 60.97 376 ASN A C 1
ATOM 2958 O O . ASN A 1 376 ? -14.480 -8.951 37.395 1.00 60.97 376 ASN A O 1
ATOM 2962 N N . ASP A 1 377 ? -12.850 -8.018 36.149 1.00 61.59 377 ASP A N 1
ATOM 2963 C CA . ASP A 1 377 ? -11.779 -8.289 37.094 1.00 61.59 377 ASP A CA 1
ATOM 2964 C C . ASP A 1 377 ? -11.752 -7.223 38.190 1.00 61.59 377 ASP A C 1
ATOM 2966 O O . ASP A 1 377 ? -12.022 -6.052 37.913 1.00 61.59 377 ASP A O 1
ATOM 2970 N N . PRO A 1 378 ? -11.456 -7.602 39.447 1.00 63.94 378 PRO A N 1
ATOM 2971 C CA . PRO A 1 378 ? -11.117 -6.610 40.454 1.00 63.94 378 PRO A CA 1
ATOM 2972 C C . PRO A 1 378 ? -9.868 -5.831 40.003 1.00 63.94 378 PRO A C 1
ATOM 2974 O O . PRO A 1 378 ? -9.052 -6.389 39.258 1.00 63.94 378 PRO A O 1
ATOM 2977 N N . PRO A 1 379 ? -9.681 -4.588 40.487 1.00 69.69 379 PRO A N 1
ATOM 2978 C CA . PRO A 1 379 ? -8.474 -3.821 40.213 1.00 69.69 379 PRO A CA 1
ATOM 2979 C C . PRO A 1 379 ? -7.222 -4.657 40.490 1.00 69.69 379 PRO A C 1
ATOM 2981 O O . PRO A 1 379 ? -7.173 -5.428 41.456 1.00 69.69 379 PRO A O 1
ATOM 2984 N N . ILE A 1 380 ? -6.195 -4.510 39.651 1.00 75.50 380 ILE A N 1
ATOM 2985 C CA . ILE A 1 380 ? -4.912 -5.169 39.900 1.00 75.50 380 ILE A CA 1
ATOM 2986 C C . ILE A 1 380 ? -4.345 -4.603 41.203 1.00 75.50 380 ILE A C 1
ATOM 2988 O O . ILE A 1 380 ? -4.031 -3.418 41.296 1.00 75.50 380 ILE A O 1
ATOM 2992 N N . ASN A 1 381 ? -4.196 -5.462 42.211 1.00 77.12 381 ASN A N 1
ATOM 2993 C CA . ASN A 1 381 ? -3.571 -5.066 43.465 1.00 77.12 381 ASN A CA 1
ATOM 2994 C C . ASN A 1 381 ? -2.095 -4.740 43.218 1.00 77.12 381 ASN A C 1
ATOM 2996 O O . ASN A 1 381 ? -1.335 -5.583 42.735 1.00 77.12 381 ASN A O 1
ATOM 3000 N N . HIS A 1 382 ? -1.685 -3.524 43.574 1.00 84.75 382 HIS A N 1
ATOM 3001 C CA . HIS A 1 382 ? -0.279 -3.141 43.559 1.00 84.75 382 HIS A CA 1
ATOM 3002 C C . HIS A 1 382 ? 0.515 -3.947 44.594 1.00 84.75 382 HIS A C 1
ATOM 3004 O O . HIS A 1 382 ? -0.016 -4.359 45.628 1.00 84.75 382 HIS A O 1
ATOM 3010 N N . ILE A 1 383 ? 1.805 -4.149 44.323 1.00 90.69 383 ILE A N 1
ATOM 3011 C CA . ILE A 1 383 ? 2.710 -4.777 45.285 1.00 90.69 383 ILE A CA 1
ATOM 3012 C C . ILE A 1 383 ? 2.821 -3.880 46.522 1.00 90.69 383 ILE A C 1
ATOM 3014 O O . ILE A 1 383 ? 3.217 -2.718 46.429 1.00 90.69 383 ILE A O 1
ATOM 3018 N N . ASP A 1 384 ? 2.511 -4.446 47.685 1.00 91.38 384 ASP A N 1
ATOM 3019 C CA . ASP A 1 384 ? 2.797 -3.834 48.978 1.00 91.38 384 ASP A CA 1
ATOM 3020 C C . ASP A 1 384 ? 4.260 -4.113 49.353 1.00 91.38 384 ASP A C 1
ATOM 3022 O O . ASP A 1 384 ? 4.592 -5.157 49.919 1.00 91.38 384 ASP A O 1
ATOM 3026 N N . TRP A 1 385 ? 5.149 -3.173 49.019 1.00 93.56 385 TRP A N 1
ATOM 3027 C CA . TRP A 1 385 ? 6.590 -3.280 49.281 1.00 93.56 385 TRP A CA 1
ATOM 3028 C C . TRP A 1 385 ? 6.953 -3.326 50.773 1.00 93.56 385 TRP A C 1
ATOM 3030 O O . TRP A 1 385 ? 8.100 -3.618 51.103 1.00 93.56 385 TRP A O 1
ATOM 3040 N N . SER A 1 386 ? 6.001 -3.062 51.678 1.00 96.06 386 SER A N 1
ATOM 3041 C CA . SER A 1 386 ? 6.212 -3.218 53.122 1.00 96.06 386 SER A CA 1
ATOM 3042 C C . SER A 1 386 ? 6.146 -4.680 53.589 1.00 96.06 386 SER A C 1
ATOM 3044 O O . SER A 1 386 ? 6.552 -4.989 54.710 1.00 96.06 386 SER A O 1
ATOM 3046 N N . ARG A 1 387 ? 5.658 -5.600 52.742 1.00 95.75 387 ARG A N 1
ATOM 3047 C CA . ARG A 1 387 ? 5.506 -7.027 53.060 1.00 95.75 387 ARG A CA 1
ATOM 3048 C C . ARG A 1 387 ? 6.664 -7.879 52.527 1.00 95.75 387 ARG A C 1
ATOM 3050 O O . ARG A 1 387 ? 7.318 -7.506 51.554 1.00 95.75 387 ARG A O 1
ATOM 3057 N N . PRO A 1 388 ? 6.900 -9.074 53.109 1.00 95.81 388 PRO A N 1
ATOM 3058 C CA . PRO A 1 388 ? 7.874 -10.026 52.578 1.00 95.81 388 PRO A CA 1
ATOM 3059 C C . PRO A 1 388 ? 7.590 -10.394 51.117 1.00 95.81 388 PRO A C 1
ATOM 3061 O O . PRO A 1 388 ? 6.429 -10.483 50.714 1.00 95.81 388 PRO A O 1
ATOM 3064 N N . ALA A 1 389 ? 8.642 -10.692 50.346 1.00 95.06 389 ALA A N 1
ATOM 3065 C CA . ALA A 1 389 ? 8.534 -11.027 48.921 1.00 95.06 389 ALA A CA 1
ATOM 3066 C C . ALA A 1 389 ? 7.551 -12.175 48.626 1.00 95.06 389 ALA A C 1
ATOM 3068 O O . ALA A 1 389 ? 6.822 -12.151 47.638 1.00 95.06 389 ALA A O 1
ATOM 3069 N N . SER A 1 390 ? 7.455 -13.147 49.537 1.00 94.44 390 SER A N 1
ATOM 3070 C CA . SER A 1 390 ? 6.501 -14.259 49.453 1.00 94.44 390 SER A CA 1
ATOM 3071 C C . SER A 1 390 ? 5.033 -13.825 49.345 1.00 94.44 390 SER A C 1
ATOM 3073 O O . SER A 1 390 ? 4.215 -14.611 48.883 1.00 94.44 390 SER A O 1
ATOM 3075 N N . SER A 1 391 ? 4.690 -12.590 49.729 1.00 91.12 391 SER A N 1
ATOM 3076 C CA . SER A 1 391 ? 3.329 -12.050 49.612 1.00 91.12 391 SER A CA 1
ATOM 3077 C C . SER A 1 391 ? 2.899 -11.716 48.176 1.00 91.12 391 SER A C 1
ATOM 3079 O O . SER A 1 391 ? 1.700 -11.618 47.917 1.00 91.12 391 SER A O 1
ATOM 3081 N N . TRP A 1 392 ? 3.845 -11.557 47.244 1.00 89.50 392 TRP A N 1
ATOM 3082 C CA . TRP A 1 392 ? 3.568 -11.167 45.855 1.00 89.50 392 TRP A CA 1
ATOM 3083 C C . TRP A 1 392 ? 4.255 -12.046 44.803 1.00 89.50 392 TRP A C 1
ATOM 3085 O O . TRP A 1 392 ? 3.976 -11.886 43.617 1.00 89.50 392 TRP A O 1
ATOM 3095 N N . LEU A 1 393 ? 5.098 -13.008 45.201 1.00 91.50 393 LEU A N 1
ATOM 3096 C CA . LEU A 1 393 ? 5.698 -14.027 44.322 1.00 91.50 393 LEU A CA 1
ATOM 3097 C C . LEU A 1 393 ? 4.672 -15.082 43.853 1.00 91.50 393 LEU A C 1
ATOM 3099 O O . LEU A 1 393 ? 4.895 -16.287 43.956 1.00 91.50 393 LEU A O 1
ATOM 3103 N N . GLN A 1 394 ? 3.531 -14.628 43.340 1.00 86.25 394 GLN A N 1
ATOM 3104 C CA . GLN A 1 394 ? 2.458 -15.447 42.790 1.00 86.25 394 GLN A CA 1
ATOM 3105 C C . GLN A 1 394 ? 1.962 -14.836 41.466 1.00 86.25 394 GLN A C 1
ATOM 3107 O O . GLN A 1 394 ? 1.834 -13.613 41.374 1.00 86.25 394 GLN A O 1
ATOM 3112 N N . PRO A 1 395 ? 1.686 -15.645 40.427 1.00 81.69 395 PRO A N 1
ATOM 3113 C CA . PRO A 1 395 ? 1.135 -15.142 39.170 1.00 81.69 395 PRO A CA 1
ATOM 3114 C C . PRO A 1 395 ? -0.222 -14.446 39.352 1.00 81.69 395 PRO A C 1
ATOM 3116 O O . PRO A 1 395 ? -1.036 -14.853 40.182 1.00 81.69 395 PRO A O 1
ATOM 3119 N N . SER A 1 396 ? -0.495 -13.428 38.531 1.00 74.00 396 SER A N 1
ATOM 3120 C CA . SER A 1 396 ? -1.822 -12.801 38.474 1.00 74.00 396 SER A CA 1
ATOM 3121 C C . SER A 1 396 ? -2.871 -13.777 37.931 1.00 74.00 396 SER A C 1
ATOM 3123 O O . SER A 1 396 ? -2.604 -14.554 37.015 1.00 74.00 396 SER A O 1
ATOM 3125 N N . THR A 1 397 ? -4.095 -13.698 38.458 1.00 70.25 397 THR A N 1
ATOM 3126 C CA . THR A 1 397 ? -5.238 -14.518 38.011 1.00 70.25 397 THR A CA 1
ATOM 3127 C C . THR A 1 397 ? -5.977 -13.928 36.801 1.00 70.25 397 THR A C 1
ATOM 3129 O O . THR A 1 397 ? -6.980 -14.482 36.365 1.00 70.25 397 THR A O 1
ATOM 3132 N N . ILE A 1 398 ? -5.481 -12.821 36.234 1.00 67.81 398 ILE A N 1
ATOM 3133 C CA . ILE A 1 398 ? -6.140 -12.077 35.146 1.00 67.81 398 ILE A CA 1
ATOM 3134 C C . ILE A 1 398 ? -6.201 -12.849 33.816 1.00 67.81 398 ILE A C 1
ATOM 3136 O O . ILE A 1 398 ? -7.094 -12.635 33.007 1.00 67.81 398 ILE A O 1
ATOM 3140 N N . ALA A 1 399 ? -5.282 -13.791 33.588 1.00 59.09 399 ALA A N 1
ATOM 3141 C CA . ALA A 1 399 ? -5.226 -14.561 32.344 1.00 59.09 399 ALA A CA 1
ATOM 3142 C C . ALA A 1 399 ? -6.281 -15.685 32.252 1.00 59.09 399 ALA A C 1
ATOM 3144 O O . ALA A 1 399 ? -6.415 -16.301 31.198 1.00 59.09 399 ALA A O 1
ATOM 3145 N N . SER A 1 400 ? -7.004 -15.997 33.336 1.00 50.75 400 SER A N 1
ATOM 3146 C CA . SER A 1 400 ? -7.774 -17.245 33.456 1.00 50.75 400 SER A CA 1
ATOM 3147 C C . SER A 1 400 ? -9.299 -17.093 33.501 1.00 50.75 400 SER A C 1
ATOM 3149 O O . SER A 1 400 ? -9.982 -18.043 33.886 1.00 50.75 400 SER A O 1
ATOM 3151 N N . ARG A 1 401 ? -9.876 -15.949 33.105 1.00 55.69 401 ARG A N 1
ATOM 3152 C CA . ARG A 1 401 ? -11.327 -15.718 33.246 1.00 55.69 401 ARG A CA 1
ATOM 3153 C C . ARG A 1 401 ? -12.056 -15.506 31.920 1.00 55.69 401 ARG A C 1
ATOM 3155 O O . ARG A 1 401 ? -11.690 -14.658 31.114 1.00 55.69 401 ARG A O 1
ATOM 3162 N N . GLY A 1 402 ? -13.126 -16.280 31.730 1.00 57.25 402 GLY A N 1
ATOM 3163 C CA . GLY A 1 402 ? -14.165 -16.017 30.735 1.00 57.25 402 GLY A CA 1
ATOM 3164 C C . GLY A 1 402 ? -15.134 -14.921 31.196 1.00 57.25 402 GLY A C 1
ATOM 3165 O O . GLY A 1 402 ? -15.067 -14.433 32.324 1.00 57.25 402 GLY A O 1
ATOM 3166 N N . TYR A 1 403 ? -16.047 -14.529 30.310 1.00 56.75 403 TYR A N 1
ATOM 3167 C CA . TYR A 1 403 ? -17.073 -13.521 30.587 1.00 56.75 403 TYR A CA 1
ATOM 3168 C C . TYR A 1 403 ? -18.048 -13.980 31.697 1.00 56.75 403 TYR A C 1
ATOM 3170 O O . TYR A 1 403 ? -18.471 -15.137 31.660 1.00 56.75 403 TYR A O 1
ATOM 3178 N N . PRO A 1 404 ? -18.445 -13.123 32.664 1.00 56.41 404 PRO A N 1
ATOM 3179 C CA . PRO A 1 404 ? -19.420 -13.506 33.686 1.00 56.41 404 PRO A CA 1
ATOM 3180 C C . PRO A 1 404 ? -20.811 -13.729 33.080 1.00 56.41 404 PRO A C 1
ATOM 3182 O O . PRO A 1 404 ? -21.351 -12.845 32.413 1.00 56.41 404 PRO A O 1
ATOM 3185 N N . GLU A 1 405 ? -21.426 -14.877 33.357 1.00 56.12 405 GLU A N 1
ATOM 3186 C CA . GLU A 1 405 ? -22.814 -15.143 32.966 1.00 56.12 405 GLU A CA 1
ATOM 3187 C C . GLU A 1 405 ? -23.786 -14.151 33.642 1.00 56.12 405 GLU A C 1
ATOM 3189 O O . GLU A 1 405 ? -23.647 -13.824 34.821 1.00 56.12 405 GLU A O 1
ATOM 3194 N N . GLY A 1 406 ? -24.778 -13.656 32.890 1.00 55.94 406 GLY A N 1
ATOM 3195 C CA . GLY A 1 406 ? -25.860 -12.803 33.411 1.00 55.94 406 GLY A CA 1
ATOM 3196 C C . GLY A 1 406 ? -25.647 -11.283 33.336 1.00 55.94 406 GLY A C 1
ATOM 3197 O O . GLY A 1 406 ? -26.506 -10.539 33.804 1.00 55.94 406 GLY A O 1
ATOM 3198 N N . GLN A 1 407 ? -24.551 -10.794 32.743 1.00 58.56 407 GLN A N 1
ATOM 3199 C CA . GLN A 1 407 ? -24.328 -9.358 32.495 1.00 58.56 407 GLN A CA 1
ATOM 3200 C C . GLN A 1 407 ? -24.576 -8.976 31.020 1.00 58.56 407 GLN A C 1
ATOM 3202 O O . GLN A 1 407 ? -24.593 -9.838 30.141 1.00 58.56 407 GLN A O 1
ATOM 3207 N N . HIS A 1 408 ? -24.793 -7.681 30.731 1.00 54.75 408 HIS A N 1
ATOM 3208 C CA . HIS A 1 408 ? -24.917 -7.196 29.348 1.00 54.75 408 HIS A CA 1
ATOM 3209 C C . HIS A 1 408 ? -23.557 -7.296 28.632 1.00 54.75 408 HIS A C 1
ATOM 3211 O O . HIS A 1 408 ? -22.583 -6.693 29.110 1.00 54.75 408 HIS A O 1
ATOM 3217 N N . PRO A 1 409 ? -23.460 -8.008 27.493 1.00 57.09 409 PRO A N 1
ATOM 3218 C CA . PRO A 1 409 ? -22.210 -8.166 26.759 1.00 57.09 409 PRO A CA 1
ATOM 3219 C C . PRO A 1 409 ? -21.721 -6.800 26.280 1.00 57.09 409 PRO A C 1
ATOM 3221 O O . PRO A 1 409 ? -22.367 -6.144 25.467 1.00 57.09 409 PRO A O 1
ATOM 3224 N N . TRP A 1 410 ? -20.594 -6.347 26.824 1.00 59.97 410 TRP A N 1
ATOM 3225 C CA . TRP A 1 410 ? -19.977 -5.076 26.461 1.00 59.97 410 TRP A CA 1
ATOM 3226 C C . TRP A 1 410 ? -18.651 -5.350 25.765 1.00 59.97 410 TRP A C 1
ATOM 3228 O O . TRP A 1 410 ? -17.747 -5.943 26.361 1.00 59.97 410 TRP A O 1
ATOM 3238 N N . LEU A 1 411 ? -18.572 -4.974 24.489 1.00 57.12 411 LEU A N 1
ATOM 3239 C CA . LEU A 1 411 ? -17.432 -5.277 23.631 1.00 57.12 411 LEU A CA 1
ATOM 3240 C C . LEU A 1 411 ? -16.377 -4.172 23.733 1.00 57.12 411 LEU A C 1
ATOM 3242 O O . LEU A 1 411 ? -16.686 -2.986 23.708 1.00 57.12 411 LEU A O 1
ATOM 3246 N N . SER A 1 412 ? -15.117 -4.558 23.810 1.00 59.03 412 SER A N 1
ATOM 3247 C CA . SER A 1 412 ? -13.964 -3.682 23.670 1.00 59.03 412 SER A CA 1
ATOM 3248 C C . SER A 1 412 ? -13.188 -4.094 22.432 1.00 59.03 412 SER A C 1
ATOM 3250 O O . SER A 1 412 ? -13.053 -5.285 22.167 1.00 59.03 412 SER A O 1
ATOM 3252 N N . TYR A 1 413 ? -12.660 -3.143 21.670 1.00 62.66 413 TYR A N 1
ATOM 3253 C CA . TYR A 1 413 ? -11.709 -3.441 20.599 1.00 62.66 413 TYR A CA 1
ATOM 3254 C C . TYR A 1 413 ? -10.616 -2.376 20.528 1.00 62.66 413 TYR A C 1
ATOM 3256 O O . TYR A 1 413 ? -10.833 -1.216 20.881 1.00 62.66 413 TYR A O 1
ATOM 3264 N N . LEU A 1 414 ? -9.438 -2.778 20.055 1.00 51.34 414 LEU A N 1
ATOM 3265 C CA . LEU A 1 414 ? -8.338 -1.862 19.791 1.00 51.34 414 LEU A CA 1
ATOM 3266 C C . LEU A 1 414 ? -8.566 -1.145 18.456 1.00 51.34 414 LEU A C 1
ATOM 3268 O O . LEU A 1 414 ? -8.756 -1.791 17.426 1.00 51.34 414 LEU A O 1
ATOM 3272 N N . ALA A 1 415 ? -8.512 0.186 18.453 1.00 50.28 415 ALA A N 1
ATOM 3273 C CA . ALA A 1 415 ? -8.417 0.950 17.214 1.00 50.28 415 ALA A CA 1
ATOM 3274 C C . ALA A 1 415 ? -6.946 1.068 16.806 1.00 50.28 415 ALA A C 1
ATOM 3276 O O . ALA A 1 415 ? -6.205 1.887 17.345 1.00 50.28 415 ALA A O 1
ATOM 3277 N N . VAL A 1 416 ? -6.514 0.240 15.856 1.00 40.38 416 VAL A N 1
ATOM 3278 C CA . VAL A 1 416 ? -5.203 0.388 15.218 1.00 40.38 416 VAL A CA 1
ATOM 3279 C C . VAL A 1 416 ? -5.368 1.331 14.026 1.00 40.38 416 VAL A C 1
ATOM 3281 O O . VAL A 1 416 ? -5.875 0.936 12.981 1.00 40.38 416 VAL A O 1
ATOM 3284 N N . GLY A 1 417 ? -4.975 2.595 14.204 1.00 36.41 417 GLY A N 1
ATOM 3285 C CA . GLY A 1 417 ? -4.977 3.621 13.155 1.00 36.41 417 GLY A CA 1
ATOM 3286 C C . GLY A 1 417 ? -5.755 4.872 13.556 1.00 36.41 417 GLY A C 1
ATOM 3287 O O . GLY A 1 417 ? -6.964 4.948 13.360 1.00 36.41 417 GLY A O 1
ATOM 3288 N N . ILE A 1 418 ? -5.052 5.866 14.100 1.00 35.41 418 ILE A N 1
ATOM 3289 C CA . ILE A 1 418 ? -5.617 7.174 14.447 1.00 35.41 418 ILE A CA 1
ATOM 3290 C C . ILE A 1 418 ? -4.989 8.198 13.502 1.00 35.41 418 ILE A C 1
ATOM 3292 O O . ILE A 1 418 ? -3.782 8.431 13.556 1.00 35.41 418 ILE A O 1
ATOM 3296 N N . MET A 1 419 ? -5.795 8.829 12.647 1.00 27.75 419 MET A N 1
ATOM 3297 C CA . MET A 1 419 ? -5.452 10.151 12.119 1.00 27.75 419 MET A CA 1
ATOM 3298 C C . MET A 1 419 ? -5.891 11.159 13.179 1.00 27.75 419 MET A C 1
ATOM 3300 O O . MET A 1 419 ? -7.067 11.504 13.241 1.00 27.75 419 MET A O 1
ATOM 3304 N N . LYS A 1 420 ? -4.960 11.595 14.033 1.00 28.36 420 LYS A N 1
ATOM 3305 C CA . LYS A 1 420 ? -5.145 12.845 14.778 1.00 28.36 420 LYS A CA 1
ATOM 3306 C C . LYS A 1 420 ? -5.020 13.970 13.756 1.00 28.36 420 LYS A C 1
ATOM 3308 O O . LYS A 1 420 ? -3.999 14.028 13.069 1.00 28.36 420 LYS A O 1
ATOM 3313 N N . ILE A 1 421 ? -6.060 14.785 13.602 1.00 33.34 421 ILE A N 1
ATOM 3314 C CA . ILE A 1 421 ? -6.031 15.983 12.751 1.00 33.34 421 ILE A CA 1
ATOM 3315 C C . ILE A 1 421 ? -6.128 17.208 13.635 1.00 33.34 421 ILE A C 1
ATOM 3317 O O . ILE A 1 421 ? -7.064 17.234 14.466 1.00 33.34 421 ILE A O 1
#

Radius of gyration: 31.73 Å; Cα contacts (8 Å, |Δi|>4): 844; chains: 1; bounding box: 66×66×91 Å